Protein AF-A0A9E0CUH0-F1 (afdb_monomer)

Structure (mmCIF, N/CA/C/O backbone):
data_AF-A0A9E0CUH0-F1
#
_entry.id   AF-A0A9E0CUH0-F1
#
loop_
_atom_site.group_PDB
_atom_site.id
_atom_site.type_symbol
_atom_site.label_atom_id
_atom_site.label_alt_id
_atom_site.label_comp_id
_atom_site.label_asym_id
_atom_site.label_entity_id
_atom_site.label_seq_id
_atom_site.pdbx_PDB_ins_code
_atom_site.Cartn_x
_atom_site.Cartn_y
_atom_site.Cartn_z
_atom_site.occupancy
_atom_site.B_iso_or_equiv
_atom_site.auth_seq_id
_atom_site.auth_comp_id
_atom_site.auth_asym_id
_atom_site.auth_atom_id
_atom_site.pdbx_PDB_model_num
ATOM 1 N N . MET A 1 1 ? 56.846 -16.453 -86.790 1.00 38.94 1 MET A N 1
ATOM 2 C CA . MET A 1 1 ? 56.972 -16.351 -85.324 1.00 38.94 1 MET A CA 1
ATOM 3 C C . MET A 1 1 ? 57.648 -15.027 -85.033 1.00 38.94 1 MET A C 1
ATOM 5 O O . MET A 1 1 ? 58.846 -14.913 -85.236 1.00 38.94 1 MET A O 1
ATOM 9 N N . ALA A 1 2 ? 56.850 -14.010 -84.724 1.00 31.86 2 ALA A N 1
ATOM 10 C CA . ALA A 1 2 ? 57.311 -12.720 -84.230 1.00 31.86 2 ALA A CA 1
ATOM 11 C C . ALA A 1 2 ? 56.599 -12.531 -82.890 1.00 31.86 2 ALA A C 1
ATOM 13 O O . ALA A 1 2 ? 55.367 -12.555 -82.849 1.00 31.86 2 ALA A O 1
ATOM 14 N N . ASP A 1 3 ? 57.377 -12.459 -81.815 1.00 38.16 3 ASP A N 1
ATOM 15 C CA . ASP A 1 3 ? 56.879 -12.286 -80.457 1.00 38.16 3 ASP A CA 1
ATOM 16 C C . ASP A 1 3 ? 56.276 -10.887 -80.309 1.00 38.16 3 ASP A C 1
ATOM 18 O O . ASP A 1 3 ? 56.939 -9.872 -80.522 1.00 38.16 3 ASP A O 1
ATOM 22 N N . SER A 1 4 ? 54.989 -10.838 -79.971 1.00 32.22 4 SER A N 1
ATOM 23 C CA . SER A 1 4 ? 54.286 -9.604 -79.627 1.00 32.22 4 SER A CA 1
ATOM 24 C C . SER A 1 4 ? 54.655 -9.213 -78.191 1.00 32.22 4 SER A C 1
ATOM 26 O O . SER A 1 4 ? 54.375 -9.998 -77.283 1.00 32.22 4 SER A O 1
ATOM 28 N N . PRO A 1 5 ? 55.235 -8.027 -77.928 1.00 44.50 5 PRO A N 1
ATOM 29 C CA . PRO A 1 5 ? 55.565 -7.635 -76.569 1.00 44.50 5 PRO A CA 1
ATOM 30 C C . PRO A 1 5 ? 54.337 -7.051 -75.851 1.00 44.50 5 PRO A C 1
ATOM 32 O O . PRO A 1 5 ? 53.630 -6.191 -76.372 1.00 44.50 5 PRO A O 1
ATOM 35 N N . ASN A 1 6 ? 54.134 -7.542 -74.627 1.00 46.34 6 ASN A N 1
ATOM 36 C CA . ASN A 1 6 ? 53.476 -6.906 -73.482 1.00 46.34 6 ASN A CA 1
ATOM 37 C C . ASN A 1 6 ? 52.044 -6.379 -73.668 1.00 46.34 6 ASN A C 1
ATOM 39 O O . ASN A 1 6 ? 51.784 -5.177 -73.701 1.00 46.34 6 ASN A O 1
ATOM 43 N N . VAL A 1 7 ? 51.079 -7.300 -73.628 1.00 41.88 7 VAL A N 1
ATOM 44 C CA . VAL A 1 7 ? 49.694 -6.970 -73.266 1.00 41.88 7 VAL A CA 1
ATOM 45 C C . VAL A 1 7 ? 49.624 -6.765 -71.749 1.00 41.88 7 VAL A C 1
ATOM 47 O O . VAL A 1 7 ? 49.823 -7.708 -70.984 1.00 41.88 7 VAL A O 1
ATOM 50 N N . VAL A 1 8 ? 49.317 -5.543 -71.303 1.00 45.56 8 VAL A N 1
ATOM 51 C CA . VAL A 1 8 ? 48.907 -5.285 -69.913 1.00 45.56 8 VAL A CA 1
ATOM 52 C C . VAL A 1 8 ? 47.577 -6.000 -69.693 1.00 45.56 8 VAL A C 1
ATOM 54 O O . VAL A 1 8 ? 46.550 -5.624 -70.257 1.00 45.56 8 VAL A O 1
ATOM 57 N N . THR A 1 9 ? 47.609 -7.083 -68.927 1.00 54.91 9 THR A N 1
ATOM 58 C CA . THR A 1 9 ? 46.423 -7.869 -68.591 1.00 54.91 9 THR A CA 1
ATOM 59 C C . THR A 1 9 ? 45.675 -7.216 -67.430 1.00 54.91 9 THR A C 1
ATOM 61 O O . THR A 1 9 ? 46.268 -6.513 -66.612 1.00 54.91 9 THR A O 1
ATOM 64 N N . SER A 1 10 ? 44.376 -7.493 -67.295 1.00 43.66 10 SER A N 1
ATOM 65 C CA . SER A 1 10 ? 43.577 -7.072 -66.131 1.00 43.66 10 SER A CA 1
ATOM 66 C C . SER A 1 10 ? 44.215 -7.502 -64.799 1.00 43.66 10 SER A C 1
ATOM 68 O O . SER A 1 10 ? 44.050 -6.835 -63.781 1.00 43.66 10 SER A O 1
ATOM 70 N N . GLN A 1 11 ? 45.018 -8.572 -64.820 1.00 48.62 11 GLN A N 1
ATOM 71 C CA . GLN A 1 11 ? 45.792 -9.045 -63.678 1.00 48.62 11 GLN A CA 1
ATOM 72 C C . GLN A 1 11 ? 46.864 -8.037 -63.225 1.00 48.62 11 GLN A C 1
ATOM 74 O O . GLN A 1 11 ? 46.994 -7.809 -62.028 1.00 48.62 11 GLN A O 1
ATOM 79 N N . HIS A 1 12 ? 47.549 -7.354 -64.149 1.00 50.59 12 HIS A N 1
ATOM 80 C CA . HIS A 1 12 ? 48.563 -6.345 -63.813 1.00 50.59 12 HIS A CA 1
ATOM 81 C C . HIS A 1 12 ? 47.969 -5.143 -63.062 1.00 50.59 12 HIS A C 1
ATOM 83 O O . HIS A 1 12 ? 48.552 -4.666 -62.091 1.00 50.59 12 HIS A O 1
ATOM 89 N N . VAL A 1 13 ? 46.783 -4.676 -63.467 1.00 51.06 13 VAL A N 1
ATOM 90 C CA . VAL A 1 13 ? 46.080 -3.570 -62.789 1.00 51.06 13 VAL A CA 1
ATOM 91 C C . VAL A 1 13 ? 45.647 -3.985 -61.380 1.00 51.06 13 VAL A C 1
ATOM 93 O O . VAL A 1 13 ? 45.815 -3.227 -60.424 1.00 51.06 13 VAL A O 1
ATOM 96 N N . LEU A 1 14 ? 45.156 -5.218 -61.227 1.00 49.22 14 LEU A N 1
ATOM 97 C CA . LEU A 1 14 ? 44.804 -5.772 -59.919 1.00 49.22 14 LEU A CA 1
ATOM 98 C C . LEU A 1 14 ? 46.032 -5.954 -59.017 1.00 49.22 14 LEU A C 1
ATOM 100 O O . LEU A 1 14 ? 45.935 -5.723 -57.812 1.00 49.22 14 LEU A O 1
ATOM 104 N N . ASP A 1 15 ? 47.180 -6.348 -59.565 1.00 56.78 15 ASP A N 1
ATOM 105 C CA . ASP A 1 15 ? 48.418 -6.534 -58.802 1.00 56.78 15 ASP A CA 1
ATOM 106 C C . ASP A 1 15 ? 48.986 -5.200 -58.305 1.00 56.78 15 ASP A C 1
ATOM 108 O O . ASP A 1 15 ? 49.432 -5.105 -57.158 1.00 56.78 15 ASP A O 1
ATOM 112 N N . VAL A 1 16 ? 48.867 -4.148 -59.116 1.00 55.53 16 VAL A N 1
ATOM 113 C CA . VAL A 1 16 ? 49.203 -2.769 -58.743 1.00 55.53 16 VAL A CA 1
ATOM 114 C C . VAL A 1 16 ? 48.262 -2.256 -57.649 1.00 55.53 16 VAL A C 1
ATOM 116 O O . VAL A 1 16 ? 48.732 -1.754 -56.627 1.00 55.53 16 VAL A O 1
ATOM 119 N N . GLY A 1 17 ? 46.948 -2.465 -57.784 1.00 55.97 17 GLY A N 1
ATOM 120 C CA . GLY A 1 17 ? 45.976 -2.118 -56.739 1.00 55.97 17 GLY A CA 1
ATOM 121 C C . GLY A 1 17 ? 46.237 -2.852 -55.415 1.00 55.97 17 GLY A C 1
ATOM 122 O O . GLY A 1 17 ? 46.236 -2.243 -54.343 1.00 55.97 17 GLY A O 1
ATOM 123 N N . ARG A 1 18 ? 46.559 -4.155 -55.467 1.00 58.50 18 ARG A N 1
ATOM 124 C CA . ARG A 1 18 ? 46.951 -4.946 -54.282 1.00 58.50 18 ARG A CA 1
ATOM 125 C C . ARG A 1 18 ? 48.260 -4.458 -53.665 1.00 58.50 18 ARG A C 1
ATOM 127 O O . ARG A 1 18 ? 48.394 -4.459 -52.441 1.00 58.50 18 ARG A O 1
ATOM 134 N N . TRP A 1 19 ? 49.233 -4.063 -54.484 1.00 72.25 19 TRP A N 1
ATOM 135 C CA . TRP A 1 19 ? 50.491 -3.483 -54.017 1.00 72.25 19 TRP A CA 1
ATOM 136 C C . TRP A 1 19 ? 50.264 -2.150 -53.291 1.00 72.25 19 TRP A C 1
ATOM 138 O O . TRP A 1 19 ? 50.755 -1.992 -52.175 1.00 72.25 19 TRP A O 1
ATOM 148 N N . MET A 1 20 ? 49.442 -1.251 -53.843 1.00 54.06 20 MET A N 1
ATOM 149 C CA . MET A 1 20 ? 49.083 0.018 -53.193 1.00 54.06 20 MET A CA 1
ATOM 150 C C . MET A 1 20 ? 48.347 -0.199 -51.871 1.00 54.06 20 MET A C 1
ATOM 152 O O . MET A 1 20 ? 48.685 0.428 -50.868 1.00 54.06 20 MET A O 1
ATOM 156 N N . LYS A 1 21 ? 47.386 -1.133 -51.838 1.00 54.16 21 LYS A N 1
ATOM 157 C CA . LYS A 1 21 ? 46.638 -1.472 -50.619 1.00 54.16 21 LYS A CA 1
ATOM 158 C C . LYS A 1 21 ? 47.559 -2.000 -49.513 1.00 54.16 21 LYS A C 1
ATOM 160 O O . LYS A 1 21 ? 47.425 -1.572 -48.370 1.00 54.16 21 LYS A O 1
ATOM 165 N N . ARG A 1 22 ? 48.530 -2.860 -49.853 1.00 64.31 22 ARG A N 1
ATOM 166 C CA . ARG A 1 22 ? 49.559 -3.335 -48.906 1.00 64.31 22 ARG A CA 1
ATOM 167 C C . ARG A 1 22 ? 50.439 -2.198 -48.395 1.00 64.31 22 ARG A C 1
ATOM 169 O O . ARG A 1 22 ? 50.599 -2.068 -47.193 1.00 64.31 22 ARG A O 1
ATOM 176 N N . ARG A 1 23 ? 50.930 -1.323 -49.277 1.00 68.81 23 ARG A N 1
ATOM 177 C CA . ARG A 1 23 ? 51.774 -0.186 -48.872 1.00 68.81 23 ARG A CA 1
ATOM 178 C C . ARG A 1 23 ? 51.043 0.826 -47.996 1.00 68.81 23 ARG A C 1
ATOM 180 O O . ARG A 1 23 ? 51.656 1.400 -47.103 1.00 68.81 23 ARG A O 1
ATOM 187 N N . ARG A 1 24 ? 49.742 1.020 -48.218 1.00 55.34 24 ARG A N 1
ATOM 188 C CA . ARG A 1 24 ? 48.890 1.832 -47.343 1.00 55.34 24 ARG A CA 1
ATOM 189 C C . ARG A 1 24 ? 48.756 1.206 -45.954 1.00 55.34 24 ARG A C 1
ATOM 191 O O . ARG A 1 24 ? 48.855 1.934 -44.975 1.00 55.34 24 ARG A O 1
ATOM 198 N N . GLN A 1 25 ? 48.561 -0.111 -45.868 1.00 58.28 25 GLN A N 1
ATOM 199 C CA . GLN A 1 25 ? 48.491 -0.813 -44.584 1.00 58.28 25 GLN A CA 1
ATOM 200 C C . GLN A 1 25 ? 49.836 -0.766 -43.845 1.00 58.28 25 GLN A C 1
ATOM 202 O O . GLN A 1 25 ? 49.867 -0.361 -42.692 1.00 58.28 25 GLN A O 1
ATOM 207 N N . ASP A 1 26 ? 50.945 -1.031 -44.542 1.00 64.94 26 ASP A N 1
ATOM 208 C CA . ASP A 1 26 ? 52.304 -0.895 -44.000 1.00 64.94 26 ASP A CA 1
ATOM 209 C C . ASP A 1 26 ? 52.551 0.516 -43.428 1.00 64.94 26 ASP A C 1
ATOM 211 O O . ASP A 1 26 ? 53.166 0.671 -42.377 1.00 64.94 26 ASP A O 1
ATOM 215 N N . ALA A 1 27 ? 52.061 1.562 -44.104 1.00 57.31 27 ALA A N 1
ATOM 216 C CA . ALA A 1 27 ? 52.196 2.947 -43.652 1.00 57.31 27 ALA A CA 1
ATOM 217 C C . ALA A 1 27 ? 51.361 3.265 -42.399 1.00 57.31 27 ALA A C 1
ATOM 219 O O . ALA A 1 27 ? 51.792 4.065 -41.565 1.00 57.31 27 ALA A O 1
ATOM 220 N N . LEU A 1 28 ? 50.178 2.656 -42.270 1.00 56.94 28 LEU A N 1
ATOM 221 C CA . LEU A 1 28 ? 49.330 2.777 -41.083 1.00 56.94 28 LEU A CA 1
ATOM 222 C C . LEU A 1 28 ? 49.942 2.023 -39.894 1.00 56.94 28 LEU A C 1
ATOM 224 O O . LEU A 1 28 ? 49.990 2.570 -38.795 1.00 56.94 28 LEU A O 1
ATOM 228 N N . ASP A 1 29 ? 50.480 0.826 -40.134 1.00 61.88 29 ASP A N 1
ATOM 229 C CA . ASP A 1 29 ? 51.065 -0.041 -39.106 1.00 61.88 29 ASP A CA 1
ATOM 230 C C . ASP A 1 29 ? 52.408 0.496 -38.573 1.00 61.88 29 ASP A C 1
ATOM 232 O O . ASP A 1 29 ? 52.723 0.329 -37.397 1.00 61.88 29 ASP A O 1
ATOM 236 N N . MET A 1 30 ? 53.200 1.178 -39.411 1.00 65.94 30 MET A N 1
ATOM 237 C CA . MET A 1 30 ? 54.508 1.740 -39.026 1.00 65.94 30 MET A CA 1
ATOM 238 C C . MET A 1 30 ? 54.421 3.107 -38.326 1.00 65.94 30 MET A C 1
ATOM 240 O O . MET A 1 30 ? 55.439 3.630 -37.878 1.00 65.94 30 MET A O 1
ATOM 244 N N . GLY A 1 31 ? 53.229 3.708 -38.229 1.00 57.53 31 GLY A N 1
ATOM 245 C CA . GLY A 1 31 ? 53.053 5.085 -37.767 1.00 57.53 31 GLY A CA 1
ATOM 246 C C . GLY A 1 31 ? 53.628 6.095 -38.772 1.00 57.53 31 GLY A C 1
ATOM 247 O O . GLY A 1 31 ? 54.793 6.033 -39.165 1.00 57.53 31 GLY A O 1
ATOM 248 N N . GLY A 1 32 ? 52.819 7.073 -39.194 1.00 57.81 32 GLY A N 1
ATOM 249 C CA . GLY A 1 32 ? 53.110 7.928 -40.362 1.00 57.81 32 GLY A CA 1
ATOM 250 C C . GLY A 1 32 ? 54.488 8.616 -40.390 1.00 57.81 32 GLY A C 1
ATOM 251 O O . GLY A 1 32 ? 55.000 8.923 -41.467 1.00 57.81 32 GLY A O 1
ATOM 252 N N . ARG A 1 33 ? 55.136 8.801 -39.230 1.00 54.91 33 ARG A N 1
ATOM 253 C CA . ARG A 1 33 ? 56.485 9.375 -39.108 1.00 54.91 33 ARG A CA 1
ATOM 254 C C . ARG A 1 33 ? 57.593 8.452 -39.632 1.00 54.91 33 ARG A C 1
ATOM 256 O O . ARG A 1 33 ? 58.514 8.938 -40.285 1.00 54.91 33 ARG A O 1
ATOM 263 N N . GLU A 1 34 ? 57.531 7.146 -39.368 1.00 56.91 34 GLU A N 1
ATOM 264 C CA . GLU A 1 34 ? 58.582 6.206 -39.793 1.00 56.91 34 GLU A CA 1
ATOM 265 C C . GLU A 1 34 ? 58.484 5.900 -41.294 1.00 56.91 34 GLU A C 1
ATOM 267 O O . GLU A 1 34 ? 59.498 5.857 -41.999 1.00 56.91 34 GLU A O 1
ATOM 272 N N . PHE A 1 35 ? 57.257 5.795 -41.809 1.00 57.53 35 PHE A N 1
ATOM 273 C CA . PHE A 1 35 ? 57.008 5.625 -43.239 1.00 57.53 35 PHE A CA 1
ATOM 274 C C . PHE A 1 35 ? 57.535 6.815 -44.060 1.00 57.53 35 PHE A C 1
ATOM 276 O O . PHE A 1 35 ? 58.239 6.617 -45.053 1.00 57.53 35 PHE A O 1
ATOM 283 N N . ALA A 1 36 ? 57.279 8.053 -43.615 1.00 52.06 36 ALA A N 1
ATOM 284 C CA . ALA A 1 36 ? 57.747 9.262 -44.296 1.00 52.06 36 ALA A CA 1
ATOM 285 C C . ALA A 1 36 ? 59.284 9.369 -44.344 1.00 52.06 36 ALA A C 1
ATOM 287 O O . ALA A 1 36 ? 59.846 9.753 -45.372 1.00 52.06 36 ALA A O 1
ATOM 288 N N . LEU A 1 37 ? 59.979 8.972 -43.270 1.00 54.22 37 LEU A N 1
ATOM 289 C CA . LEU A 1 37 ? 61.447 8.957 -43.228 1.00 54.22 37 LEU A CA 1
ATOM 290 C C . LEU A 1 37 ? 62.045 7.952 -44.225 1.00 54.22 37 LEU A C 1
ATOM 292 O O . LEU A 1 37 ? 63.026 8.265 -44.903 1.00 54.22 37 LEU A O 1
ATOM 296 N N . ARG A 1 38 ? 61.440 6.765 -44.365 1.00 53.66 38 ARG A N 1
ATOM 297 C CA . ARG A 1 38 ? 61.902 5.753 -45.331 1.00 53.66 38 ARG A CA 1
ATOM 298 C C . ARG A 1 38 ? 61.564 6.122 -46.775 1.00 53.66 38 ARG A C 1
ATOM 300 O O . ARG A 1 38 ? 62.397 5.920 -47.654 1.00 53.66 38 ARG A O 1
ATOM 307 N N . ALA A 1 39 ? 60.395 6.710 -47.024 1.00 49.00 39 ALA A N 1
ATOM 308 C CA . ALA A 1 39 ? 60.010 7.179 -48.356 1.00 49.00 39 ALA A CA 1
ATOM 309 C C . ALA A 1 39 ? 60.891 8.353 -48.833 1.00 49.00 39 ALA A C 1
ATOM 311 O O . ALA A 1 39 ? 61.335 8.367 -49.982 1.00 49.00 39 ALA A O 1
ATOM 312 N N . GLY A 1 40 ? 61.234 9.292 -47.941 1.00 45.19 40 GLY A N 1
ATOM 313 C CA . GLY A 1 40 ? 62.141 10.407 -48.245 1.00 45.19 40 GLY A CA 1
ATOM 314 C C . GLY A 1 40 ? 63.565 9.964 -48.606 1.00 45.19 40 GLY A C 1
ATOM 315 O O . GLY A 1 40 ? 64.196 10.556 -49.482 1.00 45.19 40 GLY A O 1
ATOM 316 N N . SER A 1 41 ? 64.046 8.868 -48.006 1.00 45.12 41 SER A N 1
ATOM 317 C CA . SER A 1 41 ? 65.335 8.252 -48.353 1.00 45.12 41 SER A CA 1
ATOM 318 C C . SER A 1 41 ? 65.376 7.701 -49.782 1.00 45.12 41 SER A C 1
ATOM 320 O O . SER A 1 41 ? 66.457 7.617 -50.359 1.00 45.12 41 SER A O 1
ATOM 322 N N . PHE A 1 42 ? 64.232 7.318 -50.353 1.00 38.44 42 PHE A N 1
ATOM 323 C CA . PHE A 1 42 ? 64.155 6.742 -51.698 1.00 38.44 42 PHE A CA 1
ATOM 324 C C . PHE A 1 42 ? 64.115 7.823 -52.794 1.00 38.44 42 PHE A C 1
ATOM 326 O O . PHE A 1 42 ? 64.586 7.598 -53.903 1.00 38.44 42 PHE A O 1
ATOM 333 N N . ALA A 1 43 ? 63.612 9.022 -52.471 1.00 39.72 43 ALA A N 1
ATOM 334 C CA . ALA A 1 43 ? 63.445 10.136 -53.413 1.00 39.72 43 ALA A CA 1
ATOM 335 C C . ALA A 1 43 ? 64.617 11.146 -53.438 1.00 39.72 43 ALA A C 1
ATOM 337 O O . ALA A 1 43 ? 64.551 12.158 -54.137 1.00 39.72 43 ALA A O 1
ATOM 338 N N . GLY A 1 44 ? 65.687 10.913 -52.668 1.00 34.28 44 GLY A N 1
ATOM 339 C CA . GLY A 1 44 ? 66.924 11.702 -52.747 1.00 34.28 44 GLY A CA 1
ATOM 340 C C . GLY A 1 44 ? 66.816 13.176 -52.325 1.00 34.28 44 GLY A C 1
ATOM 341 O O . GLY A 1 44 ? 67.682 13.969 -52.692 1.00 34.28 44 GLY A O 1
ATOM 342 N N . ARG A 1 45 ? 65.795 13.579 -51.551 1.00 39.12 45 ARG A N 1
ATOM 343 C CA . ARG A 1 45 ? 65.674 14.948 -51.007 1.00 39.12 45 ARG A CA 1
ATOM 344 C C . ARG A 1 45 ? 65.591 14.946 -49.479 1.00 39.12 45 ARG A C 1
ATOM 346 O O . ARG A 1 45 ? 64.763 14.254 -48.896 1.00 39.12 45 ARG A O 1
ATOM 353 N N . LYS A 1 46 ? 66.424 15.771 -48.831 1.00 36.91 46 LYS A N 1
ATOM 354 C CA . LYS A 1 46 ? 66.309 16.102 -47.400 1.00 36.91 46 LYS A CA 1
ATOM 355 C C . LYS A 1 46 ? 65.179 17.119 -47.215 1.00 36.91 46 LYS A C 1
ATOM 357 O O . LYS A 1 46 ? 65.320 18.258 -47.643 1.00 36.91 46 LYS A O 1
ATOM 362 N N . LEU A 1 47 ? 64.084 16.711 -46.581 1.00 37.31 47 LEU A N 1
ATOM 363 C CA . LEU A 1 47 ? 63.073 17.630 -46.051 1.00 37.31 47 LEU A CA 1
ATOM 364 C C . LEU A 1 47 ? 63.516 18.095 -44.655 1.00 37.31 47 LEU A C 1
ATOM 366 O O . LEU A 1 47 ? 63.743 17.265 -43.772 1.00 37.31 47 LEU A O 1
ATOM 370 N N . ASP A 1 48 ? 63.681 19.406 -44.480 1.00 39.75 48 ASP A N 1
ATOM 371 C CA . ASP A 1 48 ? 63.947 20.037 -43.183 1.00 39.75 48 ASP A CA 1
ATOM 372 C C . ASP A 1 48 ? 62.615 20.249 -42.446 1.00 39.75 48 ASP A C 1
ATOM 374 O O . ASP A 1 48 ? 61.692 20.851 -42.989 1.00 39.75 48 ASP A O 1
ATOM 378 N N . TRP A 1 49 ? 62.490 19.688 -41.242 1.00 37.91 49 TRP A N 1
ATOM 379 C CA . TRP A 1 49 ? 61.237 19.577 -40.477 1.00 37.91 49 TRP A CA 1
ATOM 380 C C . TRP A 1 49 ? 61.215 20.463 -39.224 1.00 37.91 49 TRP A C 1
ATOM 382 O O . TRP A 1 49 ? 60.412 20.251 -38.315 1.00 37.91 49 TRP A O 1
ATOM 392 N N . ARG A 1 50 ? 62.105 21.453 -39.133 1.00 30.44 50 ARG A N 1
ATOM 393 C CA . ARG A 1 50 ? 62.197 22.332 -37.962 1.00 30.44 50 ARG A CA 1
ATOM 394 C C . ARG A 1 50 ? 61.307 23.572 -38.070 1.00 30.44 50 ARG A C 1
ATOM 396 O O . ARG A 1 50 ? 61.829 24.673 -38.193 1.00 30.44 50 ARG A O 1
ATOM 403 N N . THR A 1 51 ? 60.001 23.394 -37.873 1.00 30.62 51 THR A N 1
ATOM 404 C CA . THR A 1 51 ? 59.162 24.440 -37.262 1.00 30.62 51 THR A CA 1
ATOM 405 C C . THR A 1 51 ? 57.917 23.841 -36.591 1.00 30.62 51 THR A C 1
ATOM 407 O O . THR A 1 51 ? 57.075 23.246 -37.247 1.00 30.62 51 THR A O 1
ATOM 410 N N . GLU A 1 52 ? 57.873 24.010 -35.264 1.00 31.44 52 GLU A N 1
ATOM 411 C CA . GLU A 1 52 ? 56.719 24.025 -34.344 1.00 31.44 52 GLU A CA 1
ATOM 412 C C . GLU A 1 52 ? 55.794 22.793 -34.229 1.00 31.44 52 GLU A C 1
ATOM 414 O O . GLU A 1 52 ? 54.878 22.573 -35.012 1.00 31.44 52 GLU A O 1
ATOM 419 N N . LEU A 1 53 ? 55.954 22.055 -33.120 1.00 27.91 53 LEU A N 1
ATOM 420 C CA . LEU A 1 53 ? 54.917 21.198 -32.536 1.00 27.91 53 LEU A CA 1
ATOM 421 C C . LEU A 1 53 ? 54.636 21.673 -31.103 1.00 27.91 53 LEU A C 1
ATOM 423 O O . LEU A 1 53 ? 55.506 21.573 -30.238 1.00 27.91 53 LEU A O 1
ATOM 427 N N . TYR A 1 54 ? 53.421 22.167 -30.859 1.00 27.47 54 TYR A N 1
ATOM 428 C CA . TYR A 1 54 ? 52.834 22.272 -29.517 1.00 27.47 54 TYR A CA 1
ATOM 429 C C . TYR A 1 54 ? 52.164 20.937 -29.142 1.00 27.47 54 TYR A C 1
ATOM 431 O O . TYR A 1 54 ? 51.652 20.250 -30.029 1.00 27.47 54 TYR A O 1
ATOM 439 N N . PRO A 1 55 ? 52.136 20.547 -27.854 1.00 33.62 55 PRO A N 1
ATOM 440 C CA . PRO A 1 55 ? 51.488 19.316 -27.430 1.00 33.62 55 PRO A CA 1
ATOM 441 C C . PRO A 1 55 ? 49.976 19.540 -27.296 1.00 33.62 55 PRO A C 1
ATOM 443 O O . PRO A 1 55 ? 49.548 20.452 -26.592 1.00 33.62 55 PRO A O 1
ATOM 446 N N . ILE A 1 56 ? 49.167 18.697 -27.940 1.00 31.45 56 ILE A N 1
ATOM 447 C CA . ILE A 1 56 ? 47.726 18.604 -27.673 1.00 31.45 56 ILE A CA 1
ATOM 448 C C . ILE A 1 56 ? 47.392 17.135 -27.416 1.00 31.45 56 ILE A C 1
ATOM 450 O O . ILE A 1 56 ? 47.585 16.272 -28.272 1.00 31.45 56 ILE A O 1
ATOM 454 N N . GLU A 1 57 ? 46.936 16.870 -26.196 1.00 35.41 57 GLU A N 1
ATOM 455 C CA . GLU A 1 57 ? 46.377 15.598 -25.762 1.00 35.41 57 GLU A CA 1
ATOM 456 C C . GLU A 1 57 ? 44.913 15.488 -26.220 1.00 35.41 57 GLU A C 1
ATOM 458 O O . GLU A 1 57 ? 44.146 16.438 -26.099 1.00 35.41 57 GLU A O 1
ATOM 463 N N . GLN A 1 58 ? 44.537 14.278 -26.646 1.00 35.47 58 GLN A N 1
ATOM 464 C CA . GLN A 1 58 ? 43.179 13.782 -26.928 1.00 35.47 58 GLN A CA 1
ATOM 465 C C . GLN A 1 58 ? 42.555 14.128 -28.296 1.00 35.47 58 GLN A C 1
ATOM 467 O O . GLN A 1 58 ? 42.233 15.269 -28.603 1.00 35.47 58 GLN A O 1
ATOM 472 N N . GLY A 1 59 ? 42.278 13.072 -29.075 1.00 30.25 59 GLY A N 1
ATOM 473 C CA . GLY A 1 59 ? 41.388 13.095 -30.243 1.00 30.25 59 GLY A CA 1
ATOM 474 C C . GLY A 1 59 ? 42.065 12.671 -31.547 1.00 30.25 59 GLY A C 1
ATOM 475 O O . GLY A 1 59 ? 43.063 13.249 -31.961 1.00 30.25 59 GLY A O 1
ATOM 476 N N . TRP A 1 60 ? 41.516 11.644 -32.200 1.00 32.56 60 TRP A N 1
ATOM 477 C CA . TRP A 1 60 ? 41.960 11.147 -33.505 1.00 32.56 60 TRP A CA 1
ATOM 478 C C . TRP A 1 60 ? 41.908 12.265 -34.560 1.00 32.56 60 TRP A C 1
ATOM 480 O O . TRP A 1 60 ? 40.840 12.805 -34.835 1.00 32.56 60 TRP A O 1
ATOM 490 N N . LEU A 1 61 ? 43.047 12.592 -35.175 1.00 31.97 61 LEU A N 1
ATOM 491 C CA . LEU A 1 61 ? 43.109 13.510 -36.314 1.00 31.97 61 LEU A CA 1
ATOM 492 C C . LEU A 1 61 ? 42.868 12.746 -37.623 1.00 31.97 61 LEU A C 1
ATOM 494 O O . LEU A 1 61 ? 43.656 11.881 -38.005 1.00 31.97 61 LEU A O 1
ATOM 498 N N . MET A 1 62 ? 41.814 13.126 -38.346 1.00 30.92 62 MET A N 1
ATOM 499 C CA . MET A 1 62 ? 41.804 13.026 -39.809 1.00 30.92 62 MET A CA 1
ATOM 500 C C . MET A 1 62 ? 42.927 13.927 -40.355 1.00 30.92 62 MET A C 1
ATOM 502 O O . MET A 1 62 ? 43.125 15.020 -39.815 1.00 30.92 62 MET A O 1
ATOM 506 N N . PRO A 1 63 ? 43.669 13.526 -41.404 1.00 36.84 63 PRO A N 1
ATOM 507 C CA . PRO A 1 63 ? 44.710 14.380 -41.953 1.00 36.84 63 PRO A CA 1
ATOM 508 C C . PRO A 1 63 ? 44.058 15.640 -42.522 1.00 36.84 63 PRO A C 1
ATOM 510 O O . PRO A 1 63 ? 43.181 15.555 -43.383 1.00 36.84 63 PRO A O 1
ATOM 513 N N . THR A 1 64 ? 44.482 16.814 -42.055 1.00 41.03 64 THR A N 1
ATOM 514 C CA . THR A 1 64 ? 44.122 18.073 -42.707 1.00 41.03 64 THR A CA 1
ATOM 515 C C . THR A 1 64 ? 44.662 18.074 -44.139 1.00 41.03 64 THR A C 1
ATOM 517 O O . THR A 1 64 ? 45.666 17.427 -44.456 1.00 41.03 64 THR A O 1
ATOM 520 N N . TYR A 1 65 ? 43.975 18.810 -45.014 1.00 36.50 65 TYR A N 1
ATOM 521 C CA . TYR A 1 65 ? 44.233 18.907 -46.457 1.00 36.50 65 TYR A CA 1
ATOM 522 C C . TYR A 1 65 ? 45.716 19.166 -46.809 1.00 36.50 65 TYR A C 1
ATOM 524 O O . TYR A 1 65 ? 46.205 18.728 -47.852 1.00 36.50 65 TYR A O 1
ATOM 532 N N . GLU A 1 66 ? 46.469 19.805 -45.908 1.00 39.59 66 GLU A N 1
ATOM 533 C CA . GLU A 1 66 ? 47.889 20.123 -46.088 1.00 39.59 66 GLU A CA 1
ATOM 534 C C . GLU A 1 66 ? 48.841 18.919 -45.961 1.00 39.59 66 GLU A C 1
ATOM 536 O O . GLU A 1 66 ? 49.897 18.926 -46.591 1.00 39.59 66 GLU A O 1
ATOM 541 N N . PHE A 1 67 ? 48.471 17.849 -45.245 1.00 43.91 67 PHE A N 1
ATOM 542 C CA . PHE A 1 67 ? 49.296 16.631 -45.130 1.00 43.91 67 PHE A CA 1
ATOM 543 C C . PHE A 1 67 ? 49.003 15.586 -46.215 1.00 43.91 67 PHE A C 1
ATOM 545 O O . PHE A 1 67 ? 49.886 14.811 -46.589 1.00 43.91 67 PHE A O 1
ATOM 552 N N . ALA A 1 68 ? 47.782 15.565 -46.755 1.00 45.00 68 ALA A N 1
ATOM 553 C CA . ALA A 1 68 ? 47.403 14.638 -47.821 1.00 45.00 68 ALA A CA 1
ATOM 554 C C . ALA A 1 68 ? 48.052 15.006 -49.167 1.00 45.00 68 ALA A C 1
ATOM 556 O O . ALA A 1 68 ? 48.392 14.124 -49.957 1.00 45.00 68 ALA A O 1
ATOM 557 N N . ARG A 1 69 ? 48.282 16.303 -49.417 1.00 45.31 69 ARG A N 1
ATOM 558 C CA . ARG A 1 69 ? 48.779 16.809 -50.704 1.00 45.31 69 ARG A CA 1
ATOM 559 C C . ARG A 1 69 ? 50.207 16.345 -51.051 1.00 45.31 69 ARG A C 1
ATOM 561 O O . ARG A 1 69 ? 50.385 15.847 -52.160 1.00 45.31 69 ARG A O 1
ATOM 568 N N . PRO A 1 70 ? 51.217 16.410 -50.158 1.00 48.78 70 PRO A N 1
ATOM 569 C CA . PRO A 1 70 ? 52.568 15.939 -50.478 1.00 48.78 70 PRO A CA 1
ATOM 570 C C . PRO A 1 70 ? 52.640 14.420 -50.660 1.00 48.78 70 PRO A C 1
ATOM 572 O O . PRO A 1 70 ? 53.392 13.938 -51.503 1.00 48.78 70 PRO A O 1
ATOM 575 N N . LEU A 1 71 ? 51.838 13.662 -49.901 1.00 46.62 71 LEU A N 1
ATOM 576 C CA . LEU A 1 71 ? 51.762 12.207 -50.027 1.00 46.62 71 LEU A CA 1
ATOM 577 C C . LEU A 1 71 ? 51.080 11.801 -51.340 1.00 46.62 71 LEU A C 1
ATOM 579 O O . LEU A 1 71 ? 51.570 10.902 -52.016 1.00 46.62 71 LEU A O 1
ATOM 583 N N . ALA A 1 72 ? 50.002 12.488 -51.728 1.00 49.66 72 ALA A N 1
ATOM 584 C CA . ALA A 1 72 ? 49.327 12.289 -53.007 1.00 49.66 72 ALA A CA 1
ATOM 585 C C . ALA A 1 72 ? 50.227 12.661 -54.193 1.00 49.66 72 ALA A C 1
ATOM 587 O O . ALA A 1 72 ? 50.266 11.917 -55.165 1.00 49.66 72 ALA A O 1
ATOM 588 N N . GLU A 1 73 ? 51.003 13.746 -54.109 1.00 55.16 73 GLU A N 1
ATOM 589 C CA . GLU A 1 73 ? 51.979 14.116 -55.145 1.00 55.16 73 GLU A CA 1
ATOM 590 C C . GLU A 1 73 ? 53.149 13.121 -55.227 1.00 55.16 73 GLU A C 1
ATOM 592 O O . GLU A 1 73 ? 53.562 12.730 -56.319 1.00 55.16 73 GLU A O 1
ATOM 597 N N . ALA A 1 74 ? 53.643 12.622 -54.090 1.00 55.97 74 ALA A N 1
ATOM 598 C CA . ALA A 1 74 ? 54.662 11.575 -54.070 1.00 55.97 74 ALA A CA 1
ATOM 599 C C . ALA A 1 74 ? 54.132 10.241 -54.629 1.00 55.97 74 ALA A C 1
ATOM 601 O O . ALA A 1 74 ? 54.836 9.571 -55.387 1.00 55.97 74 ALA A O 1
ATOM 602 N N . LEU A 1 75 ? 52.884 9.868 -54.318 1.00 51.75 75 LEU A N 1
ATOM 603 C CA . LEU A 1 75 ? 52.210 8.712 -54.916 1.00 51.75 75 LEU A CA 1
ATOM 604 C C . LEU A 1 75 ? 51.951 8.927 -56.407 1.00 51.75 75 LEU A C 1
ATOM 606 O O . LEU A 1 75 ? 52.229 8.017 -57.174 1.00 51.75 75 LEU A O 1
ATOM 610 N N . LYS A 1 76 ? 51.514 10.115 -56.846 1.00 54.62 76 LYS A N 1
ATOM 611 C CA . LYS A 1 76 ? 51.365 10.459 -58.270 1.00 54.62 76 LYS A CA 1
ATOM 612 C C . LYS A 1 76 ? 52.679 10.263 -59.018 1.00 54.62 76 LYS A C 1
ATOM 614 O O . LYS A 1 76 ? 52.678 9.612 -60.055 1.00 54.62 76 LYS A O 1
ATOM 619 N N . LEU A 1 77 ? 53.795 10.763 -58.485 1.00 57.88 77 LEU A N 1
ATOM 620 C CA . LEU A 1 77 ? 55.120 10.598 -59.091 1.00 57.88 77 LEU A CA 1
ATOM 621 C C . LEU A 1 77 ? 55.575 9.134 -59.095 1.00 57.88 77 LEU A C 1
ATOM 623 O O . LEU A 1 77 ? 56.023 8.639 -60.121 1.00 57.88 77 LEU A O 1
ATOM 627 N N . THR A 1 78 ? 55.372 8.408 -57.995 1.00 51.72 78 THR A N 1
ATOM 628 C CA . THR A 1 78 ? 55.764 6.992 -57.894 1.00 51.72 78 THR A CA 1
ATOM 629 C C . THR A 1 78 ? 54.911 6.099 -58.801 1.00 51.72 78 THR A C 1
ATOM 631 O O . THR A 1 78 ? 55.430 5.186 -59.427 1.00 51.72 78 THR A O 1
ATOM 634 N N . ILE A 1 79 ? 53.610 6.371 -58.924 1.00 51.91 79 ILE A N 1
ATOM 635 C CA . ILE A 1 79 ? 52.697 5.689 -59.852 1.00 51.91 79 ILE A CA 1
ATOM 636 C C . ILE A 1 79 ? 53.071 6.018 -61.294 1.00 51.91 79 ILE A C 1
ATOM 638 O O . ILE A 1 79 ? 53.102 5.120 -62.132 1.00 51.91 79 ILE A O 1
ATOM 642 N N . ARG A 1 80 ? 53.382 7.288 -61.580 1.00 52.03 80 ARG A N 1
ATOM 643 C CA . ARG A 1 80 ? 53.822 7.742 -62.901 1.00 52.03 80 ARG A CA 1
ATOM 644 C C . ARG A 1 80 ? 55.100 7.029 -63.335 1.00 52.03 80 ARG A C 1
ATOM 646 O O . ARG A 1 80 ? 55.162 6.574 -64.470 1.00 52.03 80 ARG A O 1
ATOM 653 N N . ASP A 1 81 ? 56.065 6.898 -62.433 1.00 54.44 81 ASP A N 1
ATOM 654 C CA . ASP A 1 81 ? 57.364 6.301 -62.733 1.00 54.44 81 ASP A CA 1
ATOM 655 C C . ASP A 1 81 ? 57.309 4.756 -62.719 1.00 54.44 81 ASP A C 1
ATOM 657 O O . ASP A 1 81 ? 57.987 4.116 -63.514 1.00 54.44 81 ASP A O 1
ATOM 661 N N . PHE A 1 82 ? 56.463 4.134 -61.881 1.00 46.38 82 PHE A N 1
ATOM 662 C CA . PHE A 1 82 ? 56.343 2.668 -61.785 1.00 46.38 82 PHE A CA 1
ATOM 663 C C . PHE A 1 82 ? 55.463 2.044 -62.877 1.00 46.38 82 PHE A C 1
ATOM 665 O O . PHE A 1 82 ? 55.701 0.910 -63.287 1.00 46.38 82 PHE A O 1
ATOM 672 N N . LEU A 1 83 ? 54.428 2.746 -63.348 1.00 49.75 83 LEU A N 1
ATOM 673 C CA . LEU A 1 83 ? 53.540 2.219 -64.387 1.00 49.75 83 LEU A CA 1
ATOM 674 C C . LEU A 1 83 ? 53.983 2.579 -65.814 1.00 49.75 83 LEU A C 1
ATOM 676 O O . LEU A 1 83 ? 53.495 1.948 -66.754 1.00 49.75 83 LEU A O 1
ATOM 680 N N . PHE A 1 84 ? 54.854 3.579 -66.017 1.00 59.56 84 PHE A N 1
ATOM 681 C CA . PHE A 1 84 ? 54.993 4.207 -67.337 1.00 59.56 84 PHE A CA 1
ATOM 682 C C . PHE A 1 84 ? 56.419 4.668 -67.694 1.00 59.56 84 PHE A C 1
ATOM 684 O O . PHE A 1 84 ? 56.732 5.855 -67.638 1.00 59.56 84 PHE A O 1
ATOM 691 N N . GLU A 1 85 ? 57.248 3.747 -68.197 1.00 47.66 85 GLU A N 1
ATOM 692 C CA . GLU A 1 85 ? 58.497 4.093 -68.906 1.00 47.66 85 GLU A CA 1
ATOM 693 C C . GLU A 1 85 ? 58.280 4.438 -70.399 1.00 47.66 85 GLU A C 1
ATOM 695 O O . GLU A 1 85 ? 59.139 5.068 -71.012 1.00 47.66 85 GLU A O 1
ATOM 700 N N . ASP A 1 86 ? 57.123 4.110 -70.996 1.00 49.62 86 ASP A N 1
ATOM 701 C CA . ASP A 1 86 ? 56.850 4.349 -72.425 1.00 49.62 86 ASP A CA 1
ATOM 702 C C . ASP A 1 86 ? 55.593 5.212 -72.669 1.00 49.62 86 ASP A C 1
ATOM 704 O O . ASP A 1 86 ? 54.457 4.819 -72.384 1.00 49.62 86 ASP A O 1
ATOM 708 N N . LYS A 1 87 ? 55.789 6.393 -73.277 1.00 49.47 87 LYS A N 1
ATOM 709 C CA . LYS A 1 87 ? 54.720 7.325 -73.691 1.00 49.47 87 LYS A CA 1
ATOM 710 C C . LYS A 1 87 ? 53.756 6.713 -74.723 1.00 49.47 87 LYS A C 1
ATOM 712 O O . LYS A 1 87 ? 52.621 7.174 -74.834 1.00 49.47 87 LYS A O 1
ATOM 717 N N . SER A 1 88 ? 54.163 5.670 -75.453 1.00 47.66 88 SER A N 1
ATOM 718 C CA . SER A 1 88 ? 53.344 4.998 -76.475 1.00 47.66 88 SER A CA 1
ATOM 719 C C . SER A 1 88 ? 52.240 4.096 -75.893 1.00 47.66 88 SER A C 1
ATOM 721 O O . SER A 1 88 ? 51.234 3.820 -76.558 1.00 47.66 88 SER A O 1
ATOM 723 N N . HIS A 1 89 ? 52.390 3.652 -74.640 1.00 50.44 89 HIS A N 1
ATOM 724 C CA . HIS A 1 89 ? 51.347 2.927 -73.909 1.00 50.44 89 HIS A CA 1
ATOM 725 C C . HIS A 1 89 ? 50.197 3.848 -73.497 1.00 50.44 89 HIS A C 1
ATOM 727 O O . HIS A 1 89 ? 49.047 3.413 -73.497 1.00 50.44 89 HIS A O 1
ATOM 733 N N . TRP A 1 90 ? 50.477 5.129 -73.238 1.00 48.84 90 TRP A N 1
ATOM 734 C CA . TRP A 1 90 ? 49.451 6.100 -72.872 1.00 48.84 90 TRP A CA 1
ATOM 735 C C . TRP A 1 90 ? 48.516 6.430 -74.018 1.00 48.84 90 TRP A C 1
ATOM 737 O O . TRP A 1 90 ? 47.323 6.389 -73.790 1.00 48.84 90 TRP A O 1
ATOM 747 N N . HIS A 1 91 ? 48.992 6.665 -75.244 1.00 49.44 91 HIS A N 1
ATOM 748 C CA . HIS A 1 91 ? 48.068 6.897 -76.362 1.00 49.44 91 HIS A CA 1
ATOM 749 C C . HIS A 1 91 ? 47.121 5.713 -76.592 1.00 49.44 91 HIS A C 1
ATOM 751 O O . HIS A 1 91 ? 45.958 5.928 -76.894 1.00 49.44 91 HIS A O 1
ATOM 757 N N . ARG A 1 92 ? 47.575 4.476 -76.349 1.00 52.25 92 ARG A N 1
ATOM 758 C CA . ARG A 1 92 ? 46.744 3.267 -76.469 1.00 52.25 92 ARG A CA 1
ATOM 759 C C . ARG A 1 92 ? 45.801 3.051 -75.286 1.00 52.25 92 ARG A C 1
ATOM 761 O O . ARG A 1 92 ? 44.695 2.553 -75.487 1.00 52.25 92 ARG A O 1
ATOM 768 N N . LEU A 1 93 ? 46.218 3.405 -74.068 1.00 46.25 93 LEU A N 1
ATOM 769 C CA . LEU A 1 93 ? 45.349 3.379 -72.893 1.00 46.25 93 LEU A CA 1
ATOM 770 C C . LEU A 1 93 ? 44.322 4.511 -72.966 1.00 46.25 93 LEU A C 1
ATOM 772 O O . LEU A 1 93 ? 43.169 4.247 -72.712 1.00 46.25 93 LEU A O 1
ATOM 776 N N . ASP A 1 94 ? 44.714 5.714 -73.379 1.00 45.19 94 ASP A N 1
ATOM 777 C CA . ASP A 1 94 ? 43.890 6.912 -73.599 1.00 45.19 94 ASP A CA 1
ATOM 778 C C . ASP A 1 94 ? 42.944 6.723 -74.800 1.00 45.19 94 ASP A C 1
ATOM 780 O O . ASP A 1 94 ? 41.811 7.156 -74.721 1.00 45.19 94 ASP A O 1
ATOM 784 N N . GLU A 1 95 ? 43.321 5.991 -75.861 1.00 49.44 95 GLU A N 1
ATOM 785 C CA . GLU A 1 95 ? 42.411 5.595 -76.959 1.00 49.44 95 GLU A CA 1
ATOM 786 C C . GLU A 1 95 ? 41.456 4.452 -76.586 1.00 49.44 95 GLU A C 1
ATOM 788 O O . GLU A 1 95 ? 40.312 4.450 -77.032 1.00 49.44 95 GLU A O 1
ATOM 793 N N . ARG A 1 96 ? 41.873 3.482 -75.757 1.00 50.28 96 ARG A N 1
ATOM 794 C CA . ARG A 1 96 ? 40.961 2.460 -75.194 1.00 50.28 96 ARG A CA 1
ATOM 795 C C . ARG A 1 96 ? 40.111 2.995 -74.041 1.00 50.28 96 ARG A C 1
ATOM 797 O O . ARG A 1 96 ? 39.047 2.450 -73.755 1.00 50.28 96 ARG A O 1
ATOM 804 N N . LEU A 1 97 ? 40.604 4.038 -73.377 1.00 47.00 97 LEU A N 1
ATOM 805 C CA . LEU A 1 97 ? 39.962 4.797 -72.313 1.00 47.00 97 LEU A CA 1
ATOM 806 C C . LEU A 1 97 ? 39.390 6.135 -72.816 1.00 47.00 97 LEU A C 1
ATOM 808 O O . LEU A 1 97 ? 38.958 6.927 -71.981 1.00 47.00 97 LEU A O 1
ATOM 812 N N . ARG A 1 98 ? 39.274 6.335 -74.148 1.00 45.16 98 ARG A N 1
ATOM 813 C CA . ARG A 1 98 ? 38.414 7.346 -74.800 1.00 45.16 98 ARG A CA 1
ATOM 814 C C . ARG A 1 98 ? 36.972 6.943 -74.547 1.00 45.16 98 ARG A C 1
ATOM 816 O O . ARG A 1 98 ? 36.257 6.407 -75.385 1.00 45.16 98 ARG A O 1
ATOM 823 N N . TRP A 1 99 ? 36.624 7.092 -73.293 1.00 47.25 99 TRP A N 1
ATOM 824 C CA . TRP A 1 99 ? 35.307 6.983 -72.744 1.00 47.25 99 TRP A CA 1
ATOM 825 C C . TRP A 1 99 ? 34.831 8.418 -72.758 1.00 47.25 99 TRP A C 1
ATOM 827 O O . TRP A 1 99 ? 35.584 9.326 -72.392 1.00 47.25 99 TRP A O 1
ATOM 837 N N . ASP A 1 100 ? 33.621 8.607 -73.257 1.00 46.78 100 ASP A N 1
ATOM 838 C CA . ASP A 1 100 ? 32.955 9.896 -73.299 1.00 46.78 100 ASP A CA 1
ATOM 839 C C . ASP A 1 100 ? 32.591 10.286 -71.860 1.00 46.78 100 ASP A C 1
ATOM 841 O O . ASP A 1 100 ? 31.461 10.145 -71.404 1.00 46.78 100 ASP A O 1
ATOM 845 N N . TRP A 1 101 ? 33.606 10.653 -71.078 1.00 50.22 101 TRP A N 1
ATOM 846 C CA . TRP A 1 101 ? 33.434 11.285 -69.785 1.00 50.22 101 TRP A CA 1
ATOM 847 C C . TRP A 1 101 ? 33.074 12.739 -70.061 1.00 50.22 101 TRP A C 1
ATOM 849 O O . TRP A 1 101 ? 33.882 13.644 -69.856 1.00 50.22 101 TRP A O 1
ATOM 859 N N . SER A 1 102 ? 31.862 12.961 -70.560 1.00 49.81 102 SER A N 1
ATOM 860 C CA . SER A 1 102 ? 31.198 14.248 -70.434 1.00 49.81 102 SER A CA 1
ATOM 861 C C . SER A 1 102 ? 30.897 14.434 -68.946 1.00 49.81 102 SER A C 1
ATOM 863 O O . SER A 1 102 ? 29.813 14.100 -68.465 1.00 49.81 102 SER A O 1
ATOM 865 N N . PHE A 1 103 ? 31.910 14.850 -68.183 1.00 50.66 103 PHE A N 1
ATOM 866 C CA . PHE A 1 103 ? 31.678 15.403 -66.859 1.00 50.66 103 PHE A CA 1
ATOM 867 C C . PHE A 1 103 ? 30.777 16.632 -67.044 1.00 50.66 103 PHE A C 1
ATOM 869 O O . PHE A 1 103 ? 30.967 17.364 -68.016 1.00 50.66 103 PHE A O 1
ATOM 876 N N . PRO A 1 104 ? 29.781 16.855 -66.176 1.00 50.75 104 PRO A N 1
ATOM 877 C CA . PRO A 1 104 ? 29.095 18.139 -66.140 1.00 50.75 104 PRO A CA 1
ATOM 878 C C . PRO A 1 104 ? 30.162 19.232 -65.991 1.00 50.75 104 PRO A C 1
ATOM 880 O O . PRO A 1 104 ? 30.993 19.130 -65.090 1.00 50.75 104 PRO A O 1
ATOM 883 N N . ASP A 1 105 ? 30.166 20.233 -66.874 1.00 53.59 105 ASP A N 1
ATOM 884 C CA . ASP A 1 105 ? 31.175 21.310 -66.961 1.00 53.59 105 ASP A CA 1
ATOM 885 C C . ASP A 1 105 ? 31.261 22.208 -65.698 1.00 53.59 105 ASP A C 1
ATOM 887 O O . ASP A 1 105 ? 31.954 23.221 -65.687 1.00 53.59 105 ASP A O 1
ATOM 891 N N . ASP A 1 106 ? 30.577 21.848 -64.611 1.00 49.97 106 ASP A N 1
ATOM 892 C CA . ASP A 1 106 ? 30.358 22.701 -63.445 1.00 49.97 106 ASP A CA 1
ATOM 893 C C . ASP A 1 106 ? 31.508 22.667 -62.412 1.00 49.97 106 ASP A C 1
ATOM 895 O O . ASP A 1 106 ? 31.489 23.443 -61.456 1.00 49.97 106 ASP A O 1
ATOM 899 N N . ASP A 1 107 ? 32.531 21.817 -62.588 1.00 50.94 107 ASP A N 1
ATOM 900 C CA . ASP A 1 107 ? 33.732 21.789 -61.734 1.00 50.94 107 ASP A CA 1
ATOM 901 C C . ASP A 1 107 ? 35.022 21.853 -62.577 1.00 50.94 107 ASP A C 1
ATOM 903 O O . ASP A 1 107 ? 35.741 20.869 -62.759 1.00 50.94 107 ASP A O 1
ATOM 907 N N . GLU A 1 108 ? 35.331 23.046 -63.105 1.00 57.06 108 GLU A N 1
ATOM 908 C CA . GLU A 1 108 ? 36.537 23.357 -63.903 1.00 57.06 108 GLU A CA 1
ATOM 909 C C . GLU A 1 108 ? 37.879 23.095 -63.165 1.00 57.06 108 GLU A C 1
ATOM 911 O O . GLU A 1 108 ? 38.957 23.333 -63.717 1.00 57.06 108 GLU A O 1
ATOM 916 N N . SER A 1 109 ? 37.857 22.624 -61.912 1.00 56.66 109 SER A N 1
ATOM 917 C CA . SER A 1 109 ? 39.044 22.521 -61.056 1.00 56.66 109 SER A CA 1
ATOM 918 C C . SER A 1 109 ? 39.822 21.199 -61.165 1.00 56.66 109 SER A C 1
ATOM 920 O O . SER A 1 109 ? 41.000 21.160 -60.795 1.00 56.66 109 SER A O 1
ATOM 922 N N . MET A 1 110 ? 39.230 20.131 -61.716 1.00 63.81 110 MET A N 1
ATOM 923 C CA . MET A 1 110 ? 39.922 18.860 -61.976 1.00 63.81 110 MET A CA 1
ATOM 924 C C . MET A 1 110 ? 39.687 18.375 -63.405 1.00 63.81 110 MET A C 1
ATOM 926 O O . MET A 1 110 ? 38.576 18.020 -63.786 1.00 63.81 110 MET A O 1
ATOM 930 N N . GLY A 1 111 ? 40.760 18.269 -64.195 1.00 76.94 111 GLY A N 1
ATOM 931 C CA . GLY A 1 111 ? 40.667 17.646 -65.514 1.00 76.94 111 GLY A CA 1
ATOM 932 C C . GLY A 1 111 ? 40.229 16.171 -65.413 1.00 76.94 111 GLY A C 1
ATOM 933 O O . GLY A 1 111 ? 40.511 15.520 -64.402 1.00 76.94 111 GLY A O 1
ATOM 934 N N . PRO A 1 112 ? 39.643 15.577 -66.473 1.00 70.81 112 PRO A N 1
ATOM 935 C CA . PRO A 1 112 ? 39.188 14.175 -66.487 1.00 70.81 112 PRO A CA 1
ATOM 936 C C . PRO A 1 112 ? 40.254 13.164 -66.027 1.00 70.81 112 PRO A C 1
ATOM 938 O O . PRO A 1 112 ? 39.953 12.118 -65.450 1.00 70.81 112 PRO A O 1
ATOM 941 N N . ARG A 1 113 ? 41.533 13.496 -66.255 1.00 72.50 113 ARG A N 1
ATOM 942 C CA . ARG A 1 113 ? 42.689 12.721 -65.784 1.00 72.50 113 ARG A CA 1
ATOM 943 C C . ARG A 1 113 ? 42.881 12.772 -64.271 1.00 72.50 113 ARG A C 1
ATOM 945 O O . ARG A 1 113 ? 43.202 11.743 -63.683 1.00 72.50 113 ARG A O 1
ATOM 952 N N . ASP A 1 114 ? 42.701 13.932 -63.648 1.00 80.94 114 ASP A N 1
ATOM 953 C CA . ASP A 1 114 ? 42.872 14.092 -62.204 1.00 80.94 114 ASP A CA 1
ATOM 954 C C . ASP A 1 114 ? 41.753 13.383 -61.433 1.00 80.94 114 ASP A C 1
ATOM 956 O O . ASP A 1 114 ? 42.042 12.707 -60.444 1.00 80.94 114 ASP A O 1
ATOM 960 N N . GLY A 1 115 ? 40.518 13.410 -61.950 1.00 81.50 115 GLY A N 1
ATOM 961 C CA . GLY A 1 115 ? 39.398 12.647 -61.392 1.00 81.50 115 GLY A CA 1
ATOM 962 C C . GLY A 1 115 ? 39.646 11.133 -61.403 1.00 81.50 115 GLY A C 1
ATOM 963 O O . GLY A 1 115 ? 39.525 10.475 -60.370 1.00 81.50 115 GLY A O 1
ATOM 964 N N . LEU A 1 116 ? 40.076 10.566 -62.540 1.00 80.31 116 LEU A N 1
ATOM 965 C CA . LEU A 1 116 ? 40.376 9.128 -62.642 1.00 80.31 116 LEU A CA 1
ATOM 966 C C . LEU A 1 116 ? 41.536 8.704 -61.726 1.00 80.31 116 LEU A C 1
ATOM 968 O O . LEU A 1 116 ? 41.462 7.661 -61.074 1.00 80.31 116 LEU A O 1
ATOM 972 N N . LEU A 1 117 ? 42.605 9.504 -61.659 1.00 83.88 117 LEU A N 1
ATOM 973 C CA . LEU A 1 117 ? 43.732 9.232 -60.764 1.00 83.88 117 LEU A CA 1
ATOM 974 C C . LEU A 1 117 ? 43.318 9.303 -59.291 1.00 83.88 117 LEU A C 1
ATOM 976 O O . LEU A 1 117 ? 43.798 8.498 -58.492 1.00 83.88 117 LEU A O 1
ATOM 980 N N . PHE A 1 118 ? 42.411 10.214 -58.934 1.00 85.81 118 PHE A N 1
ATOM 981 C CA . PHE A 1 118 ? 41.872 10.295 -57.582 1.00 85.81 118 PHE A CA 1
ATOM 982 C C . PHE A 1 118 ? 41.069 9.040 -57.224 1.00 85.81 118 PHE A C 1
ATOM 984 O O . PHE A 1 118 ? 41.371 8.406 -56.213 1.00 85.81 118 PHE A O 1
ATOM 991 N N . TRP A 1 119 ? 40.136 8.604 -58.078 1.00 84.88 119 TRP A N 1
ATOM 992 C CA . TRP A 1 119 ? 39.377 7.363 -57.871 1.00 84.88 119 TRP A CA 1
ATOM 993 C C . TRP A 1 119 ? 40.285 6.146 -57.647 1.00 84.88 119 TRP A C 1
ATOM 995 O O . TRP A 1 119 ? 40.110 5.395 -56.683 1.00 84.88 119 TRP A O 1
ATOM 1005 N N . LEU A 1 120 ? 41.304 5.993 -58.499 1.00 86.31 120 LEU A N 1
ATOM 1006 C CA . LEU A 1 120 ? 42.305 4.932 -58.372 1.00 86.31 120 LEU A CA 1
ATOM 1007 C C . LEU A 1 120 ? 43.087 5.045 -57.055 1.00 86.31 120 LEU A C 1
ATOM 1009 O O . LEU A 1 120 ? 43.346 4.030 -56.408 1.00 86.31 120 LEU A O 1
ATOM 1013 N N . SER A 1 121 ? 43.420 6.263 -56.614 1.00 86.81 121 SER A N 1
ATOM 1014 C CA . SER A 1 121 ? 44.106 6.495 -55.334 1.00 86.81 121 SER A CA 1
ATOM 1015 C C . SER A 1 121 ? 43.249 6.130 -54.112 1.00 86.81 121 SER A C 1
ATOM 1017 O O . SER A 1 121 ? 43.780 5.693 -53.089 1.00 86.81 121 SER A O 1
ATOM 1019 N N . CYS A 1 122 ? 41.921 6.218 -54.235 1.00 84.06 122 CYS A N 1
ATOM 1020 C CA . CYS A 1 122 ? 40.964 5.763 -53.225 1.00 84.06 122 CYS A CA 1
ATOM 1021 C C . CYS A 1 122 ? 40.768 4.237 -53.230 1.00 84.06 122 CYS A C 1
ATOM 1023 O O . CYS A 1 122 ? 40.087 3.704 -52.354 1.00 84.06 122 CYS A O 1
ATOM 1025 N N . GLY A 1 123 ? 41.399 3.523 -54.170 1.00 87.19 123 GLY A N 1
ATOM 1026 C CA . GLY A 1 123 ? 41.318 2.070 -54.311 1.00 87.19 123 GLY A CA 1
ATOM 1027 C C . GLY A 1 123 ? 40.100 1.586 -55.096 1.00 87.19 123 GLY A C 1
ATOM 1028 O O . GLY A 1 123 ? 39.800 0.394 -55.051 1.00 87.19 123 GLY A O 1
ATOM 1029 N N . LEU A 1 124 ? 39.411 2.483 -55.805 1.00 86.50 124 LEU A N 1
ATOM 1030 C CA . LEU A 1 124 ? 38.269 2.150 -56.648 1.00 86.50 124 LEU A CA 1
ATOM 1031 C C . LEU A 1 124 ? 38.733 1.783 -58.059 1.00 86.50 124 LEU A C 1
ATOM 1033 O O . LEU A 1 124 ? 39.586 2.445 -58.650 1.00 86.50 124 LEU A O 1
ATOM 1037 N N . THR A 1 125 ? 38.167 0.713 -58.612 1.00 88.31 125 THR A N 1
ATOM 1038 C CA . THR A 1 125 ? 38.389 0.340 -60.017 1.00 88.31 125 THR A CA 1
ATOM 1039 C C . THR A 1 125 ? 37.685 1.329 -60.957 1.00 88.31 125 THR A C 1
ATOM 1041 O O . THR A 1 125 ? 36.703 1.952 -60.551 1.00 88.31 125 THR A O 1
ATOM 1044 N N . PRO A 1 126 ? 38.114 1.461 -62.228 1.00 86.38 126 PRO A N 1
ATOM 1045 C CA . PRO A 1 126 ? 37.416 2.308 -63.199 1.00 86.38 126 PRO A CA 1
ATOM 1046 C C . PRO A 1 126 ? 35.924 1.973 -63.355 1.00 86.38 126 PRO A C 1
ATOM 1048 O O . PRO A 1 126 ? 35.119 2.874 -63.564 1.00 86.38 126 PRO A O 1
ATOM 1051 N N . ASP A 1 127 ? 35.547 0.697 -63.223 1.00 85.31 127 ASP A N 1
ATOM 1052 C CA . ASP A 1 127 ? 34.144 0.267 -63.276 1.00 85.31 127 ASP A CA 1
ATOM 1053 C C . ASP A 1 127 ? 33.361 0.708 -62.037 1.00 85.31 127 ASP A C 1
ATOM 1055 O O . ASP A 1 127 ? 32.255 1.222 -62.169 1.00 85.31 127 ASP A O 1
ATOM 1059 N N . GLN A 1 128 ? 33.948 0.603 -60.842 1.00 84.88 128 GLN A N 1
ATOM 1060 C CA . GLN A 1 128 ? 33.325 1.139 -59.630 1.00 84.88 128 GLN A CA 1
ATOM 1061 C C . GLN A 1 128 ? 33.192 2.662 -59.702 1.00 84.88 128 GLN A C 1
ATOM 1063 O O . GLN A 1 128 ? 32.119 3.181 -59.423 1.00 84.88 128 GLN A O 1
ATOM 1068 N N . ALA A 1 129 ? 34.244 3.376 -60.117 1.00 87.62 129 ALA A N 1
ATOM 1069 C CA . ALA A 1 129 ? 34.203 4.826 -60.298 1.00 87.62 129 ALA A CA 1
ATOM 1070 C C . ALA A 1 129 ? 33.061 5.243 -61.240 1.00 87.62 129 ALA A C 1
ATOM 1072 O O . ALA A 1 129 ? 32.306 6.153 -60.913 1.00 87.62 129 ALA A O 1
ATOM 1073 N N . ARG A 1 130 ? 32.866 4.517 -62.353 1.00 85.00 130 ARG A N 1
ATOM 1074 C CA . ARG A 1 130 ? 31.708 4.706 -63.238 1.00 85.00 130 ARG A CA 1
ATOM 1075 C C . ARG A 1 130 ? 30.384 4.522 -62.511 1.00 85.00 130 ARG A C 1
ATOM 1077 O O . ARG A 1 130 ? 29.541 5.398 -62.625 1.00 85.00 130 ARG A O 1
ATOM 1084 N N . LEU A 1 131 ? 30.207 3.436 -61.757 1.00 86.25 131 LEU A N 1
ATOM 1085 C CA . LEU A 1 131 ? 28.963 3.198 -61.017 1.00 86.25 131 LEU A CA 1
ATOM 1086 C C . LEU A 1 131 ? 28.655 4.341 -60.034 1.00 86.25 131 LEU A C 1
ATOM 1088 O O . LEU A 1 131 ? 27.530 4.832 -60.012 1.00 86.25 131 LEU A O 1
ATOM 1092 N N . TRP A 1 132 ? 29.654 4.821 -59.285 1.00 88.38 132 TRP A N 1
ATOM 1093 C CA . TRP A 1 132 ? 29.504 5.965 -58.375 1.00 88.38 132 TRP A CA 1
ATOM 1094 C C . TRP A 1 132 ? 29.147 7.262 -59.113 1.00 88.38 132 TRP A C 1
ATOM 1096 O O . TRP A 1 132 ? 28.226 7.967 -58.701 1.00 88.38 132 TRP A O 1
ATOM 1106 N N . THR A 1 133 ? 29.830 7.564 -60.221 1.00 87.19 133 THR A N 1
ATOM 1107 C CA . THR A 1 133 ? 29.553 8.759 -61.033 1.00 87.19 133 THR A CA 1
ATOM 1108 C C . THR A 1 133 ? 28.181 8.689 -61.707 1.00 87.19 133 THR A C 1
ATOM 1110 O O . THR A 1 133 ? 27.450 9.674 -61.694 1.00 87.19 133 THR A O 1
ATOM 1113 N N . THR A 1 134 ? 27.783 7.536 -62.253 1.00 86.19 134 THR A N 1
ATOM 1114 C CA . THR A 1 134 ? 26.454 7.336 -62.858 1.00 86.19 134 THR A CA 1
ATOM 1115 C C . THR A 1 134 ? 25.337 7.424 -61.820 1.00 86.19 134 THR A C 1
ATOM 1117 O O . THR A 1 134 ? 24.254 7.911 -62.134 1.00 86.19 134 THR A O 1
ATOM 1120 N N . ALA A 1 135 ? 25.606 7.027 -60.574 1.00 81.56 135 ALA A N 1
ATOM 1121 C CA . ALA A 1 135 ? 24.703 7.243 -59.449 1.00 81.56 135 ALA A CA 1
ATOM 1122 C C . ALA A 1 135 ? 24.685 8.707 -58.951 1.00 81.56 135 ALA A C 1
ATOM 1124 O O . ALA A 1 135 ? 23.930 9.021 -58.038 1.00 81.56 135 ALA A O 1
ATOM 1125 N N . GLY A 1 136 ? 25.465 9.618 -59.544 1.00 87.56 136 GLY A N 1
ATOM 1126 C CA . GLY A 1 136 ? 25.421 11.053 -59.244 1.00 87.56 136 GLY A CA 1
ATOM 1127 C C . GLY A 1 136 ? 26.180 11.468 -57.983 1.00 87.56 136 GLY A C 1
ATOM 1128 O O . GLY A 1 136 ? 25.908 12.532 -57.432 1.00 87.56 136 GLY A O 1
ATOM 1129 N N . TRP A 1 137 ? 27.112 10.644 -57.504 1.00 86.81 137 TRP A N 1
ATOM 1130 C CA . TRP A 1 137 ? 27.926 10.984 -56.341 1.00 86.81 137 TRP A CA 1
ATOM 1131 C C . TRP A 1 137 ? 29.076 11.921 -56.686 1.00 86.81 137 TRP A C 1
ATOM 1133 O O . TRP A 1 137 ? 29.765 11.731 -57.691 1.00 86.81 137 TRP A O 1
ATOM 1143 N N . ASP A 1 138 ? 29.357 12.862 -55.784 1.00 89.00 138 ASP A N 1
ATOM 1144 C CA . ASP A 1 138 ? 30.615 13.591 -55.820 1.00 89.00 138 ASP A CA 1
ATOM 1145 C C . ASP A 1 138 ? 31.794 12.679 -55.438 1.00 89.00 138 ASP A C 1
ATOM 1147 O O . ASP A 1 138 ? 31.671 11.694 -54.696 1.00 89.00 138 ASP A O 1
ATOM 1151 N N . LEU A 1 139 ? 32.961 13.027 -55.973 1.00 84.81 139 LEU A N 1
ATOM 1152 C CA . LEU A 1 139 ? 34.200 12.267 -55.852 1.00 84.81 139 LEU A CA 1
ATOM 1153 C C . LEU A 1 139 ? 34.609 12.020 -54.388 1.00 84.81 139 LEU A C 1
ATOM 1155 O O . LEU A 1 139 ? 35.076 10.932 -54.040 1.00 84.81 139 LEU A O 1
ATOM 1159 N N . LEU A 1 140 ? 34.431 13.019 -53.518 1.00 86.44 140 LEU A N 1
ATOM 1160 C CA . LEU A 1 140 ? 34.846 12.954 -52.118 1.00 86.44 140 LEU A CA 1
ATOM 1161 C C . LEU A 1 140 ? 33.895 12.077 -51.302 1.00 86.44 140 LEU A C 1
ATOM 1163 O O . LEU A 1 140 ? 34.361 11.210 -50.557 1.00 86.44 140 LEU A O 1
ATOM 1167 N N . ALA A 1 141 ? 32.585 12.242 -51.465 1.00 87.44 141 ALA A N 1
ATOM 1168 C CA . ALA A 1 141 ? 31.585 11.433 -50.788 1.00 87.44 141 ALA A CA 1
ATOM 1169 C C . ALA A 1 141 ? 31.718 9.963 -51.185 1.00 87.44 141 ALA A C 1
ATOM 1171 O O . ALA A 1 141 ? 31.886 9.107 -50.313 1.00 87.44 141 ALA A O 1
ATOM 1172 N N . ALA A 1 142 ? 31.749 9.663 -52.483 1.00 89.75 142 ALA A N 1
ATOM 1173 C CA . ALA A 1 142 ? 31.912 8.297 -52.964 1.00 89.75 142 ALA A CA 1
ATOM 1174 C C . ALA A 1 142 ? 33.204 7.645 -52.458 1.00 89.75 142 ALA A C 1
ATOM 1176 O O . ALA A 1 142 ? 33.192 6.476 -52.077 1.00 89.75 142 ALA A O 1
ATOM 1177 N N . SER A 1 143 ? 34.307 8.401 -52.369 1.00 88.62 143 SER A N 1
ATOM 1178 C CA . SER A 1 143 ? 35.554 7.887 -51.793 1.00 88.62 143 SER A CA 1
ATOM 1179 C C . SER A 1 143 ? 35.405 7.481 -50.321 1.00 88.62 143 SER A C 1
ATOM 1181 O O . SER A 1 143 ? 35.929 6.442 -49.914 1.00 88.62 143 SER A O 1
ATOM 1183 N N . CYS A 1 144 ? 34.646 8.248 -49.532 1.00 90.56 144 CYS A N 1
ATOM 1184 C CA . CYS A 1 144 ? 34.378 7.951 -48.127 1.00 90.56 144 CYS A CA 1
ATOM 1185 C C . CYS A 1 144 ? 33.518 6.687 -47.983 1.00 90.56 144 CYS A C 1
ATOM 1187 O O . CYS A 1 144 ? 33.854 5.789 -47.207 1.00 90.56 144 CYS A O 1
ATOM 1189 N N . TRP A 1 145 ? 32.424 6.595 -48.743 1.00 91.19 145 TRP A N 1
ATOM 1190 C CA . TRP A 1 145 ? 31.509 5.453 -48.689 1.00 91.19 145 TRP A CA 1
ATOM 1191 C C . TRP A 1 145 ? 32.156 4.160 -49.210 1.00 91.19 145 TRP A C 1
ATOM 1193 O O . TRP A 1 145 ? 32.051 3.113 -48.563 1.00 91.19 145 TRP A O 1
ATOM 1203 N N . ALA A 1 146 ? 32.920 4.243 -50.302 1.00 89.31 146 ALA A N 1
ATOM 1204 C CA . ALA A 1 146 ? 33.688 3.124 -50.838 1.00 89.31 146 ALA A CA 1
ATOM 1205 C C . ALA A 1 146 ? 34.792 2.642 -49.887 1.00 89.31 146 ALA A C 1
ATOM 1207 O O . ALA A 1 146 ? 34.998 1.437 -49.744 1.00 89.31 146 ALA A O 1
ATOM 1208 N N . ALA A 1 147 ? 35.476 3.553 -49.183 1.00 88.81 147 ALA A N 1
ATOM 1209 C CA . ALA A 1 147 ? 36.472 3.184 -48.172 1.00 88.81 147 ALA A CA 1
ATOM 1210 C C . ALA A 1 147 ? 35.866 2.367 -47.015 1.00 88.81 147 ALA A C 1
ATOM 1212 O O . ALA A 1 147 ? 36.575 1.603 -46.360 1.00 88.81 147 ALA A O 1
ATOM 1213 N N . ALA A 1 148 ? 34.555 2.484 -46.795 1.00 87.81 148 ALA A N 1
ATOM 1214 C CA . ALA A 1 148 ? 33.797 1.689 -45.840 1.00 87.81 148 ALA A CA 1
ATOM 1215 C C . ALA A 1 148 ? 33.135 0.442 -46.472 1.00 87.81 148 ALA A C 1
ATOM 1217 O O . ALA A 1 148 ? 32.176 -0.095 -45.908 1.00 87.81 148 ALA A O 1
ATOM 1218 N N . ASN A 1 149 ? 33.641 -0.007 -47.630 1.00 89.88 149 ASN A N 1
ATOM 1219 C CA . ASN A 1 149 ? 33.210 -1.185 -48.390 1.00 89.88 149 ASN A CA 1
ATOM 1220 C C . ASN A 1 149 ? 31.693 -1.238 -48.648 1.00 89.88 149 ASN A C 1
ATOM 1222 O O . ASN A 1 149 ? 31.075 -2.276 -48.419 1.00 89.88 149 ASN A O 1
ATOM 1226 N N . LEU A 1 150 ? 31.080 -0.125 -49.062 1.00 88.44 150 LEU A N 1
ATOM 1227 C CA . LEU A 1 150 ? 29.720 -0.159 -49.607 1.00 88.44 150 LEU A CA 1
ATOM 1228 C C . LEU A 1 150 ? 29.717 -0.082 -51.113 1.00 88.44 150 LEU A C 1
ATOM 1230 O O . LEU A 1 150 ? 30.547 0.599 -51.714 1.00 88.44 150 LEU A O 1
ATOM 1234 N N . GLU A 1 151 ? 28.711 -0.730 -51.681 1.00 89.12 151 GLU A N 1
ATOM 1235 C CA . GLU A 1 151 ? 28.332 -0.523 -53.063 1.00 89.12 151 GLU A CA 1
ATOM 1236 C C . GLU A 1 151 ? 27.593 0.825 -53.225 1.00 89.12 151 GLU A C 1
ATOM 1238 O O . GLU A 1 151 ? 27.015 1.350 -52.257 1.00 89.12 151 GLU A O 1
ATOM 1243 N N . PRO A 1 152 ? 27.607 1.411 -54.435 1.00 87.19 152 PRO A N 1
ATOM 1244 C CA . PRO A 1 152 ? 26.935 2.678 -54.724 1.00 87.19 152 PRO A CA 1
ATOM 1245 C C . PRO A 1 152 ? 25.439 2.674 -54.385 1.00 87.19 152 PRO A C 1
ATOM 1247 O O . PRO A 1 152 ? 24.949 3.642 -53.804 1.00 87.19 152 PRO A O 1
ATOM 1250 N N . ASP A 1 153 ? 24.731 1.582 -54.691 1.00 87.12 153 ASP A N 1
ATOM 1251 C CA . ASP A 1 153 ? 23.282 1.462 -54.477 1.00 87.12 153 ASP A CA 1
ATOM 1252 C C . ASP A 1 153 ? 22.921 1.472 -52.985 1.00 87.12 153 ASP A C 1
ATOM 1254 O O . ASP A 1 153 ? 22.044 2.226 -52.558 1.00 87.12 153 ASP A O 1
ATOM 1258 N N . ASP A 1 154 ? 23.651 0.708 -52.164 1.00 88.25 154 ASP A N 1
ATOM 1259 C CA . ASP A 1 154 ? 23.471 0.713 -50.709 1.00 88.25 154 ASP A CA 1
ATOM 1260 C C . ASP A 1 154 ? 23.743 2.104 -50.143 1.00 88.25 154 ASP A C 1
ATOM 1262 O O . ASP A 1 154 ? 22.956 2.639 -49.362 1.00 88.25 154 ASP A O 1
ATOM 1266 N N . SER A 1 155 ? 24.849 2.719 -50.562 1.00 90.69 155 SER A N 1
ATOM 1267 C CA . SER A 1 155 ? 25.226 4.062 -50.118 1.00 90.69 155 SER A CA 1
ATOM 1268 C C . SER A 1 155 ? 24.155 5.081 -50.483 1.00 90.69 155 SER A C 1
ATOM 1270 O O . SER A 1 155 ? 23.869 5.981 -49.692 1.00 90.69 155 SER A O 1
ATOM 1272 N N . MET A 1 156 ? 23.525 4.925 -51.653 1.00 86.50 156 MET A N 1
ATOM 1273 C CA . MET A 1 156 ? 22.449 5.801 -52.105 1.00 86.50 156 MET A CA 1
ATOM 1274 C C . MET A 1 156 ? 21.196 5.619 -51.253 1.00 86.50 156 MET A C 1
ATOM 1276 O O . MET A 1 156 ? 20.533 6.601 -50.916 1.00 86.50 156 MET A O 1
ATOM 1280 N N . ALA A 1 157 ? 20.888 4.392 -50.831 1.00 88.69 157 ALA A N 1
ATOM 1281 C CA . ALA A 1 157 ? 19.791 4.137 -49.903 1.00 88.69 157 ALA A CA 1
ATOM 1282 C C . ALA A 1 157 ? 20.020 4.821 -48.539 1.00 88.69 157 ALA A C 1
ATOM 1284 O O . ALA A 1 157 ? 19.097 5.420 -47.987 1.00 88.69 157 ALA A O 1
ATOM 1285 N N . TRP A 1 158 ? 21.251 4.813 -48.014 1.00 90.69 158 TRP A N 1
ATOM 1286 C CA . TRP A 1 158 ? 21.587 5.558 -46.790 1.00 90.69 158 TRP A CA 1
ATOM 1287 C C . TRP A 1 158 ? 21.480 7.076 -47.000 1.00 90.69 158 TRP A C 1
ATOM 1289 O O . TRP A 1 158 ? 20.833 7.772 -46.213 1.00 90.69 158 TRP A O 1
ATOM 1299 N N . PHE A 1 159 ? 22.060 7.586 -48.086 1.00 88.38 159 PHE A N 1
ATOM 1300 C CA . PHE A 1 159 ? 22.100 9.017 -48.382 1.00 88.38 159 PHE A CA 1
ATOM 1301 C C . PHE A 1 159 ? 20.719 9.614 -48.667 1.00 88.38 159 PHE A C 1
ATOM 1303 O O . PHE A 1 159 ? 20.378 10.665 -48.128 1.00 88.38 159 PHE A O 1
ATOM 1310 N N . SER A 1 160 ? 19.880 8.925 -49.444 1.00 87.25 160 SER A N 1
ATOM 1311 C CA . SER A 1 160 ? 18.487 9.329 -49.695 1.00 87.25 160 SER A CA 1
ATOM 1312 C C . SER A 1 160 ? 17.623 9.294 -48.429 1.00 87.25 160 SER A C 1
ATOM 1314 O O . SER A 1 160 ? 16.683 10.077 -48.296 1.00 87.25 160 SER A O 1
ATOM 1316 N N . GLY A 1 161 ? 17.989 8.460 -47.450 1.00 85.69 161 GLY A N 1
ATOM 1317 C CA . GLY A 1 161 ? 17.455 8.482 -46.087 1.00 85.69 161 GLY A CA 1
ATOM 1318 C C . GLY A 1 161 ? 17.929 9.666 -45.232 1.00 85.69 161 GLY A C 1
ATOM 1319 O O . GLY A 1 161 ? 17.546 9.773 -44.065 1.00 85.69 161 GLY A O 1
ATOM 1320 N N . GLY A 1 162 ? 18.768 10.545 -45.787 1.00 88.94 162 GLY A N 1
ATOM 1321 C CA . GLY A 1 162 ? 19.392 11.674 -45.105 1.00 88.94 162 GLY A CA 1
ATOM 1322 C C . GLY A 1 162 ? 20.544 11.279 -44.183 1.00 88.94 162 GLY A C 1
ATOM 1323 O O . GLY A 1 162 ? 20.975 12.113 -43.393 1.00 88.94 162 GLY A O 1
ATOM 1324 N N . LEU A 1 163 ? 21.024 10.032 -44.237 1.00 89.56 163 LEU A N 1
ATOM 1325 C CA . LEU A 1 163 ? 22.054 9.499 -43.344 1.00 89.56 163 LEU A CA 1
ATOM 1326 C C . LEU A 1 163 ? 23.443 9.642 -43.962 1.00 89.56 163 LEU A C 1
ATOM 1328 O O . LEU A 1 163 ? 23.648 9.396 -45.150 1.00 89.56 163 LEU A O 1
ATOM 1332 N N . ASN A 1 164 ? 24.414 10.021 -43.137 1.00 90.56 164 ASN A N 1
ATOM 1333 C CA . ASN A 1 164 ? 25.809 10.129 -43.547 1.00 90.56 164 ASN A CA 1
ATOM 1334 C C . ASN A 1 164 ? 26.604 8.859 -43.181 1.00 90.56 164 ASN A C 1
ATOM 1336 O O . ASN A 1 164 ? 26.104 7.926 -42.548 1.00 90.56 164 ASN A O 1
ATOM 1340 N N . LEU A 1 165 ? 27.878 8.826 -43.575 1.00 88.81 165 LEU A N 1
ATOM 1341 C CA . LEU A 1 165 ? 28.746 7.679 -43.319 1.00 88.81 165 LEU A CA 1
ATOM 1342 C C . LEU A 1 165 ? 28.976 7.417 -41.819 1.00 88.81 165 LEU A C 1
ATOM 1344 O O . LEU A 1 165 ? 29.113 6.260 -41.428 1.00 88.81 165 LEU A O 1
ATOM 1348 N N . SER A 1 166 ? 28.997 8.463 -40.984 1.00 87.25 166 SER A N 1
ATOM 1349 C CA . SER A 1 166 ? 29.126 8.330 -39.526 1.00 87.25 166 SER A CA 1
ATOM 1350 C C . SER A 1 166 ? 27.889 7.662 -38.928 1.00 87.25 166 SER A C 1
ATOM 1352 O O . SER A 1 166 ? 28.029 6.744 -38.124 1.00 87.25 166 SER A O 1
ATOM 1354 N N . ASP A 1 167 ? 26.688 8.060 -39.359 1.00 86.50 167 ASP A N 1
ATOM 1355 C CA . ASP A 1 167 ? 25.430 7.428 -38.939 1.00 86.50 167 ASP A CA 1
ATOM 1356 C C . ASP A 1 167 ? 25.458 5.932 -39.282 1.00 86.50 167 ASP A C 1
ATOM 1358 O O . ASP A 1 167 ? 25.181 5.068 -38.449 1.00 86.50 167 ASP A O 1
ATOM 1362 N N . ARG A 1 168 ? 25.893 5.612 -40.504 1.00 88.12 168 ARG A N 1
ATOM 1363 C CA . ARG A 1 168 ? 26.043 4.232 -40.964 1.00 88.12 168 ARG A CA 1
ATOM 1364 C C . ARG A 1 168 ? 27.098 3.459 -40.169 1.00 88.12 168 ARG A C 1
ATOM 1366 O O . ARG A 1 168 ? 26.878 2.289 -39.887 1.00 88.12 168 ARG A O 1
ATOM 1373 N N . GLN A 1 169 ? 28.220 4.072 -39.788 1.00 88.19 169 GLN A N 1
ATOM 1374 C CA . GLN A 1 169 ? 29.236 3.444 -38.929 1.00 88.19 169 GLN A CA 1
ATOM 1375 C C . GLN A 1 169 ? 28.717 3.161 -37.516 1.00 88.19 169 GLN A C 1
ATOM 1377 O O . GLN A 1 169 ? 29.042 2.120 -36.951 1.00 88.19 169 GLN A O 1
ATOM 1382 N N . GLN A 1 170 ? 27.881 4.041 -36.966 1.00 84.62 170 GLN A N 1
ATOM 1383 C CA . GLN A 1 170 ? 27.252 3.834 -35.659 1.00 84.62 170 GLN A CA 1
ATOM 1384 C C . GLN A 1 170 ? 26.152 2.762 -35.688 1.00 84.62 170 GLN A C 1
ATOM 1386 O O . GLN A 1 170 ? 25.907 2.109 -34.677 1.00 84.62 170 GLN A O 1
ATOM 1391 N N . LEU A 1 171 ? 25.505 2.571 -36.840 1.00 82.69 171 LEU A N 1
ATOM 1392 C CA . LEU A 1 171 ? 24.416 1.607 -37.050 1.00 82.69 171 LEU A CA 1
ATOM 1393 C C . LEU A 1 171 ? 24.872 0.308 -37.746 1.00 82.69 171 LEU A C 1
ATOM 1395 O O . LEU A 1 171 ? 24.049 -0.544 -38.101 1.00 82.69 171 LEU A O 1
ATOM 1399 N N . LEU A 1 172 ? 26.180 0.158 -37.977 1.00 69.88 172 LEU A N 1
ATOM 1400 C CA . LEU A 1 172 ? 26.750 -0.876 -38.836 1.00 69.88 172 LEU A CA 1
ATOM 1401 C C . LEU A 1 172 ? 26.543 -2.268 -38.223 1.00 69.88 172 LEU A C 1
ATOM 1403 O O . LEU A 1 172 ? 26.993 -2.553 -37.117 1.00 69.88 172 LEU A O 1
ATOM 1407 N N . GLY A 1 173 ? 25.859 -3.142 -38.968 1.00 74.88 173 GLY A N 1
ATOM 1408 C CA . GLY A 1 173 ? 25.534 -4.510 -38.546 1.00 74.88 173 GLY A CA 1
ATOM 1409 C C . GLY A 1 173 ? 24.205 -4.660 -37.797 1.00 74.88 173 GLY A C 1
ATOM 1410 O O . GLY A 1 173 ? 23.831 -5.786 -37.483 1.00 74.88 173 GLY A O 1
ATOM 1411 N N . SER A 1 174 ? 23.480 -3.566 -37.535 1.00 73.69 174 SER A N 1
ATOM 1412 C CA . SER A 1 174 ? 22.242 -3.593 -36.737 1.00 73.69 174 SER A CA 1
ATOM 1413 C C . SER A 1 174 ? 20.959 -3.413 -37.557 1.00 73.69 174 SER A C 1
ATOM 1415 O O . SER A 1 174 ? 19.906 -3.875 -37.124 1.00 73.69 174 SER A O 1
ATOM 1417 N N . CYS A 1 175 ? 21.007 -2.758 -38.726 1.00 86.38 175 CYS A N 1
ATOM 1418 C CA . CYS A 1 175 ? 19.807 -2.503 -39.533 1.00 86.38 175 CYS A CA 1
ATOM 1419 C C . CYS A 1 175 ? 20.084 -2.190 -41.017 1.00 86.38 175 CYS A C 1
ATOM 1421 O O . CYS A 1 175 ? 21.220 -1.927 -41.415 1.00 86.38 175 CYS A O 1
ATOM 1423 N N . SER A 1 176 ? 19.022 -2.221 -41.832 1.00 91.44 176 SER A N 1
ATOM 1424 C CA . SER A 1 176 ? 19.033 -1.768 -43.228 1.00 91.44 176 SER A CA 1
ATOM 1425 C C . SER A 1 176 ? 18.925 -0.234 -43.331 1.00 91.44 176 SER A C 1
ATOM 1427 O O . SER A 1 176 ? 18.398 0.401 -42.410 1.00 91.44 176 SER A O 1
ATOM 1429 N N . PRO A 1 177 ? 19.357 0.375 -44.456 1.00 88.00 177 PRO A N 1
ATOM 1430 C CA . PRO A 1 177 ? 19.217 1.816 -44.680 1.00 88.00 177 PRO A CA 1
ATOM 1431 C C . PRO A 1 177 ? 17.779 2.331 -44.530 1.00 88.00 177 PRO A C 1
ATOM 1433 O O . PRO A 1 177 ? 17.568 3.395 -43.955 1.00 88.00 177 PRO A O 1
ATOM 1436 N N . GLU A 1 178 ? 16.777 1.564 -44.974 1.00 89.75 178 GLU A N 1
ATOM 1437 C CA . GLU A 1 178 ? 15.359 1.926 -44.824 1.00 89.75 178 GLU A CA 1
ATOM 1438 C C . GLU A 1 178 ? 14.944 2.046 -43.353 1.00 89.75 178 GLU A C 1
ATOM 1440 O O . GLU A 1 178 ? 14.271 3.002 -42.962 1.00 89.75 178 GLU A O 1
ATOM 1445 N N . VAL A 1 179 ? 15.381 1.095 -42.520 1.00 89.38 179 VAL A N 1
ATOM 1446 C CA . VAL A 1 179 ? 15.100 1.100 -41.081 1.00 89.38 179 VAL A CA 1
ATOM 1447 C C . VAL A 1 179 ? 15.810 2.277 -40.420 1.00 89.38 179 VAL A C 1
ATOM 1449 O O . VAL A 1 179 ? 15.175 3.022 -39.676 1.00 89.38 179 VAL A O 1
ATOM 1452 N N . ALA A 1 180 ? 17.089 2.503 -40.721 1.00 89.56 180 ALA A N 1
ATOM 1453 C CA . ALA A 1 180 ? 17.828 3.651 -40.201 1.00 89.56 180 ALA A CA 1
ATOM 1454 C C . ALA A 1 180 ? 17.171 4.990 -40.589 1.00 89.56 180 ALA A C 1
ATOM 1456 O O . ALA A 1 180 ? 17.059 5.894 -39.759 1.00 89.56 180 ALA A O 1
ATOM 1457 N N . ALA A 1 181 ? 16.688 5.110 -41.830 1.00 88.56 181 ALA A N 1
ATOM 1458 C CA . ALA A 1 181 ? 16.006 6.306 -42.312 1.00 88.56 181 ALA A CA 1
ATOM 1459 C C . ALA A 1 181 ? 14.668 6.525 -41.589 1.00 88.56 181 ALA A C 1
ATOM 1461 O O . ALA A 1 181 ? 14.324 7.661 -41.255 1.00 88.56 181 ALA A O 1
ATOM 1462 N N . ALA A 1 182 ? 13.929 5.449 -41.303 1.00 90.56 182 ALA A N 1
ATOM 1463 C CA . ALA A 1 182 ? 12.716 5.511 -40.493 1.00 90.56 182 ALA A CA 1
ATOM 1464 C C . ALA A 1 182 ? 13.023 5.975 -39.058 1.00 90.56 182 ALA A C 1
ATOM 1466 O O . ALA A 1 182 ? 12.360 6.881 -38.557 1.00 90.56 182 ALA A O 1
ATOM 1467 N N . TRP A 1 183 ? 14.076 5.444 -38.427 1.00 90.75 183 TRP A N 1
ATOM 1468 C CA . TRP A 1 183 ? 14.527 5.894 -37.105 1.00 90.75 183 TRP A CA 1
ATOM 1469 C C . TRP A 1 183 ? 14.923 7.370 -37.083 1.00 90.75 183 TRP A C 1
ATOM 1471 O O . TRP A 1 183 ? 14.544 8.080 -36.161 1.00 90.75 183 TRP A O 1
ATOM 1481 N N . ARG A 1 184 ? 15.615 7.866 -38.112 1.00 87.56 184 ARG A N 1
ATOM 1482 C CA . ARG A 1 184 ? 15.958 9.293 -38.214 1.00 87.56 184 ARG A CA 1
ATOM 1483 C C . ARG A 1 184 ? 14.724 10.190 -38.336 1.00 87.56 184 ARG A C 1
ATOM 1485 O O . ARG A 1 184 ? 14.733 11.318 -37.855 1.00 87.56 184 ARG A O 1
ATOM 1492 N N . ARG A 1 185 ? 13.686 9.714 -39.028 1.00 88.94 185 ARG A N 1
ATOM 1493 C CA . ARG A 1 185 ? 12.474 10.491 -39.321 1.00 88.94 185 ARG A CA 1
ATOM 1494 C C . ARG A 1 185 ? 11.474 10.492 -38.168 1.00 88.94 185 ARG A C 1
ATOM 1496 O O . ARG A 1 185 ? 10.842 11.512 -37.916 1.00 88.94 185 ARG A O 1
ATOM 1503 N N . GLU A 1 186 ? 11.295 9.344 -37.527 1.00 90.06 186 GLU A N 1
ATOM 1504 C CA . GLU A 1 186 ? 10.204 9.090 -36.576 1.00 90.06 186 GLU A CA 1
ATOM 1505 C C . GLU A 1 186 ? 10.695 8.753 -35.164 1.00 90.06 186 GLU A C 1
ATOM 1507 O O . GLU A 1 186 ? 9.916 8.797 -34.211 1.00 90.06 186 GLU A O 1
ATOM 1512 N N . GLY A 1 187 ? 11.968 8.384 -35.025 1.00 87.38 187 GLY A N 1
ATOM 1513 C CA . GLY A 1 187 ? 12.565 8.011 -33.753 1.00 87.38 187 GLY A CA 1
ATOM 1514 C C . GLY A 1 187 ? 12.905 9.209 -32.863 1.00 87.38 187 GLY A C 1
ATOM 1515 O O . GLY A 1 187 ? 12.679 10.369 -33.221 1.00 87.38 187 GLY A O 1
ATOM 1516 N N . PRO A 1 188 ? 13.447 8.932 -31.667 1.00 88.19 188 PRO A N 1
ATOM 1517 C CA . PRO A 1 188 ? 13.974 9.961 -30.782 1.00 88.19 188 PRO A CA 1
ATOM 1518 C C . PRO A 1 188 ? 15.038 10.788 -31.510 1.00 88.19 188 PRO A C 1
ATOM 1520 O O . PRO A 1 188 ? 15.944 10.232 -32.118 1.00 88.19 188 PRO A O 1
ATOM 1523 N N . ALA A 1 189 ? 14.976 12.116 -31.410 1.00 83.69 189 ALA A N 1
ATOM 1524 C CA . ALA A 1 189 ? 15.977 13.001 -32.017 1.00 83.69 189 ALA A CA 1
ATOM 1525 C C . ALA A 1 189 ? 17.361 12.932 -31.330 1.00 83.69 189 ALA A C 1
ATOM 1527 O O . ALA A 1 189 ? 18.254 13.713 -31.657 1.00 83.69 189 ALA A O 1
ATOM 1528 N N . ASP A 1 190 ? 17.530 12.055 -30.337 1.00 76.31 190 ASP A N 1
ATOM 1529 C CA . ASP A 1 190 ? 18.757 11.946 -29.567 1.00 76.31 190 ASP A CA 1
ATOM 1530 C C . ASP A 1 190 ? 19.837 11.135 -30.306 1.00 76.31 190 ASP A C 1
ATOM 1532 O O . ASP A 1 190 ? 19.579 10.204 -31.075 1.00 76.31 190 ASP A O 1
ATOM 1536 N N . ALA A 1 191 ? 21.098 11.476 -30.027 1.00 62.72 191 ALA A N 1
ATOM 1537 C CA . ALA A 1 191 ? 22.276 10.761 -30.525 1.00 62.72 191 ALA A CA 1
ATOM 1538 C C . ALA A 1 191 ? 22.364 9.300 -30.023 1.00 62.72 191 ALA A C 1
ATOM 1540 O O . ALA A 1 191 ? 23.319 8.594 -30.337 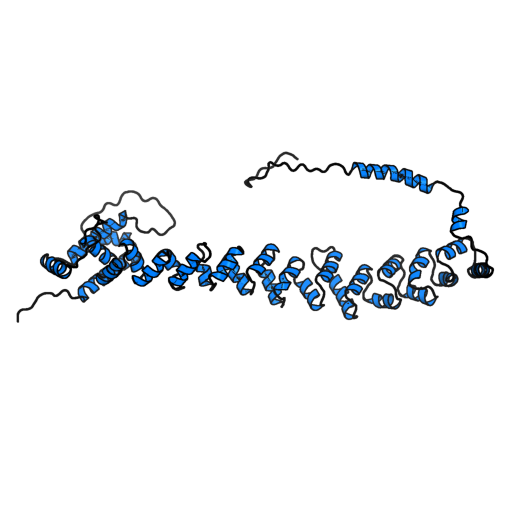1.00 62.72 191 ALA A O 1
ATOM 1541 N N . LEU A 1 192 ? 21.385 8.842 -29.233 1.00 72.69 192 LEU A N 1
ATOM 1542 C CA . LEU A 1 192 ? 21.320 7.512 -28.633 1.00 72.69 192 LEU A CA 1
ATOM 1543 C C . LEU A 1 192 ? 20.399 6.558 -29.406 1.00 72.69 192 LEU A C 1
ATOM 1545 O O . LEU A 1 192 ? 20.140 5.449 -28.938 1.00 72.69 192 LEU A O 1
ATOM 1549 N N . THR A 1 193 ? 19.948 6.943 -30.604 1.00 83.38 193 THR A N 1
ATOM 1550 C CA . THR A 1 193 ? 19.145 6.101 -31.510 1.00 83.38 193 THR A CA 1
ATOM 1551 C C . THR A 1 193 ? 19.742 4.695 -31.702 1.00 83.38 193 THR A C 1
ATOM 1553 O O . THR A 1 193 ? 19.010 3.704 -31.720 1.00 83.38 193 THR A O 1
ATOM 1556 N N . SER A 1 194 ? 21.073 4.576 -31.768 1.00 85.00 194 SER A N 1
ATOM 1557 C CA . SER A 1 194 ? 21.762 3.281 -31.858 1.00 85.00 194 SER A CA 1
ATOM 1558 C C . SER A 1 194 ? 21.550 2.404 -30.618 1.00 85.00 194 SER A C 1
ATOM 1560 O O . SER A 1 194 ? 21.337 1.204 -30.761 1.00 85.00 194 SER A O 1
ATOM 1562 N N . GLY A 1 195 ? 21.525 2.987 -29.415 1.00 90.75 195 GLY A N 1
ATOM 1563 C CA . GLY A 1 195 ? 21.275 2.262 -28.167 1.00 90.75 195 GLY A CA 1
ATOM 1564 C C . GLY A 1 195 ? 19.860 1.686 -28.099 1.00 90.75 195 GLY A C 1
ATOM 1565 O O . GLY A 1 195 ? 19.686 0.518 -27.769 1.00 90.75 195 GLY A O 1
ATOM 1566 N N . TRP A 1 196 ? 18.845 2.461 -28.495 1.00 93.56 196 TRP A N 1
ATOM 1567 C CA . TRP A 1 196 ? 17.462 1.968 -28.581 1.00 93.56 196 TRP A CA 1
ATOM 1568 C C . TRP A 1 196 ? 17.334 0.765 -29.521 1.00 93.56 196 TRP A C 1
ATOM 1570 O O . TRP A 1 196 ? 16.671 -0.222 -29.196 1.00 93.56 196 TRP A O 1
ATOM 1580 N N . MET A 1 197 ? 17.994 0.839 -30.676 1.00 91.38 197 MET A N 1
ATOM 1581 C CA . MET A 1 197 ? 17.968 -0.215 -31.683 1.00 91.38 197 MET A CA 1
ATOM 1582 C C . MET A 1 197 ? 18.719 -1.475 -31.230 1.00 91.38 197 MET A C 1
ATOM 1584 O O . MET A 1 197 ? 18.194 -2.576 -31.380 1.00 91.38 197 MET A O 1
ATOM 1588 N N . GLN A 1 198 ? 19.913 -1.324 -30.648 1.00 90.81 198 GLN A N 1
ATOM 1589 C CA . GLN A 1 198 ? 20.717 -2.442 -30.131 1.00 90.81 198 GLN A CA 1
ATOM 1590 C C . GLN A 1 198 ? 19.988 -3.212 -29.030 1.00 90.81 198 GLN A C 1
ATOM 1592 O O . GLN A 1 198 ? 20.050 -4.437 -28.977 1.00 90.81 198 GLN A O 1
ATOM 1597 N N . GLU A 1 199 ? 19.227 -2.498 -28.207 1.00 94.88 199 GLU A N 1
ATOM 1598 C CA . GLU A 1 199 ? 18.415 -3.082 -27.147 1.00 94.88 199 GLU A CA 1
ATOM 1599 C C . GLU A 1 199 ? 17.081 -3.650 -27.656 1.00 94.88 199 GLU A C 1
ATOM 1601 O O . GLU A 1 199 ? 16.281 -4.155 -26.868 1.00 94.88 199 GLU A O 1
ATOM 1606 N N . GLY A 1 200 ? 16.809 -3.587 -28.963 1.00 94.62 200 GLY A N 1
ATOM 1607 C CA . GLY A 1 200 ? 15.644 -4.205 -29.596 1.00 94.62 200 GLY A CA 1
ATOM 1608 C C . GLY A 1 200 ? 14.328 -3.454 -29.384 1.00 94.62 200 GLY A C 1
ATOM 1609 O O . GLY A 1 200 ? 13.264 -4.072 -29.411 1.00 94.62 200 GLY A O 1
ATOM 1610 N N . PHE A 1 201 ? 14.364 -2.143 -29.136 1.00 95.12 201 PHE A N 1
ATOM 1611 C CA . PHE A 1 201 ? 13.145 -1.332 -29.146 1.00 95.12 201 PHE A CA 1
ATOM 1612 C C . PHE A 1 201 ? 12.648 -1.115 -30.575 1.00 95.12 201 PHE A C 1
ATOM 1614 O O . PHE A 1 201 ? 13.439 -1.020 -31.509 1.00 95.12 201 PHE A O 1
ATOM 1621 N N . SER A 1 202 ? 11.331 -0.992 -30.748 1.00 95.06 202 SER A N 1
ATOM 1622 C CA . SER A 1 202 ? 10.767 -0.436 -31.980 1.00 95.06 202 SER A CA 1
ATOM 1623 C C . SER A 1 202 ? 10.842 1.096 -31.962 1.00 95.06 202 SER A C 1
ATOM 1625 O O . SER A 1 202 ? 10.906 1.700 -30.890 1.00 95.06 202 SER A O 1
ATOM 1627 N N . ILE A 1 203 ? 10.769 1.736 -33.137 1.00 93.75 203 ILE A N 1
ATOM 1628 C CA . ILE A 1 203 ? 10.692 3.207 -33.269 1.00 93.75 203 ILE A CA 1
ATOM 1629 C C . ILE A 1 203 ? 9.570 3.763 -32.383 1.00 93.75 203 ILE A C 1
ATOM 1631 O O . ILE A 1 203 ? 9.762 4.727 -31.642 1.00 93.75 203 ILE A O 1
ATOM 1635 N N . ARG A 1 204 ? 8.400 3.109 -32.419 1.00 95.44 204 ARG A N 1
ATOM 1636 C CA . ARG A 1 204 ? 7.235 3.493 -31.620 1.00 95.44 204 ARG A CA 1
ATOM 1637 C C . ARG A 1 204 ? 7.506 3.36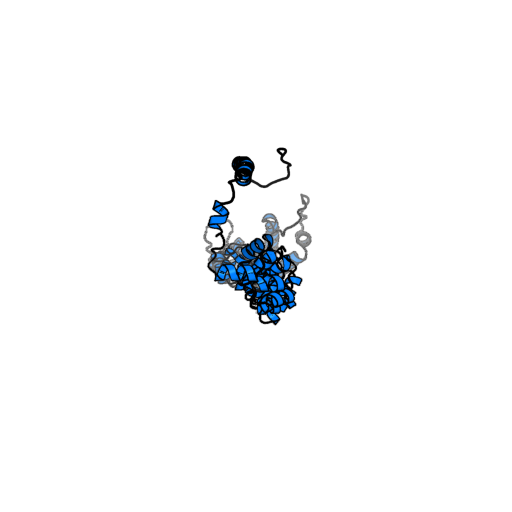6 -30.123 1.00 95.44 204 ARG A C 1
ATOM 1639 O O . ARG A 1 204 ? 7.211 4.310 -29.393 1.00 95.44 204 ARG A O 1
ATOM 1646 N N . ASP A 1 205 ? 8.048 2.233 -29.673 1.00 96.06 205 ASP A N 1
ATOM 1647 C CA . ASP A 1 205 ? 8.322 2.008 -28.250 1.00 96.06 205 ASP A CA 1
ATOM 1648 C C . ASP A 1 205 ? 9.357 3.009 -27.734 1.00 96.06 205 ASP A C 1
ATOM 1650 O O . ASP A 1 205 ? 9.124 3.652 -26.713 1.00 96.06 205 ASP A O 1
ATOM 1654 N N . ALA A 1 206 ? 10.465 3.198 -28.458 1.00 95.88 206 ALA A N 1
ATOM 1655 C CA . ALA A 1 206 ? 11.477 4.195 -28.117 1.00 95.88 206 ALA A CA 1
ATOM 1656 C C . ALA A 1 206 ? 10.861 5.598 -28.039 1.00 95.88 206 ALA A C 1
ATOM 1658 O O . ALA A 1 206 ? 11.038 6.292 -27.044 1.00 95.88 206 ALA A O 1
ATOM 1659 N N . GLY A 1 207 ? 10.025 5.976 -29.011 1.00 94.25 207 GLY A N 1
ATOM 1660 C CA . GLY A 1 207 ? 9.294 7.241 -28.977 1.00 94.25 207 GLY A CA 1
ATOM 1661 C C . GLY A 1 207 ? 8.337 7.376 -27.784 1.00 94.25 207 GLY A C 1
ATOM 1662 O O . GLY A 1 207 ? 8.152 8.482 -27.274 1.00 94.25 207 GLY A O 1
ATOM 1663 N N . GLU A 1 208 ? 7.707 6.294 -27.315 1.00 96.25 208 GLU A N 1
ATOM 1664 C CA . GLU A 1 208 ? 6.894 6.293 -26.087 1.00 96.25 208 GLU A CA 1
ATOM 1665 C C . GLU A 1 208 ? 7.755 6.486 -24.825 1.00 96.25 208 GLU A C 1
ATOM 1667 O O . GLU A 1 208 ? 7.392 7.290 -23.962 1.00 96.25 208 GLU A O 1
ATOM 1672 N N . TRP A 1 209 ? 8.910 5.821 -24.729 1.00 97.12 209 TRP A N 1
ATOM 1673 C CA . TRP A 1 209 ? 9.844 5.967 -23.606 1.00 97.12 209 TRP A CA 1
ATOM 1674 C C . TRP A 1 209 ? 10.524 7.341 -23.560 1.00 97.12 209 TRP A C 1
ATOM 1676 O O . TRP A 1 209 ? 10.570 7.961 -22.495 1.00 97.12 209 TRP A O 1
ATOM 1686 N N . THR A 1 210 ? 10.967 7.869 -24.702 1.00 95.50 210 THR A N 1
ATOM 1687 C CA . THR A 1 210 ? 11.549 9.215 -24.799 1.00 95.50 210 THR A CA 1
ATOM 1688 C C . THR A 1 210 ? 10.527 10.283 -24.423 1.00 95.50 210 THR A C 1
ATOM 1690 O O . THR A 1 210 ? 10.838 11.175 -23.637 1.00 95.50 210 THR A O 1
ATOM 1693 N N . ARG A 1 211 ? 9.272 10.180 -24.896 1.00 94.75 211 ARG A N 1
ATOM 1694 C CA . ARG A 1 211 ? 8.192 11.102 -24.482 1.00 94.75 211 ARG A CA 1
ATOM 1695 C C . ARG A 1 211 ? 7.874 11.010 -22.991 1.00 94.75 211 ARG A C 1
ATOM 1697 O O . ARG A 1 211 ? 7.462 12.000 -22.394 1.00 94.75 211 ARG A O 1
ATOM 1704 N N . ALA A 1 212 ? 8.078 9.844 -22.386 1.00 96.06 212 ALA A N 1
ATOM 1705 C CA . ALA A 1 212 ? 7.989 9.653 -20.943 1.00 96.06 212 ALA A CA 1
ATOM 1706 C C . ALA A 1 212 ? 9.216 10.201 -20.177 1.00 96.06 212 ALA A C 1
ATOM 1708 O O . ALA A 1 212 ? 9.196 10.255 -18.943 1.00 96.06 212 ALA A O 1
ATOM 1709 N N . GLY A 1 213 ? 10.258 10.657 -20.880 1.00 95.81 213 GLY A N 1
ATOM 1710 C CA . GLY A 1 213 ? 11.470 11.243 -20.309 1.00 95.81 213 GLY A CA 1
ATOM 1711 C C . GLY A 1 213 ? 12.471 10.206 -19.805 1.00 95.81 213 GLY A C 1
ATOM 1712 O O . GLY A 1 213 ? 13.138 10.455 -18.803 1.00 95.81 213 GLY A O 1
ATOM 1713 N N . PHE A 1 214 ? 12.532 9.033 -20.440 1.00 95.81 214 PHE A N 1
ATOM 1714 C CA . PHE A 1 214 ? 13.533 8.003 -20.160 1.00 95.81 214 PHE A CA 1
ATOM 1715 C C . PHE A 1 214 ? 14.533 7.896 -21.313 1.00 95.81 214 PHE A C 1
ATOM 1717 O O . PHE A 1 214 ? 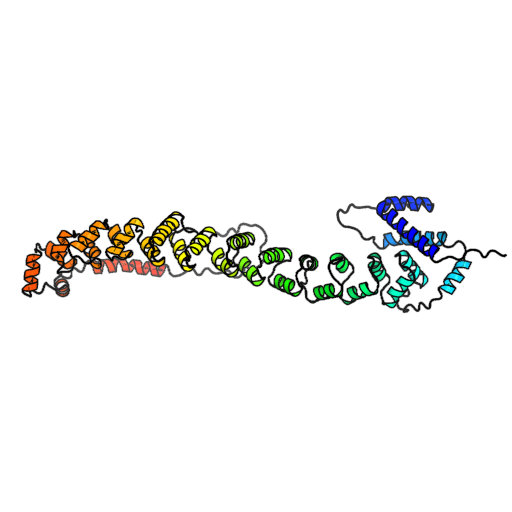14.142 7.964 -22.478 1.00 95.81 214 PHE A O 1
ATOM 1724 N N . ASP A 1 215 ? 15.807 7.699 -20.976 1.00 95.31 215 ASP A N 1
ATOM 1725 C CA . ASP A 1 215 ? 16.833 7.271 -21.930 1.00 95.31 215 ASP A CA 1
ATOM 1726 C C . ASP A 1 215 ? 16.733 5.759 -22.214 1.00 95.31 215 ASP A C 1
ATOM 1728 O O . ASP A 1 215 ? 15.952 5.038 -21.579 1.00 95.31 215 ASP A O 1
ATOM 1732 N N . CYS A 1 216 ? 17.515 5.279 -23.188 1.00 94.94 216 CYS A N 1
ATOM 1733 C CA . CYS A 1 216 ? 17.473 3.884 -23.624 1.00 94.94 216 CYS A CA 1
ATOM 1734 C C . CYS A 1 216 ? 17.789 2.909 -22.482 1.00 94.94 216 CYS A C 1
ATOM 1736 O O . CYS A 1 216 ? 17.054 1.945 -22.283 1.00 94.94 216 CYS A O 1
ATOM 1738 N N . TRP A 1 217 ? 18.813 3.183 -21.675 1.00 95.44 217 TRP A N 1
ATOM 1739 C CA . TRP A 1 217 ? 19.240 2.307 -20.583 1.00 95.44 217 TRP A CA 1
ATOM 1740 C C . TRP A 1 217 ? 18.200 2.226 -19.465 1.00 95.44 217 TRP A C 1
ATOM 1742 O O . TRP A 1 217 ? 17.845 1.140 -19.003 1.00 95.44 217 TRP A O 1
ATOM 1752 N N . ALA A 1 218 ? 17.639 3.365 -19.060 1.00 96.06 218 ALA A N 1
ATOM 1753 C CA . ALA A 1 218 ? 16.567 3.397 -18.082 1.00 96.06 218 ALA A CA 1
ATOM 1754 C C . ALA A 1 218 ? 15.321 2.665 -18.597 1.00 96.06 218 ALA A C 1
ATOM 1756 O O . ALA A 1 218 ? 14.680 1.953 -17.818 1.00 96.06 218 ALA A O 1
ATOM 1757 N N . ALA A 1 219 ? 14.990 2.810 -19.884 1.00 96.94 219 ALA A N 1
ATOM 1758 C CA . ALA A 1 219 ? 13.882 2.103 -20.512 1.00 96.94 219 ALA A CA 1
ATOM 1759 C C . ALA A 1 219 ? 14.101 0.585 -20.566 1.00 96.94 219 ALA A C 1
ATOM 1761 O O . ALA A 1 219 ? 13.157 -0.150 -20.276 1.00 96.94 219 ALA A O 1
ATOM 1762 N N . VAL A 1 220 ? 15.317 0.102 -20.866 1.00 97.00 220 VAL A N 1
ATOM 1763 C CA . VAL A 1 220 ? 15.667 -1.334 -20.801 1.00 97.00 220 VAL A CA 1
ATOM 1764 C C . VAL A 1 220 ? 15.351 -1.890 -19.421 1.00 97.00 220 VAL A C 1
ATOM 1766 O O . VAL A 1 220 ? 14.588 -2.846 -19.301 1.00 97.00 220 VAL A O 1
ATOM 1769 N N . GLU A 1 221 ? 15.850 -1.241 -18.367 1.00 96.81 221 GLU A N 1
ATOM 1770 C CA . GLU A 1 221 ? 15.647 -1.725 -17.002 1.00 96.81 221 GLU A CA 1
ATOM 1771 C C . GLU A 1 221 ? 14.158 -1.806 -16.623 1.00 96.81 221 GLU A C 1
ATOM 1773 O O . GLU A 1 221 ? 13.716 -2.761 -15.977 1.00 96.81 221 GLU A O 1
ATOM 1778 N N . TRP A 1 222 ? 13.348 -0.822 -17.025 1.00 97.81 222 TRP A N 1
ATOM 1779 C CA . TRP A 1 222 ? 11.905 -0.861 -16.776 1.00 97.81 222 TRP A CA 1
ATOM 1780 C C . TRP A 1 222 ? 11.180 -1.898 -17.645 1.00 97.81 222 TRP A C 1
ATOM 1782 O O . TRP A 1 222 ? 10.268 -2.580 -17.161 1.00 97.81 222 TRP A O 1
ATOM 1792 N N . ARG A 1 223 ? 11.592 -2.062 -18.905 1.00 97.50 223 ARG A N 1
ATOM 1793 C CA . ARG A 1 223 ? 11.053 -3.061 -19.835 1.00 97.50 223 ARG A CA 1
ATOM 1794 C C . ARG A 1 223 ? 11.315 -4.484 -19.349 1.00 97.50 223 ARG A C 1
ATOM 1796 O O . ARG A 1 223 ? 10.401 -5.306 -19.404 1.00 97.50 223 ARG A O 1
ATOM 1803 N N . ASP A 1 224 ? 12.491 -4.765 -18.798 1.00 96.38 224 ASP A N 1
ATOM 1804 C CA . ASP A 1 224 ? 12.834 -6.076 -18.225 1.00 96.38 224 ASP A CA 1
ATOM 1805 C C . ASP A 1 224 ? 11.955 -6.399 -17.007 1.00 96.38 224 ASP A C 1
ATOM 1807 O O . ASP A 1 224 ? 11.505 -7.531 -16.784 1.00 96.38 224 ASP A O 1
ATOM 1811 N N . LEU A 1 225 ? 11.570 -5.359 -16.263 1.00 96.12 225 LEU A N 1
ATOM 1812 C CA . LEU A 1 225 ? 10.552 -5.441 -15.222 1.00 96.12 225 LEU A CA 1
ATOM 1813 C C . LEU A 1 225 ? 9.117 -5.510 -15.772 1.00 96.12 225 LEU A C 1
ATOM 1815 O O . LEU A 1 225 ? 8.174 -5.608 -14.981 1.00 96.12 225 LEU A O 1
ATOM 1819 N N . ARG A 1 226 ? 8.923 -5.588 -17.093 1.00 96.75 226 ARG A N 1
ATOM 1820 C CA . ARG A 1 226 ? 7.627 -5.571 -17.797 1.00 96.75 226 ARG A CA 1
ATOM 1821 C C . ARG A 1 226 ? 6.759 -4.380 -17.383 1.00 96.75 226 ARG A C 1
ATOM 1823 O O . ARG A 1 226 ? 5.552 -4.522 -17.186 1.00 96.75 226 ARG A O 1
ATOM 1830 N N . VAL A 1 227 ? 7.388 -3.225 -17.192 1.00 97.06 227 VAL A N 1
ATOM 1831 C CA . VAL A 1 227 ? 6.726 -1.967 -16.846 1.00 97.06 227 VAL A CA 1
ATOM 1832 C C . VAL A 1 227 ? 6.600 -1.137 -18.115 1.00 97.06 227 VAL A C 1
ATOM 1834 O O . VAL A 1 227 ? 7.583 -0.941 -18.818 1.00 97.06 227 VAL A O 1
ATOM 1837 N N . SER A 1 228 ? 5.393 -0.665 -18.426 1.00 97.25 228 SER A N 1
ATOM 1838 C CA . SER A 1 228 ? 5.176 0.232 -19.565 1.00 97.25 228 SER A CA 1
ATOM 1839 C C . SER A 1 228 ? 5.715 1.642 -19.274 1.00 97.25 228 SER A C 1
ATOM 1841 O O . SER A 1 228 ? 5.801 2.015 -18.098 1.00 97.25 228 SER A O 1
ATOM 1843 N N . PRO A 1 229 ? 5.994 2.466 -20.304 1.00 97.88 229 PRO A N 1
ATOM 1844 C CA . PRO A 1 229 ? 6.447 3.847 -20.116 1.00 97.88 229 PRO A CA 1
ATOM 1845 C C . PRO A 1 229 ? 5.555 4.643 -19.153 1.00 97.88 229 PRO A C 1
ATOM 1847 O O . PRO A 1 229 ? 6.041 5.291 -18.229 1.00 97.88 229 PRO A O 1
ATOM 1850 N N . LEU A 1 230 ? 4.230 4.522 -19.304 1.00 96.81 230 LEU A N 1
ATOM 1851 C CA . LEU A 1 230 ? 3.251 5.217 -18.464 1.00 96.81 230 LEU A CA 1
ATOM 1852 C C . LEU A 1 230 ? 3.339 4.807 -16.983 1.00 96.81 230 LEU A C 1
ATOM 1854 O O . LEU A 1 230 ? 3.250 5.654 -16.094 1.00 96.81 230 LEU A O 1
ATOM 1858 N N . LEU A 1 231 ? 3.522 3.514 -16.698 1.00 96.56 231 LEU A N 1
ATOM 1859 C CA . LEU A 1 231 ? 3.688 3.040 -15.323 1.00 96.56 231 LEU A CA 1
ATOM 1860 C C . LEU A 1 231 ? 5.046 3.453 -14.745 1.00 96.56 231 LEU A C 1
ATOM 1862 O O . LEU A 1 231 ? 5.108 3.819 -13.573 1.00 96.56 231 LEU A O 1
ATOM 1866 N N . ALA A 1 232 ? 6.109 3.441 -15.554 1.00 97.94 232 ALA A N 1
ATOM 1867 C CA . ALA A 1 232 ? 7.441 3.876 -15.143 1.00 97.94 232 ALA A CA 1
ATOM 1868 C C . ALA A 1 232 ? 7.458 5.357 -14.735 1.00 97.94 232 ALA A C 1
ATOM 1870 O O . ALA A 1 232 ? 8.037 5.687 -13.699 1.00 97.94 232 ALA A O 1
ATOM 1871 N N . VAL A 1 233 ? 6.753 6.231 -15.471 1.00 97.44 233 VAL A N 1
ATOM 1872 C CA . VAL A 1 233 ? 6.503 7.627 -15.057 1.00 97.44 233 VAL A CA 1
ATOM 1873 C C . VAL A 1 233 ? 5.835 7.660 -13.686 1.00 97.44 233 VAL A C 1
ATOM 1875 O O . VAL A 1 233 ? 6.338 8.304 -12.773 1.00 97.44 233 VAL A O 1
ATOM 1878 N N . GLY A 1 234 ? 4.764 6.883 -13.497 1.00 96.62 234 GLY A N 1
ATOM 1879 C CA . GLY A 1 234 ? 4.066 6.812 -12.214 1.00 96.62 234 GLY A CA 1
ATOM 1880 C C . GLY A 1 234 ? 4.948 6.360 -11.044 1.00 96.62 234 GLY A C 1
ATOM 1881 O O . GLY A 1 234 ? 4.757 6.837 -9.928 1.00 96.62 234 GLY A O 1
ATOM 1882 N N . PHE A 1 235 ? 5.910 5.461 -11.270 1.00 97.56 235 PHE A N 1
ATOM 1883 C CA . PHE A 1 235 ? 6.882 5.068 -10.246 1.00 97.56 235 PHE A CA 1
ATOM 1884 C C . PHE A 1 235 ? 7.927 6.151 -9.983 1.00 97.56 235 PHE A C 1
ATOM 1886 O O . PHE A 1 235 ? 8.230 6.416 -8.821 1.00 97.56 235 PHE A O 1
ATOM 1893 N N . ARG A 1 236 ? 8.449 6.795 -11.035 1.00 97.12 236 ARG A N 1
ATOM 1894 C CA . ARG A 1 236 ? 9.392 7.915 -10.919 1.00 97.12 236 ARG A CA 1
ATOM 1895 C C . ARG A 1 236 ? 8.780 9.070 -10.128 1.00 97.12 236 ARG A C 1
ATOM 1897 O O . ARG A 1 236 ? 9.405 9.550 -9.188 1.00 97.12 236 ARG A O 1
ATOM 1904 N N . ASP A 1 237 ? 7.558 9.465 -10.468 1.00 96.25 237 ASP A N 1
ATOM 1905 C CA . ASP A 1 237 ? 6.859 10.589 -9.839 1.00 96.25 237 ASP A CA 1
ATOM 1906 C C . ASP A 1 237 ? 6.508 10.281 -8.370 1.00 96.25 237 ASP A C 1
ATOM 1908 O O . ASP A 1 237 ? 6.562 11.162 -7.517 1.00 96.25 237 ASP A O 1
ATOM 1912 N N . ALA A 1 238 ? 6.243 9.009 -8.046 1.00 94.88 238 ALA A N 1
ATOM 1913 C CA . ALA A 1 238 ? 6.082 8.526 -6.672 1.00 94.88 238 ALA A CA 1
ATOM 1914 C C . ALA A 1 238 ? 7.419 8.282 -5.936 1.00 94.88 238 ALA A C 1
ATOM 1916 O O . ALA A 1 238 ? 7.416 7.755 -4.824 1.00 94.88 238 ALA A O 1
ATOM 1917 N N . GLN A 1 239 ? 8.560 8.614 -6.554 1.00 96.44 239 GLN A N 1
ATOM 1918 C CA . GLN A 1 239 ? 9.913 8.390 -6.027 1.00 96.44 239 GLN A CA 1
ATOM 1919 C C . GLN A 1 239 ? 10.200 6.920 -5.650 1.00 96.44 239 GLN A C 1
ATOM 1921 O O . GLN A 1 239 ? 10.976 6.614 -4.741 1.00 96.44 239 GLN A O 1
ATOM 1926 N N . ILE A 1 240 ? 9.588 5.974 -6.365 1.00 95.56 240 ILE A N 1
ATOM 1927 C CA . ILE A 1 240 ? 9.779 4.535 -6.172 1.00 95.56 240 ILE A CA 1
ATOM 1928 C C . ILE A 1 240 ? 10.891 4.061 -7.111 1.00 95.56 240 ILE A C 1
ATOM 1930 O O . ILE A 1 240 ? 10.742 4.046 -8.332 1.00 95.56 240 ILE A O 1
ATOM 1934 N N . SER A 1 241 ? 12.013 3.624 -6.539 1.00 96.38 241 SER A N 1
ATOM 1935 C CA . SER A 1 241 ? 13.152 3.141 -7.323 1.00 96.38 241 SER A CA 1
ATOM 1936 C C . SER A 1 241 ? 12.866 1.823 -8.056 1.00 96.38 241 SER A C 1
ATOM 1938 O O . SER A 1 241 ? 12.094 0.978 -7.594 1.00 96.38 241 SER A O 1
ATOM 1940 N N . LYS A 1 242 ? 13.577 1.599 -9.167 1.00 96.56 242 LYS A N 1
ATOM 1941 C CA . LYS A 1 242 ? 13.546 0.352 -9.954 1.00 96.56 242 LYS A CA 1
ATOM 1942 C C . LYS A 1 242 ? 13.826 -0.889 -9.100 1.00 96.56 242 LYS A C 1
ATOM 1944 O O . LYS A 1 242 ? 13.067 -1.856 -9.133 1.00 96.56 242 LYS A O 1
ATOM 1949 N N . ALA A 1 243 ? 14.859 -0.829 -8.255 1.00 96.44 243 ALA A N 1
ATOM 1950 C CA . ALA A 1 243 ? 15.201 -1.902 -7.318 1.00 96.44 243 ALA A CA 1
ATOM 1951 C C . ALA A 1 243 ? 14.049 -2.215 -6.348 1.00 96.44 243 ALA A C 1
ATOM 1953 O O . ALA A 1 243 ? 13.771 -3.382 -6.062 1.00 96.44 243 ALA A O 1
ATOM 1954 N N . ARG A 1 244 ? 13.332 -1.181 -5.880 1.00 96.12 244 ARG A N 1
ATOM 1955 C CA . ARG A 1 244 ? 12.135 -1.362 -5.054 1.00 96.12 244 ARG A CA 1
ATOM 1956 C C . ARG A 1 244 ? 11.044 -2.063 -5.860 1.00 96.12 244 ARG A C 1
ATOM 1958 O O . ARG A 1 244 ? 10.583 -3.103 -5.411 1.00 96.12 244 ARG A O 1
ATOM 1965 N N . VAL A 1 245 ? 10.687 -1.595 -7.058 1.00 97.12 245 VAL A N 1
ATOM 1966 C CA . VAL A 1 245 ? 9.668 -2.258 -7.903 1.00 97.12 245 VAL A CA 1
ATOM 1967 C C . VAL A 1 245 ? 10.018 -3.723 -8.186 1.00 97.12 245 VAL A C 1
ATOM 1969 O O . VAL A 1 245 ? 9.165 -4.596 -8.020 1.00 97.12 245 VAL A O 1
ATOM 1972 N N . SER A 1 246 ? 11.277 -4.009 -8.526 1.00 96.75 246 SER A N 1
ATOM 1973 C CA . SER A 1 246 ? 11.777 -5.373 -8.737 1.00 96.75 246 SER A CA 1
ATOM 1974 C C . SER A 1 246 ? 11.550 -6.260 -7.511 1.00 96.75 246 SER A C 1
ATOM 1976 O O . SER A 1 246 ? 10.954 -7.332 -7.618 1.00 96.75 246 SER A O 1
ATOM 1978 N N . LYS A 1 247 ? 11.908 -5.775 -6.313 1.00 96.88 247 LYS A N 1
ATOM 1979 C CA . LYS A 1 247 ? 11.693 -6.507 -5.058 1.00 96.88 247 LYS A CA 1
ATOM 1980 C C . LYS A 1 247 ? 10.215 -6.831 -4.827 1.00 96.88 247 LYS A C 1
ATOM 1982 O O . LYS A 1 247 ? 9.895 -7.942 -4.418 1.00 96.88 247 LYS A O 1
ATOM 1987 N N . TRP A 1 248 ? 9.308 -5.893 -5.095 1.00 97.00 248 TRP A N 1
ATOM 1988 C CA . TRP A 1 248 ? 7.867 -6.125 -4.949 1.00 97.00 248 TRP A CA 1
ATOM 1989 C C . TRP A 1 248 ? 7.345 -7.151 -5.960 1.00 97.00 248 TRP A C 1
ATOM 1991 O O . TRP A 1 248 ? 6.633 -8.079 -5.577 1.00 97.00 248 TRP A O 1
ATOM 2001 N N . LYS A 1 249 ? 7.765 -7.044 -7.225 1.00 96.12 249 LYS A N 1
ATOM 2002 C CA . LYS A 1 249 ? 7.407 -7.995 -8.285 1.00 96.12 249 LYS A CA 1
ATOM 2003 C C . LYS A 1 249 ? 7.904 -9.413 -7.976 1.00 96.12 249 LYS A C 1
ATOM 2005 O O . LYS A 1 249 ? 7.149 -10.365 -8.143 1.00 96.12 249 LYS A O 1
ATOM 2010 N N . LEU A 1 250 ? 9.129 -9.554 -7.459 1.00 95.69 250 LEU A N 1
ATOM 2011 C CA . LEU A 1 250 ? 9.688 -10.838 -7.005 1.00 95.69 250 LEU A CA 1
ATOM 2012 C C . LEU A 1 250 ? 8.888 -11.467 -5.854 1.00 95.69 250 LEU A C 1
ATOM 2014 O O . LEU A 1 250 ? 8.902 -12.681 -5.696 1.00 95.69 250 LEU A O 1
ATOM 2018 N N . ASN A 1 251 ? 8.162 -10.661 -5.075 1.00 95.69 251 ASN A N 1
ATOM 2019 C CA . ASN A 1 251 ? 7.255 -11.140 -4.032 1.00 95.69 251 ASN A CA 1
ATOM 2020 C C . ASN A 1 251 ? 5.810 -11.344 -4.541 1.00 95.69 251 ASN A C 1
ATOM 2022 O O . ASN A 1 251 ? 4.880 -11.385 -3.740 1.00 95.69 251 ASN A O 1
ATOM 2026 N N . GLY A 1 252 ? 5.610 -11.447 -5.860 1.00 95.31 252 GLY A N 1
ATOM 2027 C CA . GLY A 1 252 ? 4.326 -11.800 -6.473 1.00 95.31 252 GLY A CA 1
ATOM 2028 C C . GLY A 1 252 ? 3.323 -10.652 -6.605 1.00 95.31 252 GLY A C 1
ATOM 2029 O O . GLY A 1 252 ? 2.174 -10.893 -6.970 1.00 95.31 252 GLY A O 1
ATOM 2030 N N . TRP A 1 253 ? 3.719 -9.405 -6.335 1.00 94.94 253 TRP A N 1
ATOM 2031 C CA . TRP A 1 253 ? 2.792 -8.278 -6.436 1.00 94.94 253 TRP A CA 1
ATOM 2032 C C . TRP A 1 253 ? 2.484 -7.913 -7.893 1.00 94.94 253 TRP A C 1
ATOM 2034 O O . TRP A 1 253 ? 3.412 -7.745 -8.692 1.00 94.94 253 TRP A O 1
ATOM 2044 N N . PRO A 1 254 ? 1.202 -7.703 -8.250 1.00 94.69 254 PRO A N 1
ATOM 2045 C CA . PRO A 1 254 ? 0.846 -7.222 -9.576 1.00 94.69 254 PRO A CA 1
ATOM 2046 C C . PRO A 1 254 ? 1.344 -5.785 -9.758 1.00 94.69 254 PRO A C 1
ATOM 2048 O O . PRO A 1 254 ? 1.127 -4.929 -8.898 1.00 94.69 254 PRO A O 1
ATOM 2051 N N . ILE A 1 255 ? 1.980 -5.507 -10.901 1.00 94.56 255 ILE A N 1
ATOM 2052 C CA . ILE A 1 255 ? 2.654 -4.225 -11.173 1.00 94.56 255 ILE A CA 1
ATOM 2053 C C . ILE A 1 255 ? 1.737 -3.009 -10.993 1.00 94.56 255 ILE A C 1
ATOM 2055 O O . ILE A 1 255 ? 2.168 -1.974 -10.489 1.00 94.56 255 ILE A O 1
ATOM 2059 N N . THR A 1 256 ? 0.453 -3.160 -11.323 1.00 94.19 256 THR A N 1
ATOM 2060 C CA . THR A 1 256 ? -0.572 -2.120 -11.183 1.00 94.19 256 THR A CA 1
ATOM 2061 C C . THR A 1 256 ? -0.836 -1.728 -9.729 1.00 94.19 256 THR A C 1
ATOM 2063 O O . THR A 1 256 ? -1.176 -0.577 -9.478 1.00 94.19 256 THR A O 1
ATOM 2066 N N . ARG A 1 257 ? -0.627 -2.637 -8.765 1.00 95.12 257 ARG A N 1
ATOM 2067 C CA . ARG A 1 257 ? -0.784 -2.359 -7.326 1.00 95.12 257 ARG A CA 1
ATOM 2068 C C . ARG A 1 257 ? 0.499 -1.907 -6.644 1.00 95.12 257 ARG A C 1
ATOM 2070 O O . ARG A 1 257 ? 0.417 -1.265 -5.601 1.00 95.12 257 ARG A O 1
ATOM 2077 N N . ILE A 1 258 ? 1.673 -2.212 -7.207 1.00 96.38 258 ILE A N 1
ATOM 2078 C CA . ILE A 1 258 ? 2.955 -1.849 -6.581 1.00 96.38 258 ILE A CA 1
ATOM 2079 C C . ILE A 1 258 ? 3.016 -0.344 -6.333 1.00 96.38 258 ILE A C 1
ATOM 2081 O O . ILE A 1 258 ? 3.470 0.059 -5.272 1.00 96.38 258 ILE A O 1
ATOM 2085 N N . ARG A 1 259 ? 2.523 0.488 -7.260 1.00 94.94 259 ARG A N 1
ATOM 2086 C CA . ARG A 1 259 ? 2.574 1.947 -7.097 1.00 94.94 259 ARG A CA 1
ATOM 2087 C C . ARG A 1 259 ? 1.803 2.407 -5.862 1.00 94.94 259 ARG A C 1
ATOM 2089 O O . ARG A 1 259 ? 2.362 3.141 -5.063 1.00 94.94 259 ARG A O 1
ATOM 2096 N N . GLU A 1 260 ? 0.564 1.944 -5.709 1.00 94.62 260 GLU A N 1
ATOM 2097 C CA . GLU A 1 260 ? -0.319 2.328 -4.598 1.00 94.62 260 GLU A CA 1
ATOM 2098 C C . GLU A 1 260 ? 0.250 1.911 -3.240 1.00 94.62 260 GLU A C 1
ATOM 2100 O O . GLU A 1 260 ? 0.193 2.665 -2.276 1.00 94.62 260 GLU A O 1
ATOM 2105 N N . TRP A 1 261 ? 0.818 0.708 -3.158 1.00 96.06 261 TRP A N 1
ATOM 2106 C CA . TRP A 1 261 ? 1.313 0.177 -1.892 1.00 96.06 261 TRP A CA 1
ATOM 2107 C C . TRP A 1 261 ? 2.732 0.643 -1.566 1.00 96.06 261 TRP A C 1
ATOM 2109 O O . TRP A 1 261 ? 3.040 0.936 -0.413 1.00 96.06 261 TRP A O 1
ATOM 2119 N N . ALA A 1 262 ? 3.614 0.732 -2.561 1.00 94.75 262 ALA A N 1
ATOM 2120 C CA . ALA A 1 262 ? 5.008 1.103 -2.346 1.00 94.75 262 ALA A CA 1
ATOM 2121 C C . ALA A 1 262 ? 5.210 2.608 -2.130 1.00 94.75 262 ALA A C 1
ATOM 2123 O O . ALA A 1 262 ? 6.266 2.975 -1.615 1.00 94.75 262 ALA A O 1
ATOM 2124 N N . SER A 1 263 ? 4.243 3.463 -2.481 1.00 92.62 263 SER A N 1
ATOM 2125 C CA . SER A 1 263 ? 4.298 4.893 -2.148 1.00 92.62 263 SER A CA 1
ATOM 2126 C C . SER A 1 263 ? 4.087 5.160 -0.658 1.00 92.62 263 SER A C 1
ATOM 2128 O O . SER A 1 263 ? 4.546 6.177 -0.155 1.00 92.62 263 SER A O 1
ATOM 2130 N N . GLU A 1 264 ? 3.419 4.252 0.055 1.00 92.69 264 GLU A N 1
ATOM 2131 C CA . GLU A 1 264 ? 2.968 4.496 1.432 1.00 92.69 264 GLU A CA 1
ATOM 2132 C C . GLU A 1 264 ? 3.550 3.520 2.450 1.00 92.69 264 GLU A C 1
ATOM 2134 O O . GLU A 1 264 ? 3.760 3.886 3.603 1.00 92.69 264 GLU A O 1
ATOM 2139 N N . PHE A 1 265 ? 3.851 2.290 2.032 1.00 94.38 265 PHE A N 1
ATOM 2140 C CA . PHE A 1 265 ? 4.230 1.222 2.950 1.00 94.38 265 PHE A CA 1
ATOM 2141 C C . PHE A 1 265 ? 5.573 0.600 2.601 1.00 94.38 265 PHE A C 1
ATOM 2143 O O . PHE A 1 265 ? 6.018 0.540 1.442 1.00 94.38 265 PHE A O 1
ATOM 2150 N N . ARG A 1 266 ? 6.228 0.059 3.630 1.00 94.00 266 ARG A N 1
ATOM 2151 C CA . ARG A 1 266 ? 7.354 -0.854 3.438 1.00 94.00 266 ARG A CA 1
ATOM 2152 C C . ARG A 1 266 ? 6.831 -2.175 2.878 1.00 94.00 266 ARG A C 1
ATOM 2154 O O . ARG A 1 266 ? 5.717 -2.603 3.162 1.00 94.00 266 ARG A O 1
ATOM 2161 N N . LEU A 1 267 ? 7.678 -2.863 2.113 1.00 94.00 267 LEU A N 1
ATOM 2162 C CA . LEU A 1 267 ? 7.319 -4.145 1.500 1.00 94.00 267 LEU A CA 1
ATOM 2163 C C . LEU A 1 267 ? 6.855 -5.185 2.533 1.00 94.00 267 LEU A C 1
ATOM 2165 O O . LEU A 1 267 ? 5.937 -5.943 2.254 1.00 94.00 267 LEU A O 1
ATOM 2169 N N . GLN A 1 268 ? 7.475 -5.227 3.716 1.00 94.00 268 GLN A N 1
ATOM 2170 C CA . GLN A 1 268 ? 7.100 -6.187 4.760 1.00 94.00 268 GLN A CA 1
ATOM 2171 C C . GLN A 1 268 ? 5.692 -5.927 5.312 1.00 94.00 268 GLN A C 1
ATOM 2173 O O . GLN A 1 268 ? 4.929 -6.877 5.451 1.00 94.00 268 GLN A O 1
ATOM 2178 N N . ASP A 1 269 ? 5.334 -4.662 5.562 1.00 94.25 269 ASP A N 1
ATOM 2179 C CA . ASP A 1 269 ? 3.991 -4.268 6.010 1.00 94.25 269 ASP A CA 1
ATOM 2180 C C . ASP A 1 269 ? 2.933 -4.627 4.969 1.00 94.25 269 ASP A C 1
ATOM 2182 O O . ASP A 1 269 ? 1.908 -5.224 5.287 1.00 94.25 269 ASP A O 1
ATOM 2186 N N . ALA A 1 270 ? 3.216 -4.320 3.703 1.00 95.12 270 ALA A N 1
ATOM 2187 C CA . ALA A 1 270 ? 2.315 -4.634 2.611 1.00 95.12 270 ALA A CA 1
ATOM 2188 C C . ALA A 1 270 ? 2.141 -6.141 2.420 1.00 95.12 270 ALA A C 1
ATOM 2190 O O . ALA A 1 270 ? 1.019 -6.605 2.253 1.00 95.12 270 ALA A O 1
ATOM 2191 N N . LEU A 1 271 ? 3.227 -6.921 2.468 1.00 93.88 271 LEU A N 1
ATOM 2192 C CA . LEU A 1 271 ? 3.160 -8.380 2.371 1.00 93.88 271 LEU A CA 1
ATOM 2193 C C . LEU A 1 271 ? 2.359 -8.993 3.514 1.00 93.88 271 LEU A C 1
ATOM 2195 O O . LEU A 1 271 ? 1.550 -9.885 3.267 1.00 93.88 271 LEU A O 1
ATOM 2199 N N . TRP A 1 272 ? 2.579 -8.521 4.741 1.00 94.44 272 TRP A N 1
ATOM 2200 C CA . TRP A 1 272 ? 1.798 -8.940 5.899 1.00 94.44 272 TRP A CA 1
ATOM 2201 C C . TRP A 1 272 ? 0.309 -8.633 5.688 1.00 94.44 272 TRP A C 1
ATOM 2203 O O . TRP A 1 272 ? -0.513 -9.544 5.743 1.00 94.44 272 TRP A O 1
ATOM 2213 N N . ALA A 1 273 ? -0.021 -7.395 5.318 1.00 93.88 273 ALA A N 1
ATOM 2214 C CA . ALA A 1 273 ? -1.390 -6.972 5.052 1.00 93.88 273 ALA A CA 1
ATOM 2215 C C . ALA A 1 273 ? -2.048 -7.771 3.918 1.00 93.88 273 ALA A C 1
ATOM 2217 O O . ALA A 1 273 ? -3.179 -8.222 4.057 1.00 93.88 273 ALA A O 1
ATOM 2218 N N . HIS A 1 274 ? -1.334 -8.011 2.817 1.00 93.06 274 HIS A N 1
ATOM 2219 C CA . HIS A 1 274 ? -1.853 -8.763 1.678 1.00 93.06 274 HIS A CA 1
ATOM 2220 C C . HIS A 1 274 ? -2.148 -10.225 2.021 1.00 93.06 274 HIS A C 1
ATOM 2222 O O . HIS A 1 274 ? -3.190 -10.733 1.619 1.00 93.06 274 HIS A O 1
ATOM 2228 N N . ARG A 1 275 ? -1.278 -10.886 2.799 1.00 92.50 275 ARG A N 1
ATOM 2229 C CA . ARG A 1 275 ? -1.505 -12.266 3.272 1.00 92.50 275 ARG A CA 1
ATOM 2230 C C . ARG A 1 275 ? -2.727 -12.395 4.179 1.00 92.50 275 ARG A C 1
ATOM 2232 O O . ARG A 1 275 ? -3.273 -13.483 4.293 1.00 92.50 275 ARG A O 1
ATOM 2239 N N . ARG A 1 276 ? -3.121 -11.303 4.832 1.00 91.25 276 ARG A N 1
ATOM 2240 C CA . ARG A 1 276 ? -4.306 -11.208 5.691 1.00 91.25 276 ARG A CA 1
ATOM 2241 C C . ARG A 1 276 ? -5.498 -10.564 4.981 1.00 91.25 276 ARG A C 1
ATOM 2243 O O . ARG A 1 276 ? -6.458 -10.188 5.638 1.00 91.25 276 ARG A O 1
ATOM 2250 N N . GLU A 1 277 ? -5.407 -10.388 3.662 1.00 92.12 277 GLU A N 1
ATOM 2251 C CA . GLU A 1 277 ? -6.439 -9.763 2.827 1.00 92.12 277 GLU A CA 1
ATOM 2252 C C . GLU A 1 277 ? -6.857 -8.356 3.297 1.00 92.12 277 GLU A C 1
ATOM 2254 O O . GLU A 1 277 ? -7.945 -7.868 2.989 1.00 92.12 277 GLU A O 1
ATOM 2259 N N . LEU A 1 278 ? -5.969 -7.653 4.008 1.00 91.75 278 LEU A N 1
ATOM 2260 C CA . LEU A 1 278 ? -6.244 -6.309 4.495 1.00 91.75 278 LEU A CA 1
ATOM 2261 C C . LEU A 1 278 ? -6.250 -5.319 3.334 1.00 91.75 278 LEU A C 1
ATOM 2263 O O . LEU A 1 278 ? -5.361 -5.300 2.475 1.00 91.75 278 LEU A O 1
ATOM 2267 N N . SER A 1 279 ? -7.238 -4.428 3.346 1.00 93.38 279 SER A N 1
ATOM 2268 C CA . SER A 1 279 ? -7.272 -3.314 2.407 1.00 93.38 279 SER A CA 1
ATOM 2269 C C . SER A 1 279 ? -6.172 -2.296 2.725 1.00 93.38 279 SER A C 1
ATOM 2271 O O . SER A 1 279 ? -5.771 -2.121 3.878 1.00 93.38 279 SER A O 1
ATOM 2273 N N . ILE A 1 280 ? -5.744 -1.534 1.716 1.00 93.88 280 ILE A N 1
ATOM 2274 C CA . ILE A 1 280 ? -4.802 -0.423 1.913 1.00 93.88 280 ILE A CA 1
ATOM 2275 C C . ILE A 1 280 ? -5.327 0.596 2.941 1.00 93.88 280 ILE A C 1
ATOM 2277 O O . ILE A 1 280 ? -4.566 1.113 3.750 1.00 93.88 280 ILE A O 1
ATOM 2281 N N . ARG A 1 281 ? -6.649 0.835 2.970 1.00 93.62 281 ARG A N 1
ATOM 2282 C CA . ARG A 1 281 ? -7.299 1.744 3.930 1.00 93.62 281 ARG A CA 1
ATOM 2283 C C . ARG A 1 281 ? -7.176 1.233 5.361 1.00 93.62 281 ARG A C 1
ATOM 2285 O O . ARG A 1 281 ? -6.933 2.022 6.266 1.00 93.62 281 ARG A O 1
ATOM 2292 N N . THR A 1 282 ? -7.326 -0.072 5.553 1.00 91.94 282 THR A N 1
ATOM 2293 C CA . THR A 1 282 ? -7.129 -0.721 6.849 1.00 91.94 282 THR A CA 1
ATOM 2294 C C . THR A 1 282 ? -5.681 -0.571 7.306 1.00 91.94 282 THR A C 1
ATOM 2296 O O . THR A 1 282 ? -5.438 -0.165 8.440 1.00 91.94 282 THR A O 1
ATOM 2299 N N . LEU A 1 283 ? -4.716 -0.833 6.419 1.00 92.88 283 LEU A N 1
ATOM 2300 C CA . LEU A 1 283 ? -3.303 -0.697 6.765 1.00 92.88 283 LEU A CA 1
ATOM 2301 C C . LEU A 1 283 ? -2.929 0.755 7.102 1.00 92.88 283 LEU A C 1
ATOM 2303 O O . LEU A 1 283 ? -2.185 0.972 8.053 1.00 92.88 283 LEU A O 1
ATOM 2307 N N . ARG A 1 284 ? -3.494 1.752 6.401 1.00 92.50 284 ARG A N 1
ATOM 2308 C CA . ARG A 1 284 ? -3.340 3.173 6.780 1.00 92.50 284 ARG A CA 1
ATOM 2309 C C . ARG A 1 284 ? -3.802 3.423 8.209 1.00 92.50 284 ARG A C 1
ATOM 2311 O O . ARG A 1 284 ? -3.026 3.928 9.005 1.00 92.50 284 ARG A O 1
ATOM 2318 N N . ARG A 1 285 ? -5.015 2.975 8.563 1.00 90.25 285 ARG A N 1
ATOM 2319 C CA . ARG A 1 285 ? -5.555 3.122 9.929 1.00 90.25 285 ARG A CA 1
ATOM 2320 C C . ARG A 1 285 ? -4.650 2.492 10.993 1.00 90.25 285 ARG A C 1
ATOM 2322 O O . ARG A 1 285 ? -4.602 3.001 12.108 1.00 90.25 285 ARG A O 1
ATOM 2329 N N . LEU A 1 286 ? -3.968 1.390 10.668 1.00 88.44 286 LEU A N 1
ATOM 2330 C CA . LEU A 1 286 ? -2.992 0.750 11.556 1.00 88.44 286 LEU A CA 1
ATOM 2331 C C . LEU A 1 286 ? -1.726 1.590 11.723 1.00 88.44 286 LEU A C 1
ATOM 2333 O O . LEU A 1 286 ? -1.279 1.799 12.848 1.00 88.44 286 LEU A O 1
ATOM 2337 N N . VAL A 1 287 ? -1.158 2.070 10.615 1.00 89.81 287 VAL A N 1
ATOM 2338 C CA . VAL A 1 287 ? 0.068 2.878 10.623 1.00 89.81 287 VAL A CA 1
ATOM 2339 C C . VAL A 1 287 ? -0.160 4.220 11.314 1.00 89.81 287 VAL A C 1
ATOM 2341 O O . VAL A 1 287 ? 0.614 4.557 12.206 1.00 89.81 287 VAL A O 1
ATOM 2344 N N . ASP A 1 288 ? -1.251 4.923 10.994 1.00 88.12 288 ASP A N 1
ATOM 2345 C CA . ASP A 1 288 ? -1.611 6.224 11.585 1.00 88.12 288 ASP A CA 1
ATOM 2346 C C . ASP A 1 288 ? -1.687 6.172 13.116 1.00 88.12 288 ASP A C 1
ATOM 2348 O O . ASP A 1 288 ? -1.505 7.175 13.795 1.00 88.12 288 ASP A O 1
ATOM 2352 N N . ARG A 1 289 ? -1.960 4.989 13.668 1.00 77.00 289 ARG A N 1
ATOM 2353 C CA . ARG A 1 289 ? -2.140 4.765 15.099 1.00 77.00 289 ARG A CA 1
ATOM 2354 C C . ARG A 1 289 ? -0.861 4.340 15.816 1.00 77.00 289 ARG A C 1
ATOM 2356 O O . ARG A 1 289 ? -0.815 4.363 17.040 1.00 77.00 289 ARG A O 1
ATOM 2363 N N . SER A 1 290 ? 0.156 3.921 15.072 1.00 73.38 290 SER A N 1
ATOM 2364 C CA . SER A 1 290 ? 1.434 3.519 15.655 1.00 73.38 290 SER A CA 1
ATOM 2365 C C . SER A 1 290 ? 2.314 4.715 16.036 1.00 73.38 290 SER A C 1
ATOM 2367 O O . SER A 1 290 ? 3.348 4.510 16.652 1.00 73.38 290 SER A O 1
ATOM 2369 N N . ASP A 1 291 ? 1.946 5.947 15.654 1.00 76.12 291 ASP A N 1
ATOM 2370 C CA . ASP A 1 291 ? 2.819 7.137 15.663 1.00 76.12 291 ASP A CA 1
ATOM 2371 C C . ASP A 1 291 ? 4.167 6.922 14.930 1.00 76.12 291 ASP A C 1
ATOM 2373 O O . ASP A 1 291 ? 5.053 7.780 14.943 1.00 76.12 291 ASP A O 1
ATOM 2377 N N . LEU A 1 292 ? 4.335 5.785 14.242 1.00 64.94 292 LEU A N 1
ATOM 2378 C CA . LEU A 1 292 ? 5.541 5.428 13.516 1.00 64.94 292 LEU A CA 1
ATOM 2379 C C . LEU A 1 292 ? 5.443 5.902 12.068 1.00 64.94 292 LEU A C 1
ATOM 2381 O O . LEU A 1 292 ? 4.416 5.794 11.397 1.00 64.94 292 LEU A O 1
ATOM 2385 N N . SER A 1 293 ? 6.572 6.383 11.553 1.00 71.31 293 SER A N 1
ATOM 2386 C CA . SER A 1 293 ? 6.727 6.878 10.188 1.00 71.31 293 SER A CA 1
ATOM 2387 C C . SER A 1 293 ? 6.608 5.761 9.137 1.00 71.31 293 SER A C 1
ATOM 2389 O O . SER A 1 293 ? 7.598 5.232 8.621 1.00 71.31 293 SER A O 1
ATOM 2391 N N . GLY A 1 294 ? 5.371 5.407 8.783 1.00 73.81 294 GLY A N 1
ATOM 2392 C CA . GLY A 1 294 ? 5.076 4.568 7.617 1.00 73.81 294 GLY A CA 1
ATOM 2393 C C . GLY A 1 294 ? 5.342 3.070 7.803 1.00 73.81 294 GLY A C 1
ATOM 2394 O O . GLY A 1 294 ? 5.574 2.363 6.819 1.00 73.81 294 GLY A O 1
ATOM 2395 N N . CYS A 1 295 ? 5.361 2.568 9.040 1.00 85.06 295 CYS A N 1
ATOM 2396 C CA . CYS A 1 295 ? 5.495 1.138 9.330 1.00 85.06 295 CYS A CA 1
ATOM 2397 C C . CYS A 1 295 ? 4.564 0.707 10.456 1.00 85.06 295 CYS A C 1
ATOM 2399 O O . CYS A 1 295 ? 4.378 1.448 11.414 1.00 85.06 295 CYS A O 1
ATOM 2401 N N . VAL A 1 296 ? 4.022 -0.507 10.364 1.00 85.75 296 VAL A N 1
ATOM 2402 C CA . VAL A 1 296 ? 3.260 -1.096 11.464 1.00 85.75 296 VAL A CA 1
ATOM 2403 C C . VAL A 1 296 ? 4.247 -1.629 12.494 1.00 85.75 296 VAL A C 1
ATOM 2405 O O . VAL A 1 296 ? 5.150 -2.399 12.153 1.00 85.75 296 VAL A O 1
ATOM 2408 N N . ASP A 1 297 ? 4.061 -1.220 13.746 1.00 88.75 297 ASP A N 1
ATOM 2409 C CA . ASP A 1 297 ? 4.793 -1.748 14.896 1.00 88.75 297 ASP A CA 1
ATOM 2410 C C . ASP A 1 297 ? 4.698 -3.293 14.921 1.00 88.75 297 ASP A C 1
ATOM 2412 O O . ASP A 1 297 ? 3.588 -3.831 14.836 1.00 88.75 297 ASP A O 1
ATOM 2416 N N . PRO A 1 298 ? 5.823 -4.029 15.017 1.00 90.81 298 PRO A N 1
ATOM 2417 C CA . PRO A 1 298 ? 5.815 -5.485 15.142 1.00 90.81 298 PRO A CA 1
ATOM 2418 C C . PRO A 1 298 ? 4.893 -6.016 16.249 1.00 90.81 298 PRO A C 1
ATOM 2420 O O . PRO A 1 298 ? 4.206 -7.008 16.017 1.00 90.81 298 PRO A O 1
ATOM 2423 N N . VAL A 1 299 ? 4.817 -5.335 17.397 1.00 90.56 299 VAL A N 1
ATOM 2424 C CA . VAL A 1 299 ? 3.934 -5.699 18.517 1.00 90.56 299 VAL A CA 1
ATOM 2425 C C . VAL A 1 299 ? 2.471 -5.523 18.120 1.00 90.56 299 VAL A C 1
ATOM 2427 O O . VAL A 1 299 ? 1.631 -6.370 18.420 1.00 90.56 299 VAL A O 1
ATOM 2430 N N . LEU A 1 300 ? 2.143 -4.452 17.390 1.00 90.38 300 LEU A N 1
ATOM 2431 C CA . LEU A 1 300 ? 0.790 -4.262 16.863 1.00 90.38 300 LEU A CA 1
ATOM 2432 C C . LEU A 1 300 ? 0.433 -5.332 15.824 1.00 90.38 300 LEU A C 1
ATOM 2434 O O . LEU A 1 300 ? -0.707 -5.792 15.821 1.00 90.38 300 LEU A O 1
ATOM 2438 N N . ARG A 1 301 ? 1.379 -5.757 14.972 1.00 91.56 301 ARG A N 1
ATOM 2439 C CA . ARG A 1 301 ? 1.144 -6.861 14.022 1.00 91.56 301 ARG A CA 1
ATOM 2440 C C . ARG A 1 301 ? 0.849 -8.166 14.749 1.00 91.56 301 ARG A C 1
ATOM 2442 O O . ARG A 1 301 ? -0.119 -8.829 14.401 1.00 91.56 301 ARG A O 1
ATOM 2449 N N . GLU A 1 302 ? 1.653 -8.509 15.753 1.00 94.00 302 GLU A N 1
ATOM 2450 C CA . GLU A 1 302 ? 1.458 -9.718 16.558 1.00 94.00 302 GLU A CA 1
ATOM 2451 C C . GLU A 1 302 ? 0.096 -9.702 17.255 1.00 94.00 302 GLU A C 1
ATOM 2453 O O . GLU A 1 302 ? -0.658 -10.668 17.160 1.00 94.00 302 GLU A O 1
ATOM 2458 N N . ARG A 1 303 ? -0.283 -8.564 17.850 1.00 94.12 303 ARG A N 1
ATOM 2459 C CA . ARG A 1 303 ? -1.613 -8.403 18.444 1.00 94.12 303 ARG A CA 1
ATOM 2460 C C . ARG A 1 303 ? -2.715 -8.595 17.413 1.00 94.12 303 ARG A C 1
ATOM 2462 O O . ARG A 1 303 ? -3.576 -9.428 17.6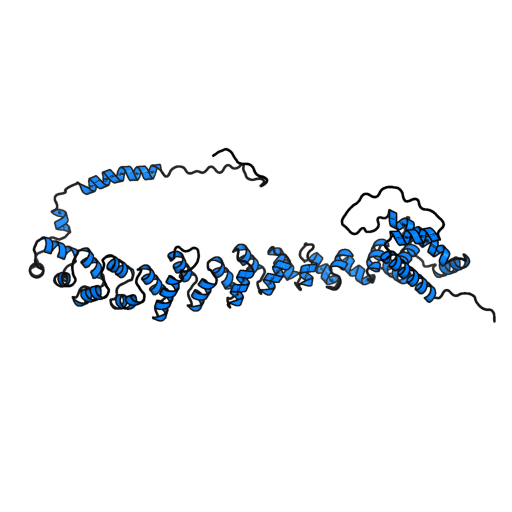33 1.00 94.12 303 ARG A O 1
ATOM 2469 N N . VAL A 1 304 ? -2.701 -7.891 16.281 1.00 93.00 304 VAL A N 1
ATOM 2470 C CA . VAL A 1 304 ? -3.733 -8.073 15.238 1.00 93.00 304 VAL A CA 1
ATOM 2471 C C . VAL A 1 304 ? -3.783 -9.526 14.760 1.00 93.00 304 VAL A C 1
ATOM 2473 O O . VAL A 1 304 ? -4.865 -10.065 14.544 1.00 93.00 304 VAL A O 1
ATOM 2476 N N . ASP A 1 305 ? -2.633 -10.187 14.646 1.00 93.50 305 ASP A N 1
ATOM 2477 C CA . ASP A 1 305 ? -2.557 -11.577 14.221 1.00 93.50 305 ASP A CA 1
ATOM 2478 C C . ASP A 1 305 ? -3.263 -12.537 15.190 1.00 93.50 305 ASP A C 1
ATOM 2480 O O . ASP A 1 305 ? -3.925 -13.457 14.703 1.00 93.50 305 ASP A O 1
ATOM 2484 N N . LEU A 1 306 ? -3.182 -12.294 16.505 1.00 95.25 306 LEU A N 1
ATOM 2485 C CA . LEU A 1 306 ? -3.920 -13.046 17.531 1.00 95.25 306 LEU A CA 1
ATOM 2486 C C . LEU A 1 306 ? -5.437 -12.875 17.379 1.00 95.25 306 LEU A C 1
ATOM 2488 O O . LEU A 1 306 ? -6.175 -13.854 17.393 1.00 95.25 306 LEU A O 1
ATOM 2492 N N . TRP A 1 307 ? -5.910 -11.651 17.138 1.00 93.81 307 TRP A N 1
ATOM 2493 C CA . TRP A 1 307 ? -7.342 -11.386 16.943 1.00 93.81 307 TRP A CA 1
ATOM 2494 C C . TRP A 1 307 ? -7.878 -12.078 15.691 1.00 93.81 307 TRP A C 1
ATOM 2496 O O . TRP A 1 307 ? -8.940 -12.694 15.703 1.00 93.81 307 TRP A O 1
ATOM 2506 N N . LEU A 1 308 ? -7.130 -12.006 14.591 1.00 92.31 308 LEU A N 1
ATOM 2507 C CA . LEU A 1 308 ? -7.531 -12.656 13.347 1.00 92.31 308 LEU A CA 1
ATOM 2508 C C . LEU A 1 308 ? -7.530 -14.188 13.467 1.00 92.31 308 LEU A C 1
ATOM 2510 O O . LEU A 1 308 ? -8.334 -14.837 12.800 1.00 92.31 308 LEU A O 1
ATOM 2514 N N . ALA A 1 309 ? -6.669 -14.771 14.311 1.00 92.81 309 ALA A N 1
ATOM 2515 C CA . ALA A 1 309 ? -6.679 -16.210 14.588 1.00 92.81 309 ALA A CA 1
ATOM 2516 C C . ALA A 1 309 ? -7.984 -16.656 15.274 1.00 92.81 309 ALA A C 1
ATOM 2518 O O . ALA A 1 309 ? -8.526 -17.707 14.933 1.00 92.81 309 ALA A O 1
ATOM 2519 N N . ASP A 1 310 ? -8.552 -15.802 16.125 1.00 93.06 310 ASP A N 1
ATOM 2520 C CA . ASP A 1 310 ? -9.853 -16.002 16.774 1.00 93.06 310 ASP A CA 1
ATOM 2521 C C . ASP A 1 310 ? -11.047 -15.598 15.883 1.00 93.06 310 ASP A C 1
ATOM 2523 O O . ASP A 1 310 ? -12.163 -15.391 16.361 1.00 93.06 310 ASP A O 1
ATOM 2527 N N . SER A 1 311 ? -10.838 -15.501 14.563 1.00 93.81 311 SER A N 1
ATOM 2528 C CA . SER A 1 311 ? -11.873 -15.173 13.568 1.00 93.81 311 SER A CA 1
ATOM 2529 C C . SER A 1 311 ? -12.548 -13.813 13.785 1.00 93.81 311 SER A C 1
ATOM 2531 O O . SER A 1 311 ? -13.705 -13.613 13.401 1.00 93.81 311 SER A O 1
ATOM 2533 N N . TRP A 1 312 ? -11.843 -12.859 14.396 1.00 93.12 312 TRP A N 1
ATOM 2534 C CA . TRP A 1 312 ? -12.338 -11.494 14.497 1.00 93.12 312 TRP A CA 1
ATOM 2535 C C . TRP A 1 312 ? -12.318 -10.808 13.138 1.00 93.12 312 TRP A C 1
ATOM 2537 O O . TRP A 1 312 ? -11.385 -10.971 12.350 1.00 93.12 312 TRP A O 1
ATOM 2547 N N . ASP A 1 313 ? -13.336 -9.986 12.891 1.00 92.25 313 ASP A N 1
ATOM 2548 C CA . ASP A 1 313 ? -13.268 -9.046 11.785 1.00 92.25 313 ASP A CA 1
ATOM 2549 C C . ASP A 1 313 ? -12.173 -8.007 12.058 1.00 92.25 313 ASP A C 1
ATOM 2551 O O . ASP A 1 313 ? -11.935 -7.585 13.192 1.00 92.25 313 ASP A O 1
ATOM 2555 N N . VAL A 1 314 ? -11.500 -7.589 10.995 1.00 87.81 314 VAL A N 1
ATOM 2556 C CA . VAL A 1 314 ? -10.373 -6.666 11.064 1.00 87.81 314 VAL A CA 1
ATOM 2557 C C . VAL A 1 314 ? -10.779 -5.327 11.678 1.00 87.81 314 VAL A C 1
ATOM 2559 O O . VAL A 1 314 ? -10.051 -4.810 12.522 1.00 87.81 314 VAL A O 1
ATOM 2562 N N . ASP A 1 315 ? -11.915 -4.749 11.272 1.00 87.94 315 ASP A N 1
ATOM 2563 C CA . ASP A 1 315 ? -12.352 -3.458 11.811 1.00 87.94 315 ASP A CA 1
ATOM 2564 C C . ASP A 1 315 ? -12.712 -3.599 13.298 1.00 87.94 315 ASP A C 1
ATOM 2566 O O . ASP A 1 315 ? -12.356 -2.730 14.094 1.00 87.94 315 ASP A O 1
ATOM 2570 N N . GLN A 1 316 ? -13.288 -4.738 13.704 1.00 92.31 316 GLN A N 1
ATOM 2571 C CA . GLN A 1 316 ? -13.489 -5.043 15.124 1.00 92.31 316 GLN A CA 1
ATOM 2572 C C . GLN A 1 316 ? -12.152 -5.088 15.870 1.00 92.31 316 GLN A C 1
ATOM 2574 O O . GLN A 1 316 ? -11.988 -4.377 16.859 1.00 92.31 316 GLN A O 1
ATOM 2579 N N . ALA A 1 317 ? -11.177 -5.864 15.390 1.00 93.62 317 ALA A N 1
ATOM 2580 C CA . ALA A 1 317 ? -9.863 -5.959 16.024 1.00 93.62 317 ALA A CA 1
ATOM 2581 C C . ALA A 1 317 ? -9.199 -4.582 16.189 1.00 93.62 317 ALA A C 1
ATOM 2583 O O . ALA A 1 317 ? -8.592 -4.301 17.222 1.00 93.62 317 ALA A O 1
ATOM 2584 N N . LEU A 1 318 ? -9.370 -3.684 15.212 1.00 88.75 318 LEU A N 1
ATOM 2585 C CA . LEU A 1 318 ? -8.891 -2.305 15.302 1.00 88.75 318 LEU A CA 1
ATOM 2586 C C . LEU A 1 318 ? -9.591 -1.490 16.390 1.00 88.75 318 LEU A C 1
ATOM 2588 O O . LEU A 1 318 ? -8.914 -0.750 17.106 1.00 88.75 318 LEU A O 1
ATOM 2592 N N . ASP A 1 319 ? -10.912 -1.596 16.521 1.00 92.06 319 ASP A N 1
ATOM 2593 C CA . ASP A 1 319 ? -11.669 -0.858 17.537 1.00 92.06 319 ASP A CA 1
ATOM 2594 C C . ASP A 1 319 ? -11.312 -1.322 18.951 1.00 92.06 319 ASP A C 1
ATOM 2596 O O . ASP A 1 319 ? -11.105 -0.513 19.857 1.00 92.06 319 ASP A O 1
ATOM 2600 N N . TRP A 1 320 ? -11.105 -2.617 19.142 1.00 95.06 320 TRP A N 1
ATOM 2601 C CA . TRP A 1 320 ? -10.631 -3.121 20.423 1.00 95.06 320 TRP A CA 1
ATOM 2602 C C . TRP A 1 320 ? -9.171 -2.800 20.714 1.00 95.06 320 TRP A C 1
ATOM 2604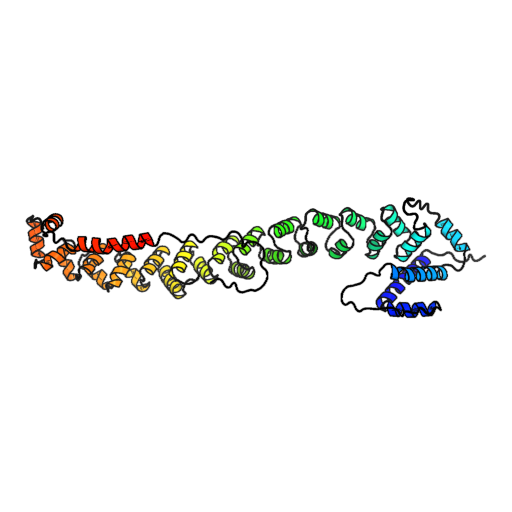 O O . TRP A 1 320 ? -8.823 -2.442 21.841 1.00 95.06 320 TRP A O 1
ATOM 2614 N N . LEU A 1 321 ? -8.320 -2.829 19.690 1.00 92.12 321 LEU A N 1
ATOM 2615 C CA . LEU A 1 321 ? -6.974 -2.302 19.811 1.00 92.12 321 LEU A CA 1
ATOM 2616 C C . LEU A 1 321 ? -7.043 -0.823 20.227 1.00 92.12 321 LEU A C 1
ATOM 2618 O O . LEU A 1 321 ? -6.259 -0.408 21.072 1.00 92.12 321 LEU A O 1
ATOM 2622 N N . ARG A 1 322 ? -7.985 -0.010 19.693 1.00 90.69 322 ARG A N 1
ATOM 2623 C CA . ARG A 1 322 ? -8.234 1.417 20.072 1.00 90.69 322 ARG A CA 1
ATOM 2624 C C . ARG A 1 322 ? -8.620 1.581 21.531 1.00 90.69 322 ARG A C 1
ATOM 2626 O O . ARG A 1 322 ? -8.172 2.529 22.174 1.00 90.69 322 ARG A O 1
ATOM 2633 N N . ALA A 1 323 ? -9.359 0.623 22.056 1.00 93.00 323 ALA A N 1
ATOM 2634 C CA . ALA A 1 323 ? -9.678 0.547 23.467 1.00 93.00 323 ALA A CA 1
ATOM 2635 C C . ALA A 1 323 ? -8.510 0.087 24.359 1.00 93.00 323 ALA A C 1
ATOM 2637 O O . ALA A 1 323 ? -8.679 0.047 25.570 1.00 93.00 323 ALA A O 1
ATOM 2638 N N . GLU A 1 324 ? -7.343 -0.230 23.780 1.00 94.81 324 GLU A N 1
ATOM 2639 C CA . GLU A 1 324 ? -6.164 -0.766 24.480 1.00 94.81 324 GLU A CA 1
ATOM 2640 C C . GLU A 1 324 ? -6.443 -2.097 25.198 1.00 94.81 324 GLU A C 1
ATOM 2642 O O . GLU A 1 324 ? -5.736 -2.474 26.126 1.00 94.81 324 GLU A O 1
ATOM 2647 N N . VAL A 1 325 ? -7.435 -2.853 24.721 1.00 95.44 325 VAL A N 1
ATOM 2648 C CA . VAL A 1 325 ? -7.817 -4.144 25.300 1.00 95.44 325 VAL A CA 1
ATOM 2649 C C . VAL A 1 325 ? -6.911 -5.248 24.761 1.00 95.44 325 VAL A C 1
ATOM 2651 O O . VAL A 1 325 ? -6.571 -5.285 23.571 1.00 95.44 325 VAL A O 1
ATOM 2654 N N . ASP A 1 326 ? -6.488 -6.141 25.647 1.00 94.56 326 ASP A N 1
ATOM 2655 C CA . ASP A 1 326 ? -5.661 -7.281 25.275 1.00 94.56 326 ASP A CA 1
ATOM 2656 C C . ASP A 1 326 ? -6.475 -8.323 24.476 1.00 94.56 326 ASP A C 1
ATOM 2658 O O . ASP A 1 326 ? -7.617 -8.598 24.868 1.00 94.56 326 ASP A O 1
ATOM 2662 N N . PRO A 1 327 ? -5.929 -8.897 23.377 1.00 95.50 327 PRO A N 1
ATOM 2663 C CA . PRO A 1 327 ? -6.554 -10.005 22.655 1.00 95.50 327 PRO A CA 1
ATOM 2664 C C . PRO A 1 327 ? -7.140 -11.090 23.561 1.00 95.50 327 PRO A C 1
ATOM 2666 O O . PRO A 1 327 ? -8.289 -11.475 23.359 1.00 95.50 327 PRO A O 1
ATOM 2669 N N . GLU A 1 328 ? -6.406 -11.520 24.589 1.00 94.88 328 GLU A N 1
ATOM 2670 C CA . GLU A 1 328 ? -6.783 -12.647 25.447 1.00 94.88 328 GLU A CA 1
ATOM 2671 C C . GLU A 1 328 ? -8.070 -12.365 26.235 1.00 94.88 328 GLU A C 1
ATOM 2673 O O . GLU A 1 328 ? -8.920 -13.237 26.393 1.00 94.88 328 GLU A O 1
ATOM 2678 N N . THR A 1 329 ? -8.258 -11.118 26.677 1.00 95.88 329 THR A N 1
ATOM 2679 C CA . THR A 1 329 ? -9.431 -10.713 27.480 1.00 95.88 329 THR A CA 1
ATOM 2680 C C . THR A 1 329 ? -10.601 -10.209 26.636 1.00 95.88 329 THR A C 1
ATOM 2682 O O . THR A 1 329 ? -11.723 -10.065 27.122 1.00 95.88 329 THR A O 1
ATOM 2685 N N . SER A 1 330 ? -10.369 -9.920 25.358 1.00 95.94 330 SER A N 1
ATOM 2686 C CA . SER A 1 330 ? -11.372 -9.303 24.492 1.00 95.94 330 SER A CA 1
ATOM 2687 C C . SER A 1 330 ? -12.615 -10.155 24.256 1.00 95.94 330 SER A C 1
ATOM 2689 O O . SER A 1 330 ? -13.728 -9.624 24.178 1.00 95.94 330 SER A O 1
ATOM 2691 N N . GLY A 1 331 ? -12.437 -11.477 24.174 1.00 95.19 331 GLY A N 1
ATOM 2692 C CA . GLY A 1 331 ? -13.531 -12.431 24.027 1.00 95.19 331 GLY A CA 1
ATOM 2693 C C . GLY A 1 331 ? -14.490 -12.376 25.212 1.00 95.19 331 GLY A C 1
ATOM 2694 O O . GLY A 1 331 ? -15.705 -12.386 25.012 1.00 95.19 331 GLY A O 1
ATOM 2695 N N . GLU A 1 332 ? -13.955 -12.219 26.427 1.00 96.50 332 GLU A N 1
ATOM 2696 C CA . GLU A 1 332 ? -14.741 -12.083 27.656 1.00 96.50 332 GLU A CA 1
ATOM 2697 C C . GLU A 1 332 ? -15.594 -10.813 27.608 1.00 96.50 332 GLU A C 1
ATOM 2699 O O . GLU A 1 332 ? -16.815 -10.869 27.728 1.00 96.50 332 GLU A O 1
ATOM 2704 N N . TRP A 1 333 ? -14.977 -9.662 27.331 1.00 97.44 333 TRP A N 1
ATOM 2705 C CA . TRP A 1 333 ? -15.690 -8.387 27.246 1.00 97.44 333 TRP A CA 1
ATOM 2706 C C . TRP A 1 333 ? -16.776 -8.376 26.163 1.00 97.44 333 TRP A C 1
ATOM 2708 O O . TRP A 1 333 ? -17.869 -7.841 26.373 1.00 97.44 333 TRP A O 1
ATOM 2718 N N . ARG A 1 334 ? -16.505 -9.003 25.013 1.00 96.19 334 ARG A N 1
ATOM 2719 C CA . ARG A 1 334 ? -17.481 -9.160 23.931 1.00 96.19 334 ARG A CA 1
ATOM 2720 C C . ARG A 1 334 ? -18.637 -10.075 24.327 1.00 96.19 334 ARG A C 1
ATOM 2722 O O . ARG A 1 334 ? -19.775 -9.773 23.970 1.00 96.19 334 ARG A O 1
ATOM 2729 N N . ALA A 1 335 ? -18.374 -11.160 25.055 1.00 95.88 335 ALA A N 1
ATOM 2730 C CA . ALA A 1 335 ? -19.413 -12.062 25.552 1.00 95.88 335 ALA A CA 1
ATOM 2731 C C . ALA A 1 335 ? -20.374 -11.355 26.524 1.00 95.88 335 ALA A C 1
ATOM 2733 O O . ALA A 1 335 ? -21.564 -11.665 26.543 1.00 95.88 335 ALA A O 1
ATOM 2734 N N . LEU A 1 336 ? -19.886 -10.343 27.250 1.00 96.69 336 LEU A N 1
ATOM 2735 C CA . LEU A 1 336 ? -20.704 -9.465 28.097 1.00 96.69 336 LEU A CA 1
ATOM 2736 C C . LEU A 1 336 ? -21.511 -8.413 27.306 1.00 96.69 336 LEU A C 1
ATOM 2738 O O . LEU A 1 336 ? -22.298 -7.670 27.892 1.00 96.69 336 LEU A O 1
ATOM 2742 N N . GLY A 1 337 ? -21.335 -8.329 25.982 1.00 96.00 337 GLY A N 1
ATOM 2743 C CA . GLY A 1 337 ? -22.041 -7.383 25.114 1.00 96.00 337 GLY A CA 1
ATOM 2744 C C . GLY A 1 337 ? -2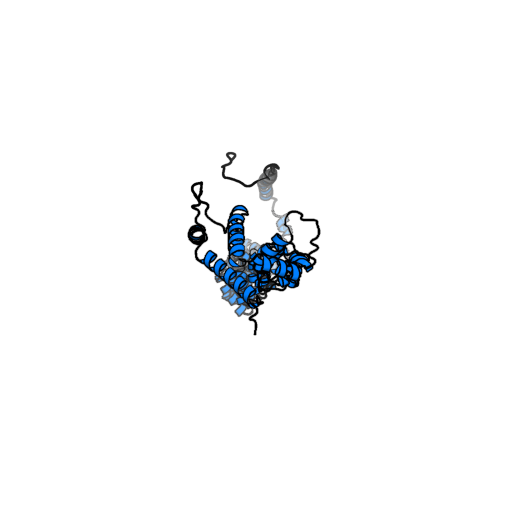1.544 -5.938 25.211 1.00 96.00 337 GLY A C 1
ATOM 2745 O O . GLY A 1 337 ? -22.255 -5.028 24.780 1.00 96.00 337 GLY A O 1
ATOM 2746 N N . LEU A 1 338 ? -20.351 -5.719 25.772 1.00 96.62 338 LEU A N 1
ATOM 2747 C CA . LEU A 1 338 ? -19.743 -4.396 25.909 1.00 96.62 338 LEU A CA 1
ATOM 2748 C C . LEU A 1 338 ? -18.986 -3.996 24.640 1.00 96.62 338 LEU A C 1
ATOM 2750 O O . LEU A 1 338 ? -18.348 -4.821 23.980 1.00 96.62 338 LEU A O 1
ATOM 2754 N N . ARG A 1 339 ? -19.052 -2.707 24.300 1.00 96.25 339 ARG A N 1
ATOM 2755 C CA . ARG A 1 339 ? -18.309 -2.122 23.175 1.00 96.25 339 ARG A CA 1
ATOM 2756 C C . ARG A 1 339 ? -16.889 -1.734 23.597 1.00 96.25 339 ARG A C 1
ATOM 2758 O O . ARG A 1 339 ? -16.694 -1.370 24.758 1.00 96.25 339 ARG A O 1
ATOM 2765 N N . PRO A 1 340 ? -15.914 -1.707 22.671 1.00 96.56 340 PRO A N 1
ATOM 2766 C CA . PRO A 1 340 ? -14.534 -1.319 22.967 1.00 96.56 340 PRO A CA 1
ATOM 2767 C C . PRO A 1 340 ? -14.403 -0.027 23.785 1.00 96.56 340 PRO A C 1
ATOM 2769 O O . PRO A 1 340 ? -13.699 0.010 24.790 1.00 96.56 340 PRO A O 1
ATOM 2772 N N . GLU A 1 341 ? -15.118 1.034 23.412 1.00 95.75 341 GLU A N 1
ATOM 2773 C CA . GLU A 1 341 ? -15.040 2.328 24.097 1.00 95.75 341 GLU A CA 1
ATOM 2774 C C . GLU A 1 341 ? -15.585 2.276 25.528 1.00 95.75 341 GLU A C 1
ATOM 2776 O O . GLU A 1 341 ? -15.091 2.984 26.406 1.00 95.75 341 GLU A O 1
ATOM 2781 N N . GLU A 1 342 ? -16.600 1.446 25.773 1.00 96.19 342 GLU A N 1
ATOM 2782 C CA . GLU A 1 342 ? -17.160 1.227 27.109 1.00 96.19 342 GLU A CA 1
ATOM 2783 C C . GLU A 1 342 ? -16.156 0.466 27.975 1.00 96.19 342 GLU A C 1
ATOM 2785 O O . GLU A 1 342 ? -15.892 0.870 29.108 1.00 96.19 342 GLU A O 1
ATOM 2790 N N . VAL A 1 343 ? -15.533 -0.575 27.413 1.00 97.75 343 VAL A N 1
ATOM 2791 C CA . VAL A 1 343 ? -14.494 -1.369 28.080 1.00 97.75 343 VAL A CA 1
ATOM 2792 C C . VAL A 1 343 ? -13.294 -0.505 28.438 1.00 97.75 343 VAL A C 1
ATOM 2794 O O . VAL A 1 343 ? -12.848 -0.549 29.580 1.00 97.75 343 VAL A O 1
ATOM 2797 N N . ARG A 1 344 ? -12.816 0.347 27.521 1.00 97.06 344 ARG A N 1
ATOM 2798 C CA . ARG A 1 344 ? -11.724 1.290 27.805 1.00 97.06 344 ARG A CA 1
ATOM 2799 C C . ARG A 1 344 ? -12.021 2.126 29.049 1.00 97.06 344 ARG A C 1
ATOM 2801 O O . ARG A 1 344 ? -11.199 2.200 29.956 1.00 97.06 344 ARG A O 1
ATOM 2808 N N . ARG A 1 345 ? -13.215 2.724 29.120 1.00 96.81 345 ARG A N 1
ATOM 2809 C CA . ARG A 1 345 ? -13.614 3.557 30.265 1.00 96.81 345 ARG A CA 1
ATOM 2810 C C . ARG A 1 345 ? -13.744 2.749 31.553 1.00 96.81 345 ARG A C 1
ATOM 2812 O O . ARG A 1 345 ? -13.420 3.261 32.617 1.00 96.81 345 ARG A O 1
ATOM 2819 N N . LEU A 1 346 ? -14.206 1.503 31.476 1.00 97.56 346 LEU A N 1
ATOM 2820 C CA . LEU A 1 346 ? -14.262 0.600 32.627 1.00 97.56 346 LEU A CA 1
ATOM 2821 C C . LEU A 1 346 ? -12.855 0.236 33.127 1.00 97.56 346 LEU A C 1
ATOM 2823 O O . LEU A 1 346 ? -12.601 0.324 34.330 1.00 97.56 346 LEU A O 1
ATOM 2827 N N . LEU A 1 347 ? -11.924 -0.069 32.220 1.00 97.00 347 LEU A N 1
ATOM 2828 C CA . LEU A 1 347 ? -10.518 -0.337 32.537 1.00 97.00 347 LEU A CA 1
ATOM 2829 C C . LEU A 1 347 ? -9.824 0.888 33.151 1.00 97.00 347 LEU A C 1
ATOM 2831 O O . LEU A 1 347 ? -9.127 0.751 34.152 1.00 97.00 347 LEU A O 1
ATOM 2835 N N . GLU A 1 348 ? -10.087 2.095 32.639 1.00 96.38 348 GLU A N 1
ATOM 2836 C CA . GLU A 1 348 ? -9.610 3.364 33.221 1.00 96.38 348 GLU A CA 1
ATOM 2837 C C . GLU A 1 348 ? -10.120 3.590 34.660 1.00 96.38 348 GLU A C 1
ATOM 2839 O O . GLU A 1 348 ? -9.516 4.340 35.429 1.00 96.38 348 GLU A O 1
ATOM 2844 N N . ARG A 1 349 ? -11.217 2.927 35.056 1.00 97.00 349 ARG A N 1
ATOM 2845 C CA . ARG A 1 349 ? -11.752 2.917 36.430 1.00 97.00 349 ARG A CA 1
ATOM 2846 C C . ARG A 1 349 ? -11.359 1.673 37.233 1.00 97.00 349 ARG A C 1
ATOM 2848 O O . ARG A 1 349 ? -11.848 1.504 38.348 1.00 97.00 349 ARG A O 1
ATOM 2855 N N . GLY A 1 350 ? -10.485 0.820 36.699 1.00 97.00 350 GLY A N 1
ATOM 2856 C CA . GLY A 1 350 ? -10.005 -0.392 37.366 1.00 97.00 350 GLY A CA 1
ATOM 2857 C C . GLY A 1 350 ? -11.030 -1.528 37.429 1.00 97.00 350 GLY A C 1
ATOM 2858 O O . GLY A 1 350 ? -10.917 -2.402 38.285 1.00 97.00 350 GLY A O 1
ATOM 2859 N N . VAL A 1 351 ? -12.043 -1.522 36.559 1.00 97.62 351 VAL A N 1
ATOM 2860 C CA . VAL A 1 351 ? -13.052 -2.587 36.492 1.00 97.62 351 VAL A CA 1
ATOM 2861 C C . VAL A 1 351 ? -12.550 -3.696 35.566 1.00 97.62 351 VAL A C 1
ATOM 2863 O O . VAL A 1 351 ? -12.351 -3.468 34.376 1.00 97.62 351 VAL A O 1
ATOM 2866 N N . SER A 1 352 ? -12.353 -4.900 36.110 1.00 97.44 352 SER A N 1
ATOM 2867 C CA . SER A 1 352 ? -11.987 -6.099 35.341 1.00 97.44 352 SER A CA 1
ATOM 2868 C C . SER A 1 352 ? -13.196 -6.739 34.643 1.00 97.44 352 SER A C 1
ATOM 2870 O O . SER A 1 352 ? -14.345 -6.430 34.973 1.00 97.44 352 SER A O 1
ATOM 2872 N N . SER A 1 353 ? -12.950 -7.670 33.713 1.00 97.44 353 SER A N 1
ATOM 2873 C CA . SER A 1 353 ? -14.002 -8.442 33.030 1.00 97.44 353 SER A CA 1
ATOM 2874 C C . SER A 1 353 ? -14.867 -9.216 34.028 1.00 97.44 353 SER A C 1
ATOM 2876 O O . SER A 1 353 ? -16.088 -9.114 33.988 1.00 97.44 353 SER A O 1
ATOM 2878 N N . GLN A 1 354 ? -14.244 -9.882 35.005 1.00 97.50 354 GLN A N 1
ATOM 2879 C CA . GLN A 1 354 ? -14.933 -10.580 36.100 1.00 97.50 354 GLN A CA 1
ATOM 2880 C C . GLN A 1 354 ? -15.788 -9.636 36.959 1.00 97.50 354 GLN A C 1
ATOM 2882 O O . GLN A 1 354 ? -16.896 -9.981 37.364 1.00 97.50 354 GLN A O 1
ATOM 2887 N N . ALA A 1 355 ? -15.301 -8.419 37.232 1.00 97.56 355 ALA A N 1
ATOM 2888 C CA . ALA A 1 355 ? -16.089 -7.430 37.960 1.00 97.56 355 ALA A CA 1
ATOM 2889 C C . ALA A 1 355 ? -17.312 -6.994 37.140 1.00 97.56 355 ALA A C 1
ATOM 2891 O O . ALA A 1 355 ? -18.408 -6.905 37.689 1.00 97.56 355 ALA A O 1
ATOM 2892 N N . ALA A 1 356 ? -17.149 -6.754 35.834 1.00 98.06 356 ALA A N 1
ATOM 2893 C CA . ALA A 1 356 ? -18.248 -6.431 34.925 1.00 98.06 356 ALA A CA 1
ATOM 2894 C C . ALA A 1 356 ? -19.260 -7.581 34.786 1.00 98.06 356 ALA A C 1
ATOM 2896 O O . ALA A 1 356 ? -20.465 -7.335 34.768 1.00 98.06 356 ALA A O 1
ATOM 2897 N N . GLU A 1 357 ? -18.801 -8.830 34.765 1.00 98.06 357 GLU A N 1
ATOM 2898 C CA . GLU A 1 357 ? -19.668 -10.007 34.822 1.00 98.06 357 GLU A CA 1
ATOM 2899 C C . GLU A 1 357 ? -20.483 -10.035 36.123 1.00 98.06 357 GLU A C 1
ATOM 2901 O O . GLU A 1 357 ? -21.693 -10.255 36.082 1.00 98.06 357 GLU A O 1
ATOM 2906 N N . HIS A 1 358 ? -19.866 -9.711 37.268 1.00 98.19 358 HIS A N 1
ATOM 2907 C CA . HIS A 1 358 ? -20.578 -9.598 38.546 1.00 98.19 358 HIS A CA 1
ATOM 2908 C C . HIS A 1 358 ? -21.628 -8.478 38.534 1.00 98.19 358 HIS A C 1
ATOM 2910 O O . HIS A 1 358 ? -22.737 -8.669 39.019 1.00 98.19 358 HIS A O 1
ATOM 2916 N N . TRP A 1 359 ? -21.341 -7.328 37.915 1.00 98.19 359 TRP A N 1
ATOM 2917 C CA . TRP A 1 359 ? -22.351 -6.283 37.693 1.00 98.19 359 TRP A CA 1
ATOM 2918 C C . TRP A 1 359 ? -23.567 -6.804 36.908 1.00 98.19 359 TRP A C 1
ATOM 2920 O O . TRP A 1 359 ? -24.711 -6.517 37.270 1.00 98.19 359 TRP A O 1
ATOM 2930 N N . ILE A 1 360 ? -23.332 -7.588 35.854 1.00 97.88 360 ILE A N 1
ATOM 2931 C CA . ILE A 1 360 ? -24.398 -8.157 35.019 1.00 97.88 360 ILE A CA 1
ATOM 2932 C C . ILE A 1 360 ? -25.175 -9.234 35.784 1.00 97.88 360 ILE A C 1
ATOM 2934 O O . ILE A 1 360 ? -26.406 -9.259 35.714 1.00 97.88 360 ILE A O 1
ATOM 2938 N N . SER A 1 361 ? -24.492 -10.077 36.563 1.00 97.44 361 SER A N 1
ATOM 2939 C CA . SER A 1 361 ? -25.114 -11.162 37.331 1.00 97.44 361 SER A CA 1
ATOM 2940 C C . SER A 1 361 ? -26.064 -10.647 38.419 1.00 97.44 361 SER A C 1
ATOM 2942 O O . SER A 1 361 ? -27.112 -11.250 38.654 1.00 97.44 361 SER A O 1
ATOM 2944 N N . VAL A 1 362 ? -25.764 -9.489 39.021 1.00 97.38 362 VAL A N 1
ATOM 2945 C CA . VAL A 1 362 ? -26.645 -8.822 39.997 1.00 97.38 362 VAL A CA 1
ATOM 2946 C C . VAL A 1 362 ? -27.747 -7.966 39.350 1.00 97.38 362 VAL A C 1
ATOM 2948 O O . VAL A 1 362 ? -28.492 -7.269 40.042 1.00 97.38 362 VAL A O 1
ATOM 2951 N N . GLY A 1 363 ? -27.883 -8.029 38.022 1.00 97.38 363 GLY A N 1
ATOM 2952 C CA . GLY A 1 363 ? -28.986 -7.431 37.271 1.00 97.38 363 GLY A CA 1
ATOM 2953 C C . GLY A 1 363 ? -28.749 -6.004 36.775 1.00 97.38 363 GLY A C 1
ATOM 2954 O O . GLY A 1 363 ? -29.710 -5.347 36.372 1.00 97.38 363 GLY A O 1
ATOM 2955 N N . VAL A 1 364 ? -27.510 -5.498 36.785 1.00 97.56 364 VAL A N 1
ATOM 2956 C CA . VAL A 1 364 ? -27.176 -4.208 36.159 1.00 97.56 364 VAL A CA 1
ATOM 2957 C C . VAL A 1 364 ? -26.885 -4.433 34.669 1.00 97.56 364 VAL A C 1
ATOM 2959 O O . VAL A 1 364 ? -25.936 -5.141 34.341 1.00 97.56 364 VAL A O 1
ATOM 2962 N N . PRO A 1 365 ? -27.648 -3.831 33.734 1.00 96.50 365 PRO A N 1
ATOM 2963 C CA . PRO A 1 365 ? -27.375 -3.979 32.306 1.00 96.50 365 PRO A CA 1
ATOM 2964 C C . PRO A 1 365 ? -25.965 -3.499 31.944 1.00 96.50 365 PRO A C 1
ATOM 2966 O O . PRO A 1 365 ? -25.543 -2.445 32.422 1.00 96.50 365 PRO A O 1
ATOM 2969 N N . ALA A 1 366 ? -25.281 -4.214 31.044 1.00 96.31 366 ALA A N 1
ATOM 2970 C CA . ALA A 1 366 ? -23.911 -3.911 30.610 1.00 96.31 366 ALA A CA 1
ATOM 2971 C C . ALA A 1 366 ? -23.707 -2.426 30.242 1.00 96.31 366 ALA A C 1
ATOM 2973 O O . ALA A 1 366 ? -22.808 -1.764 30.759 1.00 96.31 366 ALA A O 1
ATOM 2974 N N . ALA A 1 367 ? -24.632 -1.867 29.455 1.00 94.75 367 ALA A N 1
ATOM 2975 C CA . ALA A 1 367 ? -24.616 -0.468 29.021 1.00 94.75 367 ALA A CA 1
ATOM 2976 C C . ALA A 1 367 ? -24.694 0.564 30.169 1.00 94.75 367 ALA A C 1
ATOM 2978 O O . ALA A 1 367 ? -24.420 1.744 29.962 1.00 94.75 367 ALA A O 1
ATOM 2979 N N . HIS A 1 368 ? -25.101 0.159 31.376 1.00 96.69 368 HIS A N 1
ATOM 2980 C CA . HIS A 1 368 ? -25.248 1.046 32.533 1.00 96.69 368 HIS A CA 1
ATOM 2981 C C . HIS A 1 368 ? -24.111 0.915 33.553 1.00 96.69 368 HIS A C 1
ATOM 2983 O O . HIS A 1 368 ? -24.011 1.776 34.428 1.00 96.69 368 HIS A O 1
ATOM 2989 N N . ILE A 1 369 ? -23.252 -0.110 33.458 1.00 97.94 369 ILE A N 1
ATOM 2990 C CA . ILE A 1 369 ? -22.195 -0.386 34.451 1.00 97.94 369 ILE A CA 1
ATOM 2991 C C . ILE A 1 369 ? -21.322 0.847 34.681 1.00 97.94 369 ILE A C 1
ATOM 2993 O O . ILE A 1 369 ? -21.124 1.257 35.823 1.00 97.94 369 ILE A O 1
ATOM 2997 N N . LEU A 1 370 ? -20.854 1.478 33.599 1.00 97.06 370 LEU A N 1
ATOM 2998 C CA . LEU A 1 370 ? -19.977 2.643 33.684 1.00 97.06 370 LEU A CA 1
ATOM 2999 C C . LEU A 1 370 ? -20.607 3.773 34.506 1.00 97.06 370 LEU A C 1
ATOM 3001 O O . LEU A 1 370 ? -19.944 4.339 35.368 1.00 97.06 370 LEU A O 1
ATOM 3005 N N . ALA A 1 371 ? -21.891 4.062 34.286 1.00 96.88 371 ALA A N 1
ATOM 3006 C CA . ALA A 1 371 ? -22.580 5.112 35.023 1.00 96.88 371 ALA A CA 1
ATOM 3007 C C . ALA A 1 371 ? -22.623 4.792 36.525 1.00 96.88 371 ALA A C 1
ATOM 3009 O O . ALA A 1 371 ? -22.307 5.648 37.343 1.00 96.88 371 ALA A O 1
ATOM 3010 N N . TRP A 1 372 ? -22.942 3.553 36.909 1.00 98.00 372 TRP A N 1
ATOM 3011 C CA . TRP A 1 372 ? -22.921 3.151 38.320 1.00 98.00 372 TRP A CA 1
ATOM 3012 C C . TRP A 1 372 ? -21.526 3.265 38.952 1.00 98.00 372 TRP A C 1
ATOM 3014 O O . TRP A 1 372 ? -21.400 3.783 40.065 1.00 98.00 372 TRP A O 1
ATOM 3024 N N . VAL A 1 373 ? -20.484 2.846 38.230 1.00 97.75 373 VAL A N 1
ATOM 3025 C CA . VAL A 1 373 ? -19.081 2.956 38.664 1.00 97.75 373 VAL A CA 1
ATOM 3026 C C . VAL A 1 373 ? -18.671 4.422 38.845 1.00 97.75 373 VAL A C 1
ATOM 3028 O O . VAL A 1 373 ? -18.035 4.765 39.840 1.00 97.75 373 VAL A O 1
ATOM 3031 N N . GLU A 1 374 ? -19.078 5.318 37.942 1.00 96.19 374 GLU A N 1
ATOM 3032 C CA . GLU A 1 374 ? -18.791 6.756 38.033 1.00 96.19 374 GLU A CA 1
ATOM 3033 C C . GLU A 1 374 ? -19.403 7.423 39.273 1.00 96.19 374 GLU A C 1
ATOM 3035 O O . GLU A 1 374 ? -18.826 8.376 39.798 1.00 96.19 374 GLU A O 1
ATOM 3040 N N . PHE A 1 375 ? -20.521 6.896 39.780 1.00 96.81 375 PHE A N 1
ATOM 3041 C CA . PHE A 1 375 ? -21.141 7.338 41.034 1.00 96.81 375 PHE A CA 1
ATOM 3042 C C . PHE A 1 375 ? -20.624 6.593 42.279 1.00 96.81 375 PHE A C 1
ATOM 3044 O O . PHE A 1 375 ? -21.155 6.791 43.373 1.00 96.81 375 PHE A O 1
ATOM 3051 N N . GLY A 1 376 ? -19.587 5.758 42.144 1.00 97.12 376 GLY A N 1
ATOM 3052 C CA . GLY A 1 376 ? -18.942 5.069 43.265 1.00 97.12 376 GLY A CA 1
ATOM 3053 C C . GLY A 1 376 ? -19.765 3.921 43.851 1.00 97.12 376 GLY A C 1
ATOM 3054 O O . GLY A 1 376 ? -19.610 3.578 45.027 1.00 97.12 376 GLY A O 1
ATOM 3055 N N . PHE A 1 377 ? -20.672 3.338 43.067 1.00 97.88 377 PHE A N 1
ATOM 3056 C CA . PHE A 1 377 ? -21.376 2.130 43.479 1.00 97.88 377 PHE A CA 1
ATOM 3057 C C . PHE A 1 377 ? -20.503 0.893 43.272 1.00 97.88 377 PHE A C 1
ATOM 3059 O O . PHE A 1 377 ? -19.739 0.807 42.316 1.00 97.88 377 PHE A O 1
ATOM 3066 N N . THR A 1 378 ? -20.657 -0.080 44.167 1.00 97.69 378 THR A N 1
ATOM 3067 C CA . THR A 1 378 ? -20.230 -1.464 43.937 1.00 97.69 378 THR A CA 1
ATOM 3068 C C . THR A 1 378 ? -21.379 -2.242 43.285 1.00 97.69 378 THR A C 1
ATOM 3070 O O . THR A 1 378 ? -22.531 -1.805 43.404 1.00 97.69 378 THR A O 1
ATOM 3073 N N . PRO A 1 379 ? -21.111 -3.396 42.650 1.00 98.00 379 PRO A N 1
ATOM 3074 C CA . PRO A 1 379 ? -22.153 -4.244 42.071 1.00 98.00 379 PRO A CA 1
ATOM 3075 C C . PRO A 1 379 ? -23.296 -4.537 43.051 1.00 98.00 379 PRO A C 1
ATOM 3077 O O . PRO A 1 379 ? -24.449 -4.220 42.769 1.00 98.00 379 PRO A O 1
ATOM 3080 N N . ASP A 1 380 ? -22.975 -5.039 44.247 1.00 97.56 380 ASP A N 1
ATOM 3081 C CA . ASP A 1 380 ? -23.978 -5.438 45.243 1.00 97.56 380 ASP A CA 1
ATOM 3082 C C . ASP A 1 380 ? -24.801 -4.242 45.736 1.00 97.56 380 ASP A C 1
ATOM 3084 O O . ASP A 1 380 ? -26.012 -4.336 45.945 1.00 97.56 380 ASP A O 1
ATOM 3088 N N . ARG A 1 381 ? -24.155 -3.078 45.879 1.00 97.19 381 ARG A N 1
ATOM 3089 C CA . ARG A 1 381 ? -24.838 -1.841 46.263 1.00 97.19 381 ARG A CA 1
ATOM 3090 C C . ARG A 1 381 ? -25.786 -1.402 45.152 1.00 97.19 381 ARG A C 1
ATOM 3092 O O . ARG A 1 381 ? -26.937 -1.094 45.435 1.00 97.19 381 ARG A O 1
ATOM 3099 N N . ALA A 1 382 ? -25.339 -1.399 43.898 1.00 97.75 382 ALA A N 1
ATOM 3100 C CA . ALA A 1 382 ? -26.167 -1.025 42.756 1.00 97.75 382 ALA A CA 1
ATOM 3101 C C . ALA A 1 382 ? -27.333 -1.989 42.515 1.00 97.75 382 ALA A C 1
ATOM 3103 O O . ALA A 1 382 ? -28.412 -1.533 42.143 1.00 97.75 382 ALA A O 1
ATOM 3104 N N . ALA A 1 383 ? -27.155 -3.285 42.790 1.00 97.50 383 ALA A N 1
ATOM 3105 C CA . ALA A 1 383 ? -28.196 -4.308 42.689 1.00 97.50 383 ALA A CA 1
ATOM 3106 C C . ALA A 1 383 ? -29.460 -3.920 43.472 1.00 97.50 383 ALA A C 1
ATOM 3108 O O . ALA A 1 383 ? -30.589 -4.077 42.999 1.00 97.50 383 ALA A O 1
ATOM 3109 N N . ALA A 1 384 ? -29.278 -3.326 44.655 1.00 97.38 384 ALA A N 1
ATOM 3110 C CA . ALA A 1 384 ? -30.385 -2.842 45.464 1.00 97.38 384 ALA A CA 1
ATOM 3111 C C . ALA A 1 384 ? -31.116 -1.652 44.816 1.00 97.38 384 ALA A C 1
ATOM 3113 O O . ALA A 1 384 ? -32.310 -1.475 45.048 1.00 97.38 384 ALA A O 1
ATOM 3114 N N . TRP A 1 385 ? -30.455 -0.874 43.959 1.00 97.56 385 TRP A N 1
ATOM 3115 C CA . TRP A 1 385 ? -30.963 0.369 43.374 1.00 97.56 385 TRP A CA 1
ATOM 3116 C C . TRP A 1 385 ? -31.355 0.283 41.891 1.00 97.56 385 TRP A C 1
ATOM 3118 O O . TRP A 1 385 ? -31.775 1.293 41.335 1.00 97.56 385 TRP A O 1
ATOM 3128 N N . THR A 1 386 ? -31.303 -0.889 41.251 1.00 96.81 386 THR A N 1
ATOM 3129 C CA . THR A 1 386 ? -31.548 -1.076 39.797 1.00 96.81 386 THR A CA 1
ATOM 3130 C C . THR A 1 386 ? -32.897 -0.565 39.271 1.00 96.81 386 THR A C 1
ATOM 3132 O O . THR A 1 386 ? -33.064 -0.382 38.068 1.00 96.81 386 THR A O 1
ATOM 3135 N N . PHE A 1 387 ? -33.861 -0.294 40.154 1.00 95.38 387 PHE A N 1
ATOM 3136 C CA . PHE A 1 387 ? -35.169 0.283 39.825 1.00 95.38 387 PHE A CA 1
ATOM 3137 C C . PHE A 1 387 ? -35.146 1.812 39.611 1.00 95.38 387 PHE A C 1
ATOM 3139 O O . PHE A 1 387 ? -36.173 2.397 39.261 1.00 95.38 387 PHE A O 1
ATOM 3146 N N . VAL A 1 388 ? -34.006 2.472 39.835 1.00 95.88 388 VAL A N 1
ATOM 3147 C CA . VAL A 1 388 ? -33.764 3.895 39.551 1.00 95.88 388 VAL A CA 1
ATOM 3148 C C . VAL A 1 388 ? -32.416 4.080 38.849 1.00 95.88 388 VAL A C 1
ATOM 3150 O O . VAL A 1 388 ? -31.574 3.188 38.849 1.00 95.88 388 VAL A O 1
ATOM 3153 N N . ASP A 1 389 ? -32.198 5.245 38.237 1.00 96.31 389 ASP A N 1
ATOM 3154 C CA . ASP A 1 389 ? -30.898 5.587 37.657 1.00 96.31 389 ASP A CA 1
ATOM 3155 C C . ASP A 1 389 ? -29.818 5.841 38.742 1.00 96.31 389 ASP A C 1
ATOM 3157 O O . ASP A 1 389 ? -30.157 6.210 39.877 1.00 96.31 389 ASP A O 1
ATOM 3161 N N . PRO A 1 390 ? -28.518 5.687 38.407 1.00 96.38 390 PRO A N 1
ATOM 3162 C CA . PRO A 1 390 ? -27.410 5.826 39.359 1.00 96.38 390 PRO A CA 1
ATOM 3163 C C . PRO A 1 390 ? -27.384 7.156 40.125 1.00 96.38 390 PRO A C 1
ATOM 3165 O O . PRO A 1 390 ? -27.053 7.200 41.312 1.00 96.38 390 PRO A O 1
ATOM 3168 N N . TRP A 1 391 ? -27.764 8.256 39.470 1.00 95.38 391 TRP A N 1
ATOM 3169 C CA . TRP A 1 391 ? -27.764 9.578 40.091 1.00 95.38 391 TRP A CA 1
ATOM 3170 C C . TRP A 1 391 ? -28.846 9.683 41.170 1.00 95.38 391 TRP A C 1
ATOM 3172 O O . TRP A 1 391 ? -28.590 10.190 42.269 1.00 95.38 391 TRP A O 1
ATOM 3182 N N . ARG A 1 392 ? -30.053 9.167 40.897 1.00 94.81 392 ARG A N 1
ATOM 3183 C CA . ARG A 1 392 ? -31.130 9.099 41.899 1.00 94.81 392 ARG A CA 1
ATOM 3184 C C . ARG A 1 392 ? -30.758 8.201 43.068 1.00 94.81 392 ARG A C 1
ATOM 3186 O O . ARG A 1 392 ? -31.026 8.590 44.205 1.00 94.81 392 ARG A O 1
ATOM 3193 N N . ALA A 1 393 ? -30.129 7.058 42.800 1.00 96.75 393 ALA A N 1
ATOM 3194 C CA . ALA A 1 393 ? -29.631 6.161 43.838 1.00 96.75 393 ALA A CA 1
ATOM 3195 C C . ALA A 1 393 ? -28.638 6.884 44.762 1.00 96.75 393 ALA A C 1
ATOM 3197 O O . ALA A 1 393 ? -28.858 6.956 45.971 1.00 96.75 393 ALA A O 1
ATOM 3198 N N . MET A 1 394 ? -27.617 7.535 44.187 1.00 97.06 394 MET A N 1
ATOM 3199 C CA . MET A 1 394 ? -26.626 8.314 44.940 1.00 97.06 394 MET A CA 1
ATOM 3200 C C . MET A 1 394 ? -27.295 9.385 45.817 1.00 97.06 394 MET A C 1
ATOM 3202 O O . MET A 1 394 ? -26.972 9.538 46.995 1.00 97.06 394 MET A O 1
ATOM 3206 N N . ARG A 1 395 ? -28.248 10.143 45.258 1.00 95.88 395 ARG A N 1
ATOM 3207 C CA . ARG A 1 395 ? -28.942 11.226 45.977 1.00 95.88 395 ARG A CA 1
ATOM 3208 C C . ARG A 1 395 ? -29.850 10.715 47.090 1.00 95.88 395 ARG A C 1
ATOM 3210 O O . ARG A 1 395 ? -29.991 11.400 48.103 1.00 95.88 395 ARG A O 1
ATOM 3217 N N . ALA A 1 396 ? -30.500 9.571 46.897 1.00 95.31 396 ALA A N 1
ATOM 3218 C CA . ALA A 1 396 ? -31.322 8.944 47.924 1.00 95.31 396 ALA A CA 1
ATOM 3219 C C . ALA A 1 396 ? -30.454 8.486 49.102 1.00 95.31 396 ALA A C 1
ATOM 3221 O O . ALA A 1 396 ? -30.778 8.778 50.253 1.00 95.31 396 ALA A O 1
ATOM 3222 N N . GLU A 1 397 ? -29.307 7.880 48.811 1.00 96.12 397 GLU A N 1
ATOM 3223 C CA . GLU A 1 397 ? -28.388 7.396 49.834 1.00 96.12 397 GLU A CA 1
ATOM 3224 C C . GLU A 1 397 ? -27.705 8.529 50.610 1.00 96.12 397 GLU A C 1
ATOM 3226 O O . GLU A 1 397 ? -27.644 8.481 51.835 1.00 96.12 397 GLU A O 1
ATOM 3231 N N . GLN A 1 398 ? -27.317 9.622 49.941 1.00 95.69 398 GLN A N 1
ATOM 3232 C CA . GLN A 1 398 ? -26.841 10.848 50.607 1.00 95.69 398 GLN A CA 1
ATOM 3233 C C . GLN A 1 398 ? -27.875 11.457 51.569 1.00 95.69 398 GLN A C 1
ATOM 3235 O O . GLN A 1 398 ? -27.522 12.236 52.452 1.00 95.69 398 GLN A O 1
ATOM 3240 N N . ARG A 1 399 ? -29.161 11.130 51.394 1.00 96.00 399 ARG A N 1
ATOM 3241 C CA . ARG A 1 399 ? -30.261 11.549 52.275 1.00 96.00 399 ARG A CA 1
ATOM 3242 C C . ARG A 1 399 ? -30.620 10.495 53.327 1.00 96.00 399 ARG A C 1
ATOM 3244 O O . ARG A 1 399 ? -31.604 10.687 54.036 1.00 96.00 399 ARG A O 1
ATOM 3251 N N . GLY A 1 400 ? -29.869 9.397 53.412 1.00 96.56 400 GLY A N 1
ATOM 3252 C CA . GLY A 1 400 ? -30.123 8.302 54.347 1.00 96.56 400 GLY A CA 1
ATOM 3253 C C . GLY A 1 400 ? -31.369 7.475 54.019 1.00 96.56 400 GLY A C 1
ATOM 3254 O O . GLY A 1 400 ? -31.932 6.846 54.910 1.00 96.56 400 GLY A O 1
ATOM 3255 N N . LEU A 1 401 ? -31.844 7.494 52.769 1.00 96.25 401 LEU A N 1
ATOM 3256 C CA . LEU A 1 401 ? -32.954 6.640 52.345 1.00 96.25 401 LEU A CA 1
ATOM 3257 C C . LEU A 1 401 ? -32.426 5.251 51.986 1.00 96.25 401 LEU A C 1
ATOM 3259 O O . LEU A 1 401 ? -31.462 5.143 51.228 1.00 96.25 401 LEU A O 1
ATOM 3263 N N . SER A 1 402 ? -33.085 4.199 52.480 1.00 97.44 402 SER A N 1
ATOM 3264 C CA . SER A 1 402 ? -32.809 2.834 52.027 1.00 97.44 402 SER A CA 1
ATOM 3265 C C . SER A 1 402 ? -33.475 2.559 50.666 1.00 97.44 402 SER A C 1
ATOM 3267 O O . SER A 1 402 ? -34.472 3.214 50.321 1.00 97.44 402 SER A O 1
ATOM 3269 N N . PRO A 1 403 ? -32.968 1.581 49.893 1.00 96.81 403 PRO A N 1
ATOM 3270 C CA . PRO A 1 403 ? -33.597 1.140 48.652 1.00 96.81 403 PRO A CA 1
ATOM 3271 C C . PRO A 1 403 ? -35.065 0.732 48.837 1.00 96.81 403 PRO A C 1
ATOM 3273 O O . PRO A 1 403 ? -35.914 1.096 48.025 1.00 96.81 403 PRO A O 1
ATOM 3276 N N . GLU A 1 404 ? -35.393 0.022 49.920 1.00 97.31 404 GLU A N 1
ATOM 3277 C CA . GLU A 1 404 ? -36.748 -0.451 50.237 1.00 97.31 404 GLU A CA 1
ATOM 3278 C C . GLU A 1 404 ? -37.698 0.717 50.485 1.00 97.31 404 GLU A C 1
ATOM 3280 O O . GLU A 1 404 ? -38.778 0.766 49.895 1.00 97.31 404 GLU A O 1
ATOM 3285 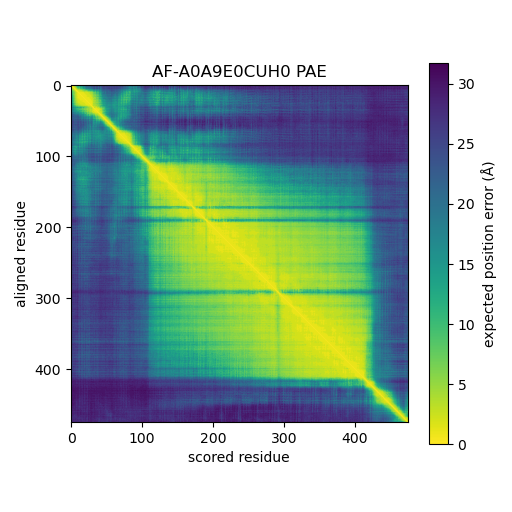N N . LEU A 1 405 ? -37.267 1.693 51.290 1.00 95.81 405 LEU A N 1
ATOM 3286 C CA . LEU A 1 405 ? -38.058 2.884 51.580 1.00 95.81 405 LEU A CA 1
ATOM 3287 C C . LEU A 1 405 ? -38.289 3.717 50.313 1.00 95.81 4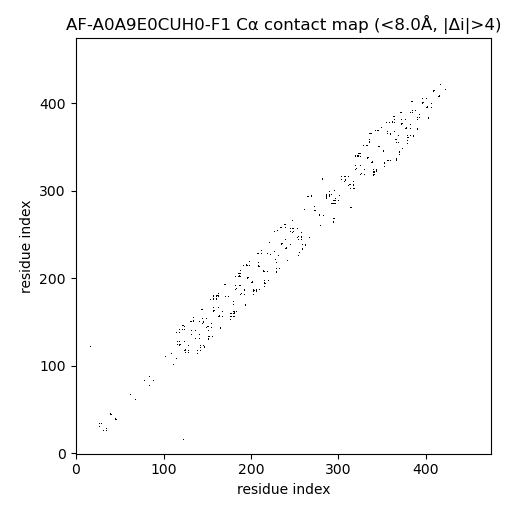05 LEU A C 1
ATOM 3289 O O . LEU A 1 405 ? -39.378 4.257 50.109 1.00 95.81 405 LEU A O 1
ATOM 3293 N N . LEU A 1 406 ? -37.286 3.817 49.430 1.00 95.38 406 LEU A N 1
ATOM 3294 C CA . LEU A 1 406 ? -37.461 4.511 48.156 1.00 95.38 406 LEU A CA 1
ATOM 3295 C C . LEU A 1 406 ? -38.441 3.764 47.237 1.00 95.38 406 LEU A C 1
ATOM 3297 O O . LEU A 1 406 ? -39.299 4.409 46.632 1.00 95.38 406 LEU A O 1
ATOM 3301 N N . ARG A 1 407 ? -38.362 2.428 47.155 1.00 95.81 407 ARG A N 1
ATOM 3302 C CA . ARG A 1 407 ? -39.338 1.609 46.408 1.00 95.81 407 ARG A CA 1
ATOM 3303 C C . ARG A 1 407 ? -40.753 1.806 46.937 1.00 95.81 407 ARG A C 1
ATOM 3305 O O . ARG A 1 407 ? -41.674 1.952 46.138 1.00 95.81 407 ARG A O 1
ATOM 3312 N N . GLU A 1 408 ? -40.926 1.819 48.257 1.00 96.00 408 GLU A N 1
ATOM 3313 C CA . GLU A 1 408 ? -42.225 2.031 48.897 1.00 96.00 408 GLU A CA 1
ATOM 3314 C C . GLU A 1 408 ? -42.795 3.413 48.562 1.00 96.00 408 GLU A C 1
ATOM 3316 O O . GLU A 1 408 ? -43.945 3.513 48.140 1.00 96.00 408 GLU A O 1
ATOM 3321 N N . ARG A 1 409 ? -41.974 4.469 48.626 1.00 94.50 409 ARG A N 1
ATOM 3322 C CA . ARG A 1 409 ? -42.381 5.821 48.207 1.00 94.50 409 ARG A CA 1
ATOM 3323 C C . ARG A 1 409 ? -42.817 5.874 46.745 1.00 94.50 409 ARG A C 1
ATOM 3325 O O . ARG A 1 409 ? -43.891 6.391 46.451 1.00 94.50 409 ARG A O 1
ATOM 3332 N N . ILE A 1 410 ? -42.030 5.294 45.833 1.00 94.06 410 ILE A N 1
ATOM 3333 C CA . ILE A 1 410 ? -42.393 5.230 44.407 1.00 94.06 410 ILE A CA 1
ATOM 3334 C C . ILE A 1 410 ? -43.718 4.474 44.221 1.00 94.06 410 ILE A C 1
ATOM 3336 O O . ILE A 1 410 ? -44.574 4.926 43.462 1.00 94.06 410 ILE A O 1
ATOM 3340 N N . ARG A 1 411 ? -43.916 3.355 44.933 1.00 94.88 411 ARG A N 1
ATOM 3341 C CA . ARG A 1 411 ? -45.147 2.548 44.876 1.00 94.88 411 ARG A CA 1
ATOM 3342 C C . ARG A 1 411 ? -46.370 3.305 45.400 1.00 94.88 411 ARG A C 1
ATOM 3344 O O . ARG A 1 411 ? -47.440 3.183 44.816 1.00 94.88 411 ARG A O 1
ATOM 3351 N N . ASN A 1 412 ? -46.200 4.113 46.445 1.00 95.06 412 ASN A N 1
ATOM 3352 C CA . ASN A 1 412 ? -47.257 4.947 47.026 1.00 95.06 412 ASN A CA 1
ATOM 3353 C C . ASN A 1 412 ? -47.563 6.202 46.189 1.00 95.06 412 ASN A C 1
ATOM 3355 O O . ASN A 1 412 ? -48.426 6.995 46.557 1.00 95.06 412 ASN A O 1
ATOM 3359 N N . GLY A 1 413 ? -46.877 6.386 45.056 1.00 91.75 413 GLY A N 1
ATOM 3360 C CA . GLY A 1 413 ? -47.084 7.527 44.173 1.00 91.75 413 GLY A CA 1
ATOM 3361 C C . GLY A 1 413 ? -46.490 8.828 44.707 1.00 91.75 413 GLY A C 1
ATOM 3362 O O . GLY A 1 413 ? -46.800 9.889 44.158 1.00 91.75 413 GLY A O 1
ATOM 3363 N N . ASP A 1 414 ? -45.616 8.770 45.723 1.00 85.44 414 ASP A N 1
ATOM 3364 C CA . ASP A 1 414 ? -44.832 9.935 46.116 1.00 85.44 414 ASP A CA 1
ATOM 3365 C C . ASP A 1 414 ? -43.996 10.337 44.908 1.00 85.44 414 ASP A C 1
ATOM 3367 O O . ASP A 1 414 ? -43.054 9.647 44.497 1.00 85.44 414 ASP A O 1
ATOM 3371 N N . ARG A 1 415 ? -44.353 11.478 44.313 1.00 74.12 415 ARG A N 1
ATOM 3372 C CA . ARG A 1 415 ? -43.525 12.098 43.289 1.00 74.12 415 ARG A CA 1
ATOM 3373 C C . ARG A 1 415 ? -42.203 12.436 43.951 1.00 74.12 415 ARG A C 1
ATOM 3375 O O . ARG A 1 415 ? -42.087 13.421 44.678 1.00 74.12 415 ARG A O 1
ATOM 3382 N N . LEU A 1 416 ? -41.201 11.599 43.698 1.00 65.06 416 LEU A N 1
ATOM 3383 C CA . LEU A 1 416 ? -39.818 11.950 43.955 1.00 65.06 416 LEU A CA 1
ATOM 3384 C C . LEU A 1 416 ? -39.593 13.285 43.271 1.00 65.06 416 LEU A C 1
ATOM 3386 O O . LEU A 1 416 ? -39.738 13.361 42.051 1.00 65.06 416 LEU A O 1
ATOM 3390 N N . VAL A 1 417 ? -39.325 14.312 44.086 1.00 62.16 417 VAL A N 1
ATOM 3391 C CA . VAL A 1 417 ? -39.094 15.695 43.661 1.00 62.16 417 VAL A CA 1
ATOM 3392 C C . VAL A 1 417 ? -38.296 15.645 42.373 1.00 62.16 417 VAL A C 1
ATOM 3394 O O . VAL A 1 417 ? -37.133 15.228 42.372 1.00 62.16 417 VAL A O 1
ATOM 3397 N N . THR A 1 418 ? -38.968 15.960 41.271 1.00 63.16 418 THR A N 1
ATOM 3398 C CA . THR A 1 418 ? -38.388 15.759 39.946 1.00 63.16 418 THR A CA 1
ATOM 3399 C C . THR A 1 418 ? -37.159 16.648 39.814 1.00 63.16 418 THR A C 1
ATOM 3401 O O . THR A 1 418 ? -37.027 17.655 40.513 1.00 63.16 418 THR A O 1
ATOM 3404 N N . GLU A 1 419 ? -36.243 16.318 38.907 1.00 53.22 419 GLU A N 1
ATOM 3405 C CA . GLU A 1 419 ? -35.072 17.161 38.645 1.00 53.22 419 GLU A CA 1
ATOM 3406 C C . GLU A 1 419 ? -35.477 18.624 38.356 1.00 53.22 419 GLU A C 1
ATOM 3408 O O . GLU A 1 419 ? -34.795 19.561 38.766 1.00 53.22 419 GLU A O 1
ATOM 3413 N N . ALA A 1 420 ? -36.658 18.827 37.760 1.00 58.06 420 ALA A N 1
ATOM 3414 C CA . ALA A 1 420 ? -37.278 20.132 37.547 1.00 58.06 420 ALA A CA 1
ATOM 3415 C C . ALA A 1 420 ? -37.660 20.861 38.852 1.00 58.06 420 ALA A C 1
ATOM 3417 O O . ALA A 1 420 ? -37.478 22.073 38.957 1.00 58.06 420 ALA A O 1
ATOM 3418 N N . GLU A 1 421 ? -38.157 20.157 39.867 1.00 61.34 421 GLU A N 1
ATOM 3419 C CA . GLU A 1 421 ? -38.482 20.741 41.174 1.00 61.34 421 GLU A CA 1
ATOM 3420 C C . GLU A 1 421 ? -37.244 20.924 42.054 1.00 61.34 421 GLU A C 1
ATOM 3422 O O . GLU A 1 421 ? -37.167 21.898 42.802 1.00 61.34 421 GLU A O 1
ATOM 3427 N N . ALA A 1 422 ? -36.242 20.051 41.926 1.00 57.69 422 ALA A N 1
ATOM 3428 C CA . ALA A 1 422 ? -34.945 20.241 42.563 1.00 57.69 422 ALA A CA 1
ATOM 3429 C C . ALA A 1 422 ? -34.242 21.488 42.000 1.00 57.69 422 ALA A C 1
ATOM 3431 O O . ALA A 1 422 ? -33.776 22.315 42.778 1.00 57.69 422 ALA A O 1
ATOM 3432 N N . ARG A 1 423 ? -34.263 21.691 40.673 1.00 58.84 423 ARG A N 1
ATOM 3433 C CA . ARG A 1 423 ? -33.757 22.916 40.024 1.00 58.84 423 ARG A CA 1
ATOM 3434 C C . ARG A 1 423 ? -34.541 24.175 40.420 1.00 58.84 423 ARG A C 1
ATOM 3436 O O . ARG A 1 423 ? -33.954 25.248 40.454 1.00 58.84 423 ARG A O 1
ATOM 3443 N N . ARG A 1 424 ? -35.833 24.064 40.759 1.00 58.97 424 ARG A N 1
ATOM 3444 C CA . ARG A 1 424 ? -36.649 25.192 41.262 1.00 58.97 424 ARG A CA 1
ATOM 3445 C C . ARG A 1 424 ? -36.440 25.507 42.748 1.00 58.97 424 ARG A C 1
ATOM 3447 O O . ARG A 1 424 ? -36.764 26.613 43.163 1.00 58.97 424 ARG A O 1
ATOM 3454 N N . ARG A 1 425 ? -35.951 24.557 43.554 1.00 49.03 425 ARG A N 1
ATOM 3455 C CA . ARG A 1 425 ? -35.786 24.708 45.016 1.00 49.03 425 ARG A CA 1
ATOM 3456 C C . ARG A 1 425 ? -34.356 24.994 45.475 1.00 49.03 425 ARG A C 1
ATOM 3458 O O . ARG A 1 425 ? -34.154 25.227 46.663 1.00 49.03 425 ARG A O 1
ATOM 3465 N N . VAL A 1 426 ? -33.373 25.003 44.576 1.00 43.75 426 VAL A N 1
ATOM 3466 C CA . VAL A 1 426 ? -32.057 25.578 44.883 1.00 43.75 426 VAL A CA 1
ATOM 3467 C C . VAL A 1 426 ? -32.234 27.104 44.915 1.00 43.75 426 VAL A C 1
ATOM 3469 O O . VAL A 1 426 ? -32.637 27.667 43.895 1.00 43.75 426 VAL A O 1
ATOM 3472 N N . PRO A 1 427 ? -31.978 27.799 46.042 1.00 45.59 427 PRO A N 1
ATOM 3473 C CA . PRO A 1 427 ? -31.869 29.252 46.016 1.00 45.59 427 PRO A CA 1
ATOM 3474 C C . PRO A 1 427 ? -30.790 29.583 44.995 1.00 45.59 427 PRO A C 1
ATOM 3476 O O . PRO A 1 427 ? -29.728 28.965 45.024 1.00 45.59 427 PRO A O 1
ATOM 3479 N N . VAL A 1 428 ? -31.063 30.503 44.075 1.00 45.62 428 VAL A N 1
ATOM 3480 C CA . VAL A 1 428 ? -30.099 30.955 43.070 1.00 45.62 428 VAL A CA 1
ATOM 3481 C C . VAL A 1 428 ? -28.857 31.502 43.787 1.00 45.62 428 VAL A C 1
ATOM 3483 O O . VAL A 1 428 ? -28.770 32.685 44.096 1.00 45.62 428 VAL A O 1
ATOM 3486 N N . ILE A 1 429 ? -27.881 30.641 44.078 1.00 44.94 429 ILE A N 1
ATOM 3487 C CA . ILE A 1 429 ? -26.536 31.054 44.455 1.00 44.94 429 ILE A CA 1
ATOM 3488 C C . ILE A 1 429 ? -25.841 31.341 43.131 1.00 44.94 429 ILE A C 1
ATOM 3490 O O . ILE A 1 429 ? -25.359 30.461 42.424 1.00 44.94 429 ILE A O 1
ATOM 3494 N N . HIS A 1 430 ? -25.873 32.616 42.771 1.00 45.59 430 HIS A N 1
ATOM 3495 C CA . HIS A 1 430 ? -25.431 33.195 41.509 1.00 45.59 430 HIS A CA 1
ATOM 3496 C C . HIS A 1 430 ? -23.901 33.148 41.267 1.00 45.59 430 HIS A C 1
ATOM 3498 O O . HIS A 1 430 ? -23.390 33.959 40.496 1.00 45.59 430 HIS A O 1
ATOM 3504 N N . LEU A 1 431 ? -23.140 32.246 41.901 1.00 46.62 431 LEU A N 1
ATOM 3505 C CA . LEU A 1 431 ? -21.676 32.370 41.970 1.00 46.62 431 LEU A CA 1
ATOM 3506 C C . LEU A 1 431 ? -20.890 31.654 40.860 1.00 46.62 431 LEU A C 1
ATOM 3508 O O . LEU A 1 431 ? -19.908 32.223 40.397 1.00 46.62 431 LEU A O 1
ATOM 3512 N N . GLU A 1 432 ? -21.316 30.509 40.321 1.00 48.16 432 GLU A N 1
ATOM 3513 C CA . GLU A 1 432 ? -20.473 29.795 39.335 1.00 48.16 432 GLU A CA 1
ATOM 3514 C C . GLU A 1 432 ? -20.667 30.261 37.881 1.00 48.16 432 GLU A C 1
ATOM 3516 O O . GLU A 1 432 ? -19.698 30.402 37.133 1.00 48.16 432 GLU A O 1
ATOM 3521 N N . ALA A 1 433 ? -21.891 30.618 37.476 1.00 46.12 433 ALA A N 1
ATOM 3522 C CA . ALA A 1 433 ? -22.142 31.136 36.124 1.00 46.12 433 ALA A CA 1
ATOM 3523 C C . ALA A 1 433 ? -21.616 32.573 35.921 1.00 46.12 433 ALA A C 1
ATOM 3525 O O . ALA A 1 433 ? -21.332 32.969 34.788 1.00 46.12 433 ALA A O 1
ATOM 3526 N N . SER A 1 434 ? -21.465 33.345 37.005 1.00 50.00 434 SER A N 1
ATOM 3527 C CA . SER A 1 434 ? -20.849 34.676 36.969 1.00 50.00 434 SER A CA 1
ATOM 3528 C C . SER A 1 434 ? -19.320 34.572 36.960 1.00 50.00 434 SER A C 1
ATOM 3530 O O . SER A 1 434 ? -18.682 35.241 36.153 1.00 50.00 434 SER A O 1
ATOM 3532 N N . LEU A 1 435 ? -18.721 33.651 37.732 1.00 51.56 435 LEU A N 1
ATOM 3533 C CA . LEU A 1 435 ? -17.271 33.404 37.683 1.00 51.56 435 LEU A CA 1
ATOM 3534 C C . LEU A 1 435 ? -16.818 32.912 36.301 1.00 51.56 435 LEU A C 1
ATOM 3536 O O . LEU A 1 435 ? -15.836 33.414 35.759 1.00 51.56 435 LEU A O 1
ATOM 3540 N N . MET A 1 436 ? -17.574 32.000 35.679 1.00 46.19 436 MET A N 1
ATOM 3541 C CA . MET A 1 436 ? -17.240 31.503 34.341 1.00 46.19 436 MET A CA 1
ATOM 3542 C C . MET A 1 436 ? -17.374 32.583 33.258 1.00 46.19 436 MET A C 1
ATOM 3544 O O . MET A 1 436 ? -16.582 32.583 32.317 1.00 46.19 436 MET A O 1
ATOM 3548 N N . ARG A 1 437 ? -18.290 33.557 33.385 1.00 54.84 437 ARG A N 1
ATOM 3549 C CA . ARG A 1 437 ? -18.368 34.708 32.458 1.00 54.84 437 ARG A CA 1
ATOM 3550 C C . ARG A 1 437 ? -17.240 35.720 32.678 1.00 54.84 437 ARG A C 1
ATOM 3552 O O . ARG A 1 437 ? -16.726 36.255 31.697 1.00 54.84 437 ARG A O 1
ATOM 3559 N N . THR A 1 438 ? -16.809 35.932 33.920 1.00 57.78 438 THR A N 1
ATOM 3560 C CA . THR A 1 438 ? -15.703 36.849 34.251 1.00 57.78 438 THR A CA 1
ATOM 3561 C C . THR A 1 438 ? -14.333 36.284 33.856 1.00 57.78 438 THR A C 1
ATOM 3563 O O . THR A 1 438 ? -13.452 37.047 33.471 1.00 57.78 438 THR A O 1
ATOM 3566 N N . ILE A 1 439 ? -14.159 34.956 33.865 1.00 55.06 439 ILE A N 1
ATOM 3567 C CA . ILE A 1 439 ? -12.897 34.292 33.487 1.00 55.06 439 ILE A CA 1
ATOM 3568 C C . ILE A 1 439 ? -12.817 34.026 31.973 1.00 55.06 439 ILE A C 1
ATOM 3570 O O . ILE A 1 439 ? -11.745 34.142 31.382 1.00 55.06 439 ILE A O 1
ATOM 3574 N N . THR A 1 440 ? -13.937 33.735 31.297 1.00 52.03 440 THR A N 1
ATOM 3575 C CA . THR A 1 440 ? -13.915 33.465 29.842 1.00 52.03 440 THR A CA 1
ATOM 3576 C C . THR A 1 440 ? -13.989 34.719 28.968 1.00 52.03 440 THR A C 1
ATOM 3578 O O . THR A 1 440 ? -13.529 34.678 27.828 1.00 52.03 440 THR A O 1
ATOM 3581 N N . GLY A 1 441 ? -14.498 35.849 29.477 1.00 57.56 441 GLY A N 1
ATOM 3582 C CA . GLY A 1 441 ? -14.543 37.126 28.749 1.00 57.56 441 GLY A CA 1
ATOM 3583 C C . GLY A 1 441 ? -13.165 37.640 28.285 1.00 57.56 441 GLY A C 1
ATOM 3584 O O . GLY A 1 441 ? -13.012 37.946 27.099 1.00 57.56 441 GLY A O 1
ATOM 3585 N N . PRO A 1 442 ? -12.140 37.677 29.159 1.00 55.59 442 PRO A N 1
ATOM 3586 C CA . PRO A 1 442 ? -10.783 38.083 28.783 1.00 55.59 442 PRO A CA 1
ATOM 3587 C C . PRO A 1 442 ? -10.082 37.085 27.844 1.00 55.59 442 PRO A C 1
ATOM 3589 O O . PRO A 1 442 ? -9.416 37.502 26.899 1.00 55.59 442 PRO A O 1
ATOM 3592 N N . LEU A 1 443 ? -10.288 35.773 28.026 1.00 50.12 443 LEU A N 1
ATOM 3593 C CA . LEU A 1 443 ? -9.691 34.726 27.178 1.00 50.12 443 LEU A CA 1
ATOM 3594 C C . LEU A 1 443 ? -10.264 34.710 25.750 1.00 50.12 443 LEU A C 1
ATOM 3596 O O . LEU A 1 443 ? -9.529 34.493 24.788 1.00 50.12 443 LEU A O 1
ATOM 3600 N N . ARG A 1 444 ? -11.557 35.015 25.579 1.00 50.12 444 ARG A N 1
ATOM 3601 C CA . ARG A 1 444 ? -12.185 35.131 24.249 1.00 50.12 444 ARG A CA 1
ATOM 3602 C C . ARG A 1 444 ? -11.720 36.363 23.471 1.00 50.12 444 ARG A C 1
ATOM 3604 O O . ARG A 1 444 ? -11.700 36.322 22.243 1.00 50.12 444 ARG A O 1
ATOM 3611 N N . ASN A 1 445 ? -11.335 37.434 24.169 1.00 53.72 445 ASN A N 1
ATOM 3612 C CA . ASN A 1 445 ? -10.739 38.620 23.552 1.00 53.72 445 ASN A CA 1
ATOM 3613 C C . ASN A 1 445 ? -9.244 38.427 23.254 1.00 53.72 445 ASN A C 1
ATOM 3615 O O . ASN A 1 445 ? -8.806 38.843 22.186 1.00 53.72 445 ASN A O 1
ATOM 3619 N N . ALA A 1 446 ? -8.496 37.717 24.106 1.00 53.44 446 ALA A N 1
ATOM 3620 C CA . ALA A 1 446 ? -7.094 37.363 23.850 1.00 53.44 446 ALA A CA 1
ATOM 3621 C C . ALA A 1 446 ? -6.914 36.405 22.651 1.00 53.44 446 ALA A C 1
ATOM 3623 O O . ALA A 1 446 ? -5.934 36.508 21.916 1.00 53.44 446 ALA A O 1
ATOM 3624 N N . LEU A 1 447 ? -7.890 35.521 22.399 1.00 48.22 447 LEU A N 1
ATOM 3625 C CA . LEU A 1 447 ? -7.916 34.650 21.213 1.00 48.22 447 LEU A CA 1
ATOM 3626 C C . LEU A 1 447 ? -8.419 35.353 19.939 1.00 48.22 447 LEU A C 1
ATOM 3628 O O . LEU A 1 447 ? -8.177 34.872 18.836 1.00 48.22 447 LEU A O 1
ATOM 3632 N N . ARG A 1 448 ? -9.096 36.505 20.056 1.00 48.28 448 ARG A N 1
ATOM 3633 C CA . ARG A 1 448 ? -9.485 37.327 18.894 1.00 48.28 448 ARG A CA 1
ATOM 3634 C C . ARG A 1 448 ? -8.389 38.301 18.459 1.00 48.28 448 ARG A C 1
ATOM 3636 O O . ARG A 1 448 ? -8.321 38.615 17.276 1.00 48.28 448 ARG A O 1
ATOM 3643 N N . THR A 1 449 ? -7.506 38.739 19.358 1.00 46.97 449 THR A N 1
ATOM 3644 C CA . THR A 1 449 ? -6.372 39.619 19.015 1.00 46.97 449 THR A CA 1
ATOM 3645 C C . THR A 1 449 ? -5.146 38.885 18.467 1.00 46.97 449 THR A C 1
ATOM 3647 O O . THR A 1 449 ? -4.278 39.527 17.889 1.00 46.97 449 THR A O 1
ATOM 3650 N N . THR A 1 450 ? -5.088 37.554 18.558 1.00 41.38 450 THR A N 1
ATOM 3651 C CA . THR A 1 450 ? -4.020 36.729 17.955 1.00 41.38 450 THR A CA 1
ATOM 3652 C C . THR A 1 450 ? -4.358 36.190 16.557 1.00 41.38 450 THR A C 1
ATOM 3654 O O . THR A 1 450 ? -3.522 35.553 15.928 1.00 41.38 450 THR A O 1
ATOM 3657 N N . SER A 1 451 ? -5.539 36.508 16.011 1.00 43.06 451 SER A N 1
ATOM 3658 C CA . SER A 1 451 ? -5.979 36.084 14.668 1.00 43.06 451 SER A CA 1
ATOM 3659 C C . SER A 1 451 ? -5.842 37.179 13.592 1.00 43.06 451 SER A C 1
ATOM 3661 O O . SER A 1 451 ? -6.531 37.137 12.570 1.00 43.06 451 SER A O 1
ATOM 3663 N N . ALA A 1 452 ? -4.971 38.172 13.786 1.00 49.25 452 ALA A N 1
ATOM 3664 C CA . ALA A 1 452 ? -4.714 39.202 12.783 1.00 49.25 452 ALA A CA 1
ATOM 3665 C C . ALA A 1 452 ? -3.211 39.484 12.634 1.00 49.25 452 ALA A C 1
ATOM 3667 O O . ALA A 1 452 ? -2.631 40.201 13.443 1.00 49.25 452 ALA A O 1
ATOM 3668 N N . ARG A 1 453 ? -2.661 38.964 11.524 1.00 44.50 453 ARG A N 1
ATOM 3669 C CA . ARG A 1 453 ? -1.359 39.222 10.864 1.00 44.50 453 ARG A CA 1
ATOM 3670 C C . ARG A 1 453 ? -0.344 38.077 10.933 1.00 44.50 453 ARG A C 1
ATOM 3672 O O . ARG A 1 453 ? 0.639 38.131 11.657 1.00 44.50 453 ARG A O 1
ATOM 3679 N N . SER A 1 454 ? -0.517 37.128 10.016 1.00 39.88 454 SER A N 1
ATOM 3680 C CA . SER A 1 454 ? 0.602 36.594 9.230 1.00 39.88 454 SER A CA 1
ATOM 3681 C C . SER A 1 454 ? 0.246 36.659 7.740 1.00 39.88 454 SER A C 1
ATOM 3683 O O . SER A 1 454 ? 0.129 35.652 7.047 1.00 39.88 454 SER A O 1
ATOM 3685 N N . THR A 1 455 ? 0.032 37.870 7.228 1.00 38.56 455 THR A N 1
ATOM 3686 C CA . THR A 1 455 ? 0.375 38.146 5.831 1.00 38.56 455 THR A CA 1
ATOM 3687 C C . THR A 1 455 ? 1.896 38.163 5.779 1.00 38.56 455 THR A C 1
ATOM 3689 O O . THR A 1 455 ? 2.522 39.175 6.082 1.00 38.56 455 THR A O 1
ATOM 3692 N N . LEU A 1 456 ? 2.486 36.999 5.506 1.00 36.84 456 LEU A N 1
ATOM 3693 C CA . LEU A 1 456 ? 3.825 36.942 4.945 1.00 36.84 456 LEU A CA 1
ATOM 3694 C C . LEU A 1 456 ? 3.717 37.581 3.564 1.00 36.84 456 LEU A C 1
ATOM 3696 O O . LEU A 1 456 ? 3.162 36.988 2.641 1.00 36.84 456 LEU A O 1
ATOM 3700 N N . ASP A 1 457 ? 4.189 38.820 3.471 1.00 36.50 457 ASP A N 1
ATOM 3701 C CA . ASP A 1 457 ? 4.505 39.462 2.208 1.00 36.50 457 ASP A CA 1
ATOM 3702 C C . ASP A 1 457 ? 5.512 38.574 1.472 1.00 36.50 457 ASP A C 1
ATOM 3704 O O . ASP A 1 457 ? 6.697 38.504 1.800 1.00 36.50 457 ASP A O 1
ATOM 3708 N N . THR A 1 458 ? 5.029 37.864 0.459 1.00 38.47 458 THR A N 1
ATOM 3709 C CA . THR A 1 458 ? 5.874 37.334 -0.603 1.00 38.47 458 THR A CA 1
ATOM 3710 C C . THR A 1 458 ? 6.479 38.520 -1.347 1.00 38.47 458 THR A C 1
ATOM 3712 O O . THR A 1 458 ? 5.787 39.206 -2.098 1.00 38.47 458 THR A O 1
ATOM 3715 N N . CYS A 1 459 ? 7.771 38.767 -1.133 1.00 35.53 459 CYS A N 1
ATOM 3716 C CA . CYS A 1 459 ? 8.576 39.666 -1.955 1.00 35.53 459 CYS A CA 1
ATOM 3717 C C . CYS A 1 459 ? 8.580 39.161 -3.417 1.00 35.53 459 CYS A C 1
ATOM 3719 O O . CYS A 1 459 ? 9.112 38.077 -3.666 1.00 35.53 459 CYS A O 1
ATOM 3721 N N . PRO A 1 460 ? 8.048 39.905 -4.409 1.00 39.41 460 PRO A N 1
ATOM 3722 C CA . PRO A 1 460 ? 7.946 39.420 -5.791 1.00 39.41 460 PRO A CA 1
ATOM 3723 C C . PRO A 1 460 ? 9.250 39.501 -6.609 1.00 39.41 460 PRO A C 1
ATOM 3725 O O . PRO A 1 460 ? 9.189 39.470 -7.833 1.00 39.41 460 PRO A O 1
ATOM 3728 N N . LYS A 1 461 ? 10.429 39.663 -5.988 1.00 39.94 461 LYS A N 1
ATOM 3729 C CA . LYS A 1 461 ? 11.682 39.980 -6.710 1.00 39.94 461 LYS A CA 1
ATOM 3730 C C . LYS A 1 461 ? 12.825 38.967 -6.591 1.00 39.94 461 LYS A C 1
ATOM 3732 O O . LYS A 1 461 ? 13.915 39.254 -7.066 1.00 39.94 461 LYS A O 1
ATOM 3737 N N . CYS A 1 462 ? 12.605 37.784 -6.021 1.00 38.28 462 CYS A N 1
ATOM 3738 C CA . CYS A 1 462 ? 13.682 36.797 -5.829 1.00 38.28 462 CYS A CA 1
ATOM 3739 C C . CYS A 1 462 ? 13.542 35.522 -6.676 1.00 38.28 462 CYS A C 1
ATOM 3741 O O . CYS A 1 462 ? 14.052 34.475 -6.290 1.00 38.28 462 CYS A O 1
ATOM 3743 N N . PHE A 1 463 ? 12.883 35.600 -7.832 1.00 40.03 463 PHE A N 1
ATOM 3744 C CA . PHE A 1 463 ? 12.914 34.533 -8.831 1.00 40.03 463 PHE A CA 1
ATOM 3745 C C . PHE A 1 463 ? 13.714 34.996 -10.043 1.00 40.03 463 PHE A C 1
ATOM 3747 O O . PHE A 1 463 ? 13.143 35.551 -10.969 1.00 40.03 463 PHE A O 1
ATOM 3754 N N . GLU A 1 464 ? 15.031 34.792 -9.996 1.00 38.56 464 GLU A N 1
ATOM 3755 C CA . GLU A 1 464 ? 15.849 34.406 -11.151 1.00 38.56 464 GLU A CA 1
ATOM 3756 C C . GLU A 1 464 ? 17.286 34.076 -10.686 1.00 38.56 464 GLU A C 1
ATOM 3758 O O . GLU A 1 464 ? 17.950 34.892 -10.055 1.00 38.56 464 GLU A O 1
ATOM 3763 N N . TYR A 1 465 ? 17.728 32.858 -11.026 1.00 38.88 465 TYR A N 1
ATOM 3764 C CA . TYR A 1 465 ? 19.062 32.244 -10.875 1.00 38.88 465 TYR A CA 1
ATOM 3765 C C . TYR A 1 465 ? 19.504 31.673 -9.508 1.00 38.88 465 TYR A C 1
ATOM 3767 O O . TYR A 1 465 ? 19.723 32.410 -8.549 1.00 38.88 465 TYR A O 1
ATOM 3775 N N . PRO A 1 466 ? 19.785 30.352 -9.433 1.00 41.25 466 PRO A N 1
ATOM 3776 C CA . PRO A 1 466 ? 20.567 29.770 -8.357 1.00 41.25 466 PRO A CA 1
ATOM 3777 C C . PRO A 1 466 ? 22.040 29.709 -8.775 1.00 41.25 466 PRO A C 1
ATOM 3779 O O . PRO A 1 466 ? 22.434 28.849 -9.561 1.00 41.25 466 PRO A O 1
ATOM 3782 N N . SER A 1 467 ? 22.882 30.580 -8.220 1.00 41.03 467 SER A N 1
ATOM 3783 C CA . SER A 1 467 ? 24.314 30.292 -8.164 1.00 41.03 467 SER A CA 1
ATOM 3784 C C . SER A 1 467 ? 25.017 31.043 -7.033 1.00 41.03 467 SER A C 1
ATOM 3786 O O . SER A 1 467 ? 24.974 32.266 -6.969 1.00 41.03 467 SER A O 1
ATOM 3788 N N . VAL A 1 468 ? 25.753 30.255 -6.248 1.00 41.66 468 VAL A N 1
ATOM 3789 C CA . VAL A 1 468 ? 26.905 30.608 -5.406 1.00 41.66 468 VAL A CA 1
ATOM 3790 C C . VAL A 1 468 ? 26.625 31.292 -4.057 1.00 41.66 468 VAL A C 1
ATOM 3792 O O . VAL A 1 468 ? 26.084 32.383 -3.943 1.00 41.66 468 VAL A O 1
ATOM 3795 N N . SER A 1 469 ? 27.075 30.568 -3.030 1.00 50.88 469 SER A N 1
ATOM 3796 C CA . SER A 1 469 ? 27.351 30.924 -1.637 1.00 50.88 469 SER A CA 1
ATOM 3797 C C . SER A 1 469 ? 27.420 32.415 -1.277 1.00 50.88 469 SER A C 1
ATOM 3799 O O . SER A 1 469 ? 28.306 33.134 -1.735 1.00 50.88 469 SER A O 1
ATOM 3801 N N . GLY A 1 470 ? 26.602 32.813 -0.304 1.00 39.38 470 GLY A N 1
ATOM 3802 C CA . GLY A 1 470 ? 26.772 34.048 0.457 1.00 39.38 470 GLY A CA 1
ATOM 3803 C C . GLY A 1 470 ? 25.677 34.193 1.510 1.00 39.38 470 GLY A C 1
ATOM 3804 O O . GLY A 1 470 ? 24.497 34.206 1.177 1.00 39.38 470 GLY A O 1
ATOM 3805 N N . GLN A 1 471 ? 26.063 34.254 2.785 1.00 46.12 471 GLN A N 1
ATOM 3806 C CA . GLN A 1 471 ? 25.169 34.507 3.918 1.00 46.12 471 GLN A CA 1
ATOM 3807 C C . GLN A 1 471 ? 24.408 35.829 3.725 1.00 46.12 471 GLN A C 1
ATOM 3809 O O . GLN A 1 471 ? 25.017 36.863 3.460 1.00 46.12 471 GLN A O 1
ATOM 3814 N N . CYS A 1 472 ? 23.084 35.802 3.892 1.00 30.70 472 CYS A N 1
ATOM 3815 C CA . CYS A 1 472 ? 22.250 37.000 3.903 1.00 30.70 472 CYS A CA 1
ATOM 3816 C C . CYS A 1 472 ? 22.122 37.515 5.346 1.00 30.70 472 CYS A C 1
ATOM 3818 O O . CYS A 1 472 ? 21.589 36.825 6.212 1.00 30.70 472 CYS A O 1
ATOM 3820 N N . SER A 1 473 ? 22.635 38.719 5.608 1.00 43.69 473 SER A N 1
ATOM 3821 C CA . SER A 1 473 ? 22.693 39.371 6.923 1.00 43.69 473 SER A CA 1
ATOM 3822 C C . SER A 1 473 ? 21.444 40.210 7.235 1.00 43.69 473 SER A C 1
ATOM 3824 O O . SER A 1 473 ? 21.549 41.395 7.559 1.00 43.69 473 SER A O 1
ATOM 3826 N N . CYS A 1 474 ? 20.258 39.620 7.110 1.00 43.72 474 CYS A N 1
ATOM 3827 C CA . CYS A 1 474 ? 19.003 40.225 7.567 1.00 43.72 474 CYS A CA 1
ATOM 3828 C C . CYS A 1 474 ? 18.107 39.165 8.221 1.00 43.72 474 CYS A C 1
ATOM 3830 O O . CYS A 1 474 ? 17.045 38.832 7.701 1.00 43.72 474 CYS A O 1
ATOM 3832 N N . CYS A 1 475 ? 18.575 38.632 9.348 1.00 41.34 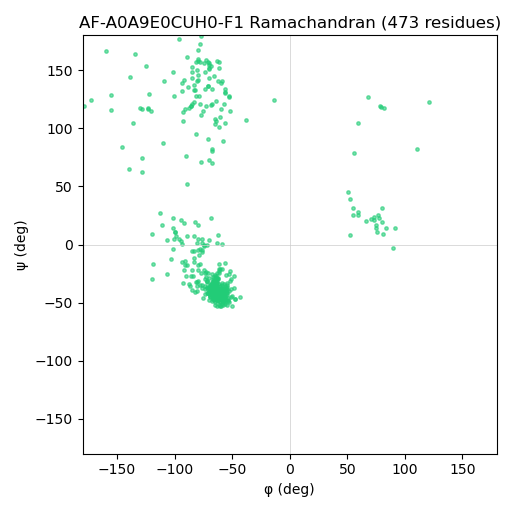475 CYS A N 1
ATOM 3833 C CA . CYS A 1 475 ? 17.782 38.074 10.443 1.00 41.34 475 CYS A CA 1
ATOM 3834 C C . CYS A 1 475 ? 18.512 38.407 11.743 1.00 41.34 475 CYS A C 1
ATOM 3836 O O . CYS A 1 475 ? 19.738 38.147 11.787 1.00 41.34 475 CYS A O 1
#

Secondary structure (DSSP, 8-state):
--PPP----HHHHHHHHHHHHHHHHHHHHT-HHHHHHHHHHHTT------S------S-PPPPPHHHHHHHHHHHHHHHHHHH-S-HHHHHHHHHHS-------TT-TTS-HHHHHHHHHHTT--HHHHHHHHHTT--HHHHHHHHHTT--HHHHHHHHHTT--HHHHHHTTTT--HHHHHHHHHHS-SSTTHHHHHHTT--HHHHHHHHHTT--HHHHHHHHHTT--HHHHHHHHHTT--HHHHHHHHHTT--HHHHHHHHTTS-HHHHHHHHHTT--HHHHHHHHHHTTSSSS--HHHHHHHHHHHHTT--HHHHHHHHHTT--HHHHHHHHHTT--HHHHHHHHHTT--HHHHHHHHHTT--GGGHHHHHHTT--HHHHHHHTTS-HHHHHHHHTTT--HHHHHHHHHTT-----HHHHHHHS---TTHHHHHHHHHHHHHHHHHHTSS-------TT--S-----------

Mean predicted aligned error: 16.14 Å

pLDDT: mean 76.12, std 22.48, range [27.47, 98.19]

Sequence (475 aa):
MADSPNVVTSQHVLDVGRWMKRRRQDALDMGGREFALRAGSFAGRKLDWRTELYPIEQGWLMPTYEFARPLAEALKLTIRDFLFEDKSHWHRLDERLRWDWSFPDDDESMGPRDGLLFWLSCGLTPDQARLWTTAGWDLLAASCWAAANLEPDDSMAWFSGGLNLSDRQQLLGSCSPEVAAAWRREGPADALTSGWMQEGFSIRDAGEWTRAGFDCWAAVEWRDLRVSPLLAVGFRDAQISKARVSKWKLNGWPITRIREWASEFRLQDALWAHRRELSIRTLRRLVDRSDLSGCVDPVLRERVDLWLADSWDVDQALDWLRAEVDPETSGEWRALGLRPEEVRRLLERGVSSQAAEHWISVGVPAAHILAWVEFGFTPDRAAAWTFVDPWRAMRAEQRGLSPELLRERIRNGDRLVTEAEARRRVPVIHLEASLMRTITGPLRNALRTTSARSTLDTCPKCFEYPSVSGQCSCC

Solvent-accessible surface area (backbone atoms only — not comparable to full-atom values): 28722 Å² total; per-residue (Å²): 141,78,88,80,84,80,81,88,46,76,63,56,59,51,51,51,52,53,48,53,54,50,54,52,49,53,32,62,74,55,38,65,69,54,42,51,56,56,54,37,67,73,70,79,52,91,81,85,80,91,74,90,83,82,92,79,86,86,78,91,76,76,80,55,76,80,64,51,50,62,54,50,51,50,47,51,52,50,50,48,61,73,76,49,92,52,77,73,56,48,59,54,48,50,60,75,55,65,58,90,75,77,64,75,84,85,57,88,86,56,57,78,67,54,52,53,52,48,40,47,73,62,71,40,50,75,67,54,46,46,51,32,49,74,72,68,47,54,74,67,60,45,45,56,46,44,69,69,74,44,55,57,68,62,49,46,46,26,42,76,44,73,42,52,70,65,57,49,64,68,40,62,93,75,67,54,42,69,56,53,28,47,37,72,74,65,26,57,93,54,96,54,53,54,55,32,50,76,73,66,47,49,51,68,54,44,36,48,28,45,74,56,72,38,55,55,70,61,41,49,60,37,45,77,70,72,41,52,48,72,55,49,43,55,26,56,77,57,69,47,51,70,70,56,54,50,56,46,45,75,71,70,46,57,74,86,51,46,56,72,47,58,65,60,37,45,70,68,54,48,51,55,34,53,78,67,69,49,50,73,70,55,52,46,60,51,18,73,67,56,81,39,94,49,42,63,47,68,69,58,50,53,49,52,51,55,31,48,72,73,70,44,54,69,70,56,48,50,46,31,51,72,29,69,53,54,66,87,57,44,61,59,40,47,74,62,71,49,51,40,70,57,49,32,57,33,48,78,69,72,48,48,64,70,54,53,50,48,27,42,74,53,65,42,56,61,93,48,49,60,59,33,48,76,69,70,46,51,49,76,64,40,43,64,34,64,92,49,56,55,68,58,44,50,56,37,46,78,67,73,47,51,54,65,60,51,50,51,36,54,71,73,62,51,74,69,74,44,73,71,51,50,66,68,66,52,75,86,75,72,58,64,75,50,50,53,50,66,60,47,53,59,54,58,50,58,62,57,67,72,74,72,83,84,78,75,78,76,74,93,81,81,86,78,84,94,79,82,92,75,91,79,92,84,127

Radius of gyration: 49.79 Å; Cα contacts (8 Å, |Δi|>4): 290; chains: 1; bounding box: 114×57×140 Å

Foldseek 3Di:
DDDDDDDPDPVNLVVVLVVLVVLVVVCVVVDVVVSVVVLCVVVPDDDDDPDDDDDDDDDDDDDDPVVVVVVLVSVVVVCCVVVDPDPVVVVVVCVVVPDPPPPPCPCVPDDPVRLVSLCVNLSHDPVQSVQQVVLPDDSVQSSLVVNVVDRNVQQVLLVVLVHGPVLCVLCPPQDGSVQSSCCCVQADVDPCSSLQSVLPHHRVQRVLLVVLVDDSVRSSLCVVLVHGSVLVSLCVVLVHDSVNLVVLVVVVDDSVCCSVDVSQADSVLVSLCVVVVHDPVLSCLQCVVVPDRRYHDPVSSVQLVLQVVVVDDSVQSSQLVVLVHGSVCVVLCVVLVDGSVLVSLCVVLVQGSVQLVLLVVLPNRSVQPSVLVVLVDGSVLVSLVVVDHNVVSSVCVVVVHGSVNVVVCVVVVPPPCDPVNVVVPPDCPVPPVVVCCVVVVVVVVVVVVVPDDPPPPPDPPPPDDDDDDDDDPDD